Protein 6IY9 (pdb70)

Foldseek 3Di:
DVVVVLQVQDDAPVSCQVCQQPFVSCVVLVQVVCVVVVHDGAPDWHRPDDDLGRWIQHPQFKIKTWFDDYSCRVLLVVQVVQVLVLCVPAPAQADHWPDKDFSDDDDPGHRTIMTIHDDAAFLQVVVPDPPVVLLLLLLLQLLLRLLRQFARQQPGDAFSDQPHCPVLVLLQVLLVCLLVVCVVVPLEEVQQSVCVNVLADRSCVLCPPAGWTWAQQAQARGQWGAHSVVSGTNYGYRRSDIGRHHSLNNVLLCQVGSVLLQQSSVVSSCVSNVPDDDPCNLVSSVSSNSSRPDPSNPHRPDRNYPDHDVVVVSCSRHNHDD/DLVVVVVPDDDQCSVVVDWQPCVSCQVVQVVVQVVLVHDRAPHKTFHDDDSFTWIDHPQFKIKTWFDDPDCRVLLVVQVVQVLVLCQPAPAQADHWSDKDFCQPDDPDGRTIMTMHDDAAFLLCCCPDPPVVLLLLLLLQLLQRLLSQFASQQPGDAFRHQPHCVVLVLLVVLLVCLLVVCVVVQQAAVQQSVCVNVLADDSCVLCPPHGWTWAQQAQARGQWGADSVVSGTNYGYRRSPIGRHHNLSNVQLCQVGRVLLDQSSVVSSCVSNVPDADPCNLVSSVSSNSSRNDPSNVNRPDRNHPDHDCVVVSCRRHNHDD

Organism: Streptomyces hygroscopicus (NCBI:txid1912)

Sequence (643 aa):
QESLLLLDRIDSDDSYASLRNDQEFWEPLARRALEELGLPVPPVLRVPGESTNPVLVGEPGPVIKLFGEHWCGPESLASESEAYAVLADAPVPVPRLLGRGELRPGTGAWPWPYLVSRTGTTWRSADGTTDRNALLALARELGRVLGRLHRVPLTGNTVLTPHSEVFPELLRERRAATVEDHRGWGYLSPRLLDRLEDWLPDVDTLLAGREPRFVHGDLHGTNIFVDLAATEVTGIVDFTDVYAGDSRYSLVQLHLNAFRGDREILAALLDGAQWKRTEDFARELLAFTFLHDFEVFEETPLDLSGFTDPEELAQFLWGPPDESLLLLDRIDSDDSYASLRNDQEFWEPLARRALEELGLPVPPVLRVPGESTNPVLVGEPGPVIKLFGEHWCGPESLASESEAYAVLADAPVPVPRLLGRGELRPGTGAWPWPYLVSRTGTTWRSADGTTDRNALLALARELGRVLGRLHRVPLTGNTVLTPHSEVFPELLRERRAATVEDHRGWGYLSPRLLDRLEDWLPDVDTLLAGREPRFVHGDLHGTNIFVDLAATEVTGIVDFTDVYAGDSRYSLVQLHLNAFRGDREILAALLDGAQWKRTEDFARELLAFTFLHDFEVFEETPLDLSGFTDPEELAQFLWGPPD

InterPro domains:
  IPR002575 Aminoglycoside phosphotransferase [PF01636] (76-289)
  IPR011009 Protein kinase-like domain superfamily [SSF56112] (42-294)
  IPR016259 Hygromycin-B kinase [PIRSF000707] (1-327)
  IPR051678 Aminoglycoside Phosphotransferase Enzymes [PTHR21310] (63-273)

B-factor: mean 103.26, std 32.21, range [40.41, 235.57]

Solvent-accessible surface area: 28648 Å² total

Radius of gyration: 28.59 Å; Cα contacts (8 Å, |Δi|>4): 1097; chains: 2; bounding box: 66×81×70 Å

Secondary structure (DSSP, 8-state):
-HHHHHHHT--SHHHHHHHTT-HHHHHHHHHHHHHHTT-PPPS-EE--S--SS-EEEESSS-EEEE--SSSSHHHHHHHHHHHHHHTTT-SS--PPP--EEESS--SSS---EEE-----EETTT------HHHHHHHHHHHHHHHHHHHTS----SSSSSTT--HHHHHHHHHHHHHHHHHHHHT-S-HHHHHHHHHHS--HHHHTTTPPPEEEES---TTSEEEETTTTEEEEE---SSEEEE-HHHHHHHIIIIISTT-HHHHHHHHHHTT----TTHHHHHHHHHHT-SS-GGGG--S---S--SHHHHHHHHHS---/-HHHHHHT--SSGGGGG-SS-HHHHHHHHHHHHHHTT-PPPS-EE--S--SS-EEEESSS-EEEE--SSSSHHHHHHHHHHHHHHTTT-SSS-PPP--EEESSTTSSS---EEE-----EETTT------HHHHHHHHHHHHHHHHHHHTS----SSSSSTT--HHHHHHHHHHHHHHHHHHHHT-S-HHHHHHHHHHS--HHHHTTTPPPEEEETT--TTSEEEETTTTEEEEE---SSEEEE-HHHHHHHIIIIISTT-HHHHHHHHHHTT----TTHHHHHHHHHHT-SS-TTTT--S--SS--SHHHHHHHHHS---

CATH classification: 3.90.1200.10

Structure (mmCIF, N/CA/C/O backbone):
data_6IY9
#
_entry.id   6IY9
#
_cell.length_a   151.590
_cell.length_b   151.590
_cell.length_c   151.590
_cell.angle_alpha   90.00
_cell.angle_beta   90.00
_cell.angle_gamma   90.00
#
_symmetry.space_group_name_H-M   'P 2 3'
#
loop_
_entity.id
_entity.type
_entity.pdbx_description
1 polymer "Hygromycin-B 7''-O-kinase"
2 non-polymer 'HYGROMYCIN B VARIANT'
3 non-polymer '2-[N-CYCLOHEXYLAMINO]ETHANE SULFONIC ACID'
4 non-polymer 'CITRATE ANION'
5 water water
#
loop_
_atom_site.group_PDB
_atom_site.id
_atom_site.type_symbol
_atom_site.label_atom_id
_atom_site.label_alt_id
_atom_site.label_comp_id
_atom_site.label_asym_id
_atom_site.label_entity_id
_atom_site.label_seq_id
_atom_site.pdbx_PDB_ins_code
_atom_site.Cartn_x
_atom_site.Cartn_y
_atom_site.Cartn_z
_atom_site.occupancy
_atom_site.B_iso_or_equiv
_atom_site.auth_seq_id
_atom_site.auth_comp_id
_atom_site.auth_asym_id
_atom_site.auth_atom_id
_atom_site.pdbx_PDB_model_num
ATOM 1 N N . GLN A 1 3 ? -14.543 46.057 58.004 1.00 161.49 3 GLN A N 1
ATOM 2 C CA . GLN A 1 3 ? -14.164 47.426 58.333 1.00 168.77 3 GLN A CA 1
ATOM 3 C C . GLN A 1 3 ? -13.290 47.471 59.581 1.00 179.84 3 GLN A C 1
ATOM 4 O O . GLN A 1 3 ? -12.391 48.304 59.691 1.00 186.26 3 GLN A O 1
ATOM 10 N N . GLU A 1 4 ? -13.575 46.570 60.524 1.00 186.79 4 GLU A N 1
ATOM 11 C CA . GLU A 1 4 ? -12.765 46.470 61.735 1.00 196.07 4 GLU A CA 1
ATOM 12 C C . GLU A 1 4 ? -11.306 46.186 61.402 1.00 190.78 4 GLU A C 1
ATOM 13 O O . GLU A 1 4 ? -10.395 46.681 62.081 1.00 194.54 4 GLU A O 1
ATOM 19 N N . SER A 1 5 ? -11.072 45.402 60.346 1.00 178.87 5 SER A N 1
ATOM 20 C CA . SER A 1 5 ? -9.720 45.000 59.978 1.00 169.01 5 SER A CA 1
ATOM 21 C C . SER A 1 5 ? -8.790 46.185 59.757 1.00 167.23 5 SER A C 1
ATOM 22 O O . SER A 1 5 ? -7.605 46.099 60.090 1.00 173.25 5 SER A O 1
ATOM 25 N N . LEU A 1 6 ? -9.297 47.307 59.244 1.00 170.47 6 LEU A N 1
ATOM 26 C CA . LEU A 1 6 ? -8.408 48.423 58.938 1.00 185.64 6 LEU A CA 1
ATOM 27 C C . LEU A 1 6 ? -7.754 48.972 60.203 1.00 197.41 6 LEU A C 1
ATOM 28 O O . LEU A 1 6 ? -6.522 49.004 60.321 1.00 195.15 6 LEU A O 1
ATOM 33 N N . LEU A 1 7 ? -8.571 49.348 61.191 1.00 208.30 7 LEU A N 1
ATOM 34 C CA . LEU A 1 7 ? -8.035 49.836 62.458 1.00 208.67 7 LEU A CA 1
ATOM 35 C C . LEU A 1 7 ? -7.267 48.751 63.201 1.00 194.31 7 LEU A C 1
ATOM 36 O O . LEU A 1 7 ? -6.179 49.008 63.737 1.00 195.94 7 LEU A O 1
ATOM 41 N N . LEU A 1 8 ? -7.821 47.535 63.254 1.00 180.68 8 LEU A N 1
ATOM 42 C CA . LEU A 1 8 ? -7.147 46.452 63.964 1.00 176.43 8 LEU A CA 1
ATOM 43 C C . LEU A 1 8 ? -5.731 46.248 63.443 1.00 172.28 8 LEU A C 1
ATOM 44 O O . LEU A 1 8 ? -4.768 46.234 64.217 1.00 185.21 8 LEU A O 1
ATOM 49 N N . LEU A 1 9 ? -5.578 46.114 62.125 1.00 154.44 9 LEU A N 1
ATOM 50 C CA . LEU A 1 9 ? -4.256 45.891 61.558 1.00 137.05 9 LEU A CA 1
ATOM 51 C C . LEU A 1 9 ? -3.376 47.126 61.675 1.00 140.28 9 LEU A C 1
ATOM 52 O O . LEU A 1 9 ? -2.157 46.996 61.841 1.00 136.09 9 LEU A O 1
ATOM 57 N N . ASP A 1 10 ? -3.964 48.328 61.603 1.00 148.63 10 ASP A N 1
ATOM 58 C CA . ASP A 1 10 ? -3.179 49.539 61.802 1.00 150.66 10 ASP A CA 1
ATOM 59 C C . ASP A 1 10 ? -2.672 49.648 63.227 1.00 157.86 10 ASP A C 1
ATOM 60 O O . ASP A 1 10 ? -1.742 50.422 63.484 1.00 159.02 10 ASP A O 1
ATOM 65 N N . ARG A 1 11 ? -3.268 48.899 64.158 1.00 161.31 11 ARG A N 1
ATOM 66 C CA . ARG A 1 11 ? -2.809 48.972 65.535 1.00 157.65 11 ARG A CA 1
ATOM 67 C C . ARG A 1 11 ? -1.427 48.361 65.721 1.00 145.38 11 ARG A C 1
ATOM 68 O O . ARG A 1 11 ? -0.798 48.614 66.753 1.00 146.00 11 ARG A O 1
ATOM 76 N N . ILE A 1 12 ? -0.935 47.594 64.749 1.00 139.03 12 ILE A N 1
ATOM 77 C CA . ILE A 1 12 ? 0.411 47.033 64.780 1.00 135.51 12 ILE A CA 1
ATOM 78 C C . ILE A 1 12 ? 1.281 47.909 63.886 1.00 145.26 12 ILE A C 1
ATOM 79 O O . ILE A 1 12 ? 1.123 47.903 62.660 1.00 143.67 12 ILE A O 1
ATOM 84 N N . ASP A 1 13 ? 2.213 48.657 64.481 1.00 156.62 13 ASP A N 1
ATOM 85 C CA . ASP A 1 13 ? 3.091 49.514 63.692 1.00 155.92 13 ASP A CA 1
ATOM 86 C C . ASP A 1 13 ? 4.534 49.520 64.183 1.00 152.72 13 ASP A C 1
ATOM 87 O O . ASP A 1 13 ? 5.340 50.311 63.676 1.00 155.05 13 ASP A O 1
ATOM 92 N N . SER A 1 14 ? 4.887 48.674 65.145 1.00 152.27 14 SER A N 1
ATOM 93 C CA . SER A 1 14 ? 6.239 48.632 65.681 1.00 148.58 14 SER A CA 1
ATOM 94 C C . SER A 1 14 ? 6.541 47.214 66.133 1.00 138.47 14 SER A C 1
ATOM 95 O O . SER A 1 14 ? 5.665 46.346 66.153 1.00 145.46 14 SER A O 1
ATOM 98 N N . ASP A 1 15 ? 7.807 46.979 66.483 1.00 137.28 15 ASP A N 1
ATOM 99 C CA . ASP A 1 15 ? 8.188 45.672 67.006 1.00 147.41 15 ASP A CA 1
ATOM 100 C C . ASP A 1 15 ? 7.488 45.397 68.331 1.00 144.55 15 ASP A C 1
ATOM 101 O O . ASP A 1 15 ? 6.927 44.312 68.538 1.00 144.16 15 ASP A O 1
ATOM 106 N N . ASP A 1 16 ? 7.493 46.379 69.238 1.00 147.98 16 ASP A N 1
ATOM 107 C CA . ASP A 1 16 ? 6.848 46.172 70.529 1.00 146.56 16 ASP A CA 1
ATOM 108 C C . ASP A 1 16 ? 5.341 46.030 70.368 1.00 138.00 16 ASP A C 1
ATOM 109 O O . ASP A 1 16 ? 4.703 45.259 71.094 1.00 136.04 16 ASP A O 1
ATOM 114 N N . SER A 1 17 ? 4.754 46.763 69.418 1.00 139.33 17 SER A N 1
ATOM 115 C CA . SER A 1 17 ? 3.309 46.693 69.243 1.00 138.62 17 SER A CA 1
ATOM 116 C C . SER A 1 17 ? 2.896 45.358 68.642 1.00 137.58 17 SER A C 1
ATOM 117 O O . SER A 1 17 ? 1.832 44.826 68.981 1.00 130.27 17 SER A O 1
ATOM 120 N N . TYR A 1 18 ? 3.726 44.799 67.757 1.00 130.92 18 TYR A N 1
ATOM 121 C CA . TYR A 1 18 ? 3.422 43.484 67.212 1.00 121.84 18 TYR A CA 1
ATOM 122 C C . TYR A 1 18 ? 3.652 42.392 68.245 1.00 123.54 18 TYR A C 1
ATOM 123 O O . TYR A 1 18 ? 2.940 41.381 68.246 1.00 115.33 18 TYR A O 1
ATOM 132 N N . ALA A 1 19 ? 4.634 42.574 69.133 1.00 121.85 19 ALA A N 1
ATOM 133 C CA . ALA A 1 19 ? 4.910 41.531 70.112 1.00 121.69 19 ALA A CA 1
ATOM 134 C C . ALA A 1 19 ? 3.770 41.383 71.109 1.00 120.74 19 ALA A C 1
ATOM 135 O O . ALA A 1 19 ? 3.516 40.277 71.598 1.00 124.24 19 ALA A O 1
ATOM 137 N N . SER A 1 20 ? 3.068 42.477 71.410 1.00 129.81 20 SER A N 1
ATOM 138 C CA . SER A 1 20 ? 2.003 42.458 72.406 1.00 139.43 20 SER A CA 1
ATOM 139 C C . SER A 1 20 ? 0.691 41.900 71.869 1.00 127.54 20 SER A C 1
ATOM 140 O O . SER A 1 20 ? -0.183 41.539 72.663 1.00 135.55 20 SER A O 1
ATOM 143 N N . LEU A 1 21 ? 0.528 41.832 70.548 1.00 124.24 21 LEU A N 1
ATOM 144 C CA . LEU A 1 21 ? -0.717 41.385 69.943 1.00 125.09 21 LEU A CA 1
ATOM 145 C C . LEU A 1 21 ? -0.562 40.179 69.032 1.00 113.77 21 LEU A C 1
ATOM 146 O O . LEU A 1 21 ? -1.547 39.774 68.403 1.00 113.32 21 LEU A O 1
ATOM 151 N N . ARG A 1 22 ? 0.630 39.584 68.946 1.00 110.25 22 ARG A N 1
ATOM 152 C CA . ARG A 1 22 ? 0.821 38.459 68.035 1.00 105.30 22 ARG A CA 1
ATOM 153 C C . ARG A 1 22 ? -0.038 37.265 68.438 1.00 108.59 22 ARG A C 1
ATOM 154 O O . ARG A 1 22 ? -0.561 36.552 67.574 1.00 104.55 22 ARG A O 1
ATOM 162 N N . ASN A 1 23 ? -0.202 37.032 69.740 1.00 103.95 23 ASN A N 1
ATOM 163 C CA . ASN A 1 23 ? -1.001 35.913 70.226 1.00 111.43 23 ASN A CA 1
ATOM 164 C C . ASN A 1 23 ? -2.236 36.387 70.990 1.00 116.02 23 ASN A C 1
ATOM 165 O O . ASN A 1 23 ? -2.730 35.692 71.878 1.00 119.11 23 ASN A O 1
ATOM 170 N N . ASP A 1 24 ? -2.747 37.568 70.648 1.00 123.25 24 ASP A N 1
ATOM 171 C CA . ASP A 1 24 ? -3.966 38.105 71.250 1.00 122.43 24 ASP A CA 1
ATOM 172 C C . ASP A 1 24 ? -5.166 37.472 70.554 1.00 121.90 24 ASP A C 1
ATOM 173 O O . ASP A 1 24 ? -5.489 37.826 69.415 1.00 122.56 24 ASP A O 1
ATOM 178 N N . GLN A 1 25 ? -5.826 36.529 71.231 1.00 123.21 25 GLN A N 1
ATOM 179 C CA . GLN A 1 25 ? -6.901 35.775 70.590 1.00 131.36 25 GLN A CA 1
ATOM 180 C C . GLN A 1 25 ? -8.101 36.663 70.276 1.00 121.99 25 GLN A C 1
ATOM 181 O O . GLN A 1 25 ? -8.703 36.542 69.199 1.00 137.14 25 GLN A O 1
ATOM 187 N N . GLU A 1 26 ? -8.460 37.565 71.195 1.00 118.87 26 GLU A N 1
ATOM 188 C CA . GLU A 1 26 ? -9.586 38.466 70.958 1.00 127.06 26 GLU A CA 1
ATOM 189 C C . GLU A 1 26 ? -9.360 39.319 69.718 1.00 126.40 26 GLU A C 1
ATOM 190 O O . GLU A 1 26 ? -10.318 39.681 69.024 1.00 123.28 26 GLU A O 1
ATOM 196 N N . PHE A 1 27 ? -8.101 39.651 69.430 1.00 126.51 27 PHE A N 1
ATOM 197 C CA . PHE A 1 27 ? -7.781 40.478 68.273 1.00 124.46 27 PHE A CA 1
ATOM 198 C C . PHE A 1 27 ? -7.896 39.680 66.978 1.00 130.07 27 PHE A C 1
ATOM 199 O O . PHE A 1 27 ? -8.550 40.116 66.023 1.00 138.88 27 PHE A O 1
ATOM 207 N N . TRP A 1 28 ? -7.268 38.503 66.929 1.00 116.24 28 TRP A N 1
ATOM 208 C CA . TRP A 1 28 ? -7.126 37.763 65.681 1.00 109.99 28 TRP A CA 1
ATOM 209 C C . TRP A 1 28 ? -8.327 36.894 65.321 1.00 109.16 28 TRP A C 1
ATOM 210 O O . TRP A 1 28 ? -8.486 36.566 64.141 1.00 102.15 28 TRP A O 1
ATOM 221 N N . GLU A 1 29 ? -9.167 36.508 66.287 1.00 108.23 29 GLU A N 1
ATOM 222 C CA . GLU A 1 29 ? -10.240 35.561 65.979 1.00 109.22 29 GLU A CA 1
ATOM 223 C C . GLU A 1 29 ? -11.166 36.027 64.856 1.00 118.84 29 GLU A C 1
ATOM 224 O O . GLU A 1 29 ? -11.381 35.252 63.903 1.00 121.08 29 GLU A O 1
ATOM 230 N N . PRO A 1 30 ? -11.728 37.245 64.876 1.00 124.90 30 PRO A N 1
ATOM 231 C CA . PRO A 1 30 ? -12.616 37.630 63.764 1.00 121.99 30 PRO A CA 1
ATOM 232 C C . PRO A 1 30 ? -11.890 37.721 62.435 1.00 117.81 30 PRO A C 1
ATOM 233 O O . PRO A 1 30 ? -12.452 37.355 61.393 1.00 126.84 30 PRO A O 1
ATOM 237 N N . LEU A 1 31 ? -10.641 38.195 62.450 1.00 110.27 31 LEU A N 1
ATOM 238 C CA . LEU A 1 31 ? -9.846 38.231 61.227 1.00 114.79 31 LEU A CA 1
ATOM 239 C C . LEU A 1 31 ? -9.650 36.832 60.659 1.00 120.27 31 LEU A C 1
ATOM 240 O O . LEU A 1 31 ? -9.772 36.624 59.447 1.00 121.56 31 LEU A O 1
ATOM 245 N N . ALA A 1 32 ? -9.336 35.859 61.519 1.00 110.80 32 ALA A N 1
ATOM 246 C CA . ALA A 1 32 ? -9.122 34.499 61.039 1.00 102.64 32 ALA A CA 1
ATOM 247 C C . ALA A 1 32 ? -10.408 33.892 60.486 1.00 105.72 32 ALA A C 1
ATOM 248 O O . ALA A 1 32 ? -10.379 33.193 59.463 1.00 111.35 32 ALA A O 1
ATOM 250 N N . ARG A 1 33 ? -11.547 34.152 61.137 1.00 112.73 33 ARG A N 1
ATOM 251 C CA . ARG A 1 33 ? -12.813 33.652 60.602 1.00 105.08 33 ARG A CA 1
ATOM 252 C C . ARG A 1 33 ? -13.120 34.261 59.239 1.00 112.66 33 ARG A C 1
ATOM 253 O O . ARG A 1 33 ? -13.532 33.552 58.308 1.00 116.16 33 ARG A O 1
ATOM 261 N N . ARG A 1 34 ? -12.938 35.577 59.100 1.00 114.15 34 ARG A N 1
ATOM 262 C CA . ARG A 1 34 ? -13.160 36.195 57.797 1.00 118.50 34 ARG A CA 1
ATOM 263 C C . ARG A 1 34 ? -12.207 35.620 56.752 1.00 124.14 34 ARG A C 1
ATOM 264 O O . ARG A 1 34 ? -12.591 35.429 55.595 1.00 128.18 34 ARG A O 1
ATOM 272 N N . ALA A 1 35 ? -10.950 35.369 57.134 1.00 123.45 35 ALA A N 1
ATOM 273 C CA . ALA A 1 35 ? -9.992 34.762 56.212 1.00 123.24 35 ALA A CA 1
ATOM 274 C C . ALA A 1 35 ? -10.496 33.411 55.716 1.00 121.96 35 ALA A C 1
ATOM 275 O O . ALA A 1 35 ? -10.471 33.125 54.509 1.00 129.49 35 ALA A O 1
ATOM 277 N N . LEU A 1 36 ? -10.947 32.558 56.641 1.00 102.60 36 LEU A N 1
ATOM 278 C CA . LEU A 1 36 ? -11.438 31.242 56.237 1.00 101.50 36 LEU A CA 1
ATOM 279 C C . LEU A 1 36 ? -12.651 31.370 55.329 1.00 119.66 36 LEU A C 1
ATOM 280 O O . LEU A 1 36 ? -12.823 30.577 54.396 1.00 116.56 36 LEU A O 1
ATOM 285 N N . GLU A 1 37 ? -13.512 32.356 55.592 1.00 131.07 37 GLU A N 1
ATOM 286 C CA . GLU A 1 37 ? -14.651 32.571 54.705 1.00 125.60 37 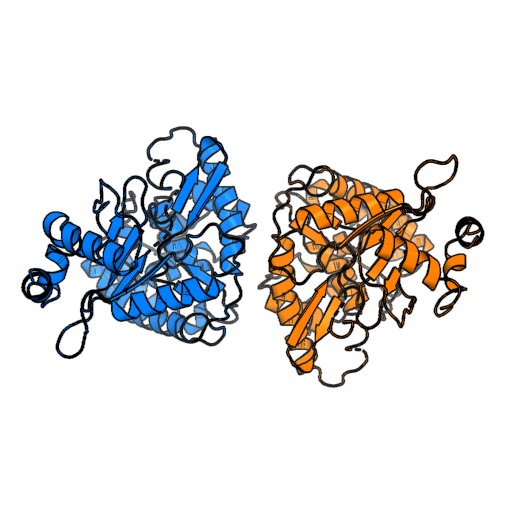GLU A CA 1
ATOM 287 C C . GLU A 1 37 ? -14.189 33.035 53.328 1.00 121.67 37 GLU A C 1
ATOM 288 O O . GLU A 1 37 ? -14.772 32.651 52.308 1.00 124.72 37 GLU A O 1
ATOM 294 N N . GLU A 1 38 ? -13.136 33.855 53.285 1.00 124.30 38 GLU A N 1
ATOM 295 C CA . GLU A 1 38 ? -12.597 34.332 52.015 1.00 121.98 38 GLU A CA 1
ATOM 296 C C . GLU A 1 38 ? -12.011 33.195 51.189 1.00 119.34 38 GLU A C 1
ATOM 297 O O . GLU A 1 38 ? -12.105 33.208 49.956 1.00 140.25 38 GLU A O 1
ATOM 303 N N . LEU A 1 39 ? -11.395 32.209 51.838 1.00 122.72 39 LEU A N 1
ATOM 304 C CA . LEU A 1 39 ? -10.861 31.082 51.080 1.00 119.41 39 LEU A CA 1
ATOM 305 C C . LEU A 1 39 ? -11.930 30.071 50.685 1.00 117.16 39 LEU A C 1
ATOM 306 O O . LEU A 1 39 ? -11.612 29.097 49.994 1.00 111.61 39 LEU A O 1
ATOM 311 N N . GLY A 1 40 ? -13.181 30.288 51.080 1.00 116.85 40 GLY A N 1
ATOM 312 C CA . GLY A 1 40 ? -14.219 29.306 50.833 1.00 122.00 40 GLY A CA 1
ATOM 313 C C . GLY A 1 40 ? -14.107 28.061 51.676 1.00 113.40 40 GLY A C 1
ATOM 314 O O . GLY A 1 40 ? -14.515 26.981 51.238 1.00 129.23 40 GLY A O 1
ATOM 315 N N . LEU A 1 41 ? -13.578 28.184 52.876 1.00 112.56 41 LEU A N 1
ATOM 316 C CA . LEU A 1 41 ? -13.383 27.048 53.754 1.00 101.98 41 LEU A CA 1
ATOM 317 C C . LEU A 1 41 ? -14.382 27.102 54.898 1.00 111.67 41 LEU A C 1
ATOM 318 O O . LEU A 1 41 ? -14.734 28.196 55.355 1.00 118.09 41 LEU A O 1
ATOM 323 N N . PRO A 1 42 ? -14.876 25.955 55.361 1.00 96.76 42 PRO A N 1
ATOM 324 C CA . PRO A 1 42 ? -15.818 25.967 56.483 1.00 107.43 42 PRO A CA 1
ATOM 325 C C . PRO A 1 42 ? -15.174 26.609 57.700 1.00 112.71 42 PRO A C 1
ATOM 326 O O . PRO A 1 42 ? -13.960 26.537 57.902 1.00 106.99 42 PRO A O 1
ATOM 330 N N . VAL A 1 43 ? -16.001 27.233 58.525 1.00 121.17 43 VAL A N 1
ATOM 331 C CA . VAL A 1 43 ? -15.528 27.968 59.692 1.00 94.27 43 VAL A CA 1
ATOM 332 C C . VAL A 1 43 ? -15.769 27.098 60.922 1.00 104.52 43 VAL A C 1
ATOM 333 O O . VAL A 1 43 ? -16.914 26.685 61.155 1.00 113.38 43 VAL A O 1
ATOM 337 N N . PRO A 1 44 ? -14.738 26.798 61.715 1.00 92.47 44 PRO A N 1
ATOM 338 C CA . PRO A 1 44 ? -14.957 25.987 62.908 1.00 89.49 44 PRO A CA 1
ATOM 339 C C . PRO A 1 44 ? -15.688 26.786 63.965 1.00 99.15 44 PRO A C 1
ATOM 340 O O . PRO A 1 44 ? -15.529 28.016 64.060 1.00 117.09 44 PRO A O 1
ATOM 344 N N . PRO A 1 45 ? -16.512 26.135 64.790 1.00 102.52 45 PRO A N 1
ATOM 345 C CA . PRO A 1 45 ? -17.144 26.869 65.898 1.00 103.23 45 PRO A CA 1
ATOM 346 C C . PRO A 1 45 ? -16.136 27.408 66.898 1.00 102.19 45 PRO A C 1
ATOM 347 O O . PRO A 1 45 ? -16.347 28.491 67.455 1.00 111.80 45 PRO A O 1
ATOM 351 N N . VAL A 1 46 ? -15.045 26.688 67.144 1.00 98.97 46 VAL A N 1
ATOM 352 C CA . VAL A 1 46 ? -13.995 27.138 68.049 1.00 93.02 46 VAL A CA 1
ATOM 353 C C . VAL A 1 46 ? -12.725 27.389 67.245 1.00 97.32 46 VAL A C 1
ATOM 354 O O . VAL A 1 46 ? -12.376 26.606 66.353 1.00 89.78 46 VAL A O 1
ATOM 358 N N . LEU A 1 47 ? -12.037 28.484 67.569 1.00 103.22 47 LEU A N 1
ATOM 359 C CA . LEU A 1 47 ? -10.816 28.889 66.875 1.00 89.43 47 LEU A CA 1
ATOM 360 C C . LEU A 1 47 ? -9.979 29.648 67.897 1.00 110.10 47 LEU A C 1
ATOM 361 O O . LEU A 1 47 ? -10.379 30.727 68.343 1.00 125.20 47 LEU A O 1
ATOM 366 N N . ARG A 1 48 ? -8.823 29.090 68.261 1.00 103.55 48 ARG A N 1
ATOM 367 C CA . ARG A 1 48 ? -8.058 29.569 69.407 1.00 95.58 48 ARG A CA 1
ATOM 368 C C . ARG A 1 48 ? -6.571 29.688 69.107 1.00 90.46 48 ARG A C 1
ATOM 369 O O . ARG A 1 48 ? -6.012 28.924 68.315 1.00 87.96 48 ARG A O 1
ATOM 377 N N . VAL A 1 49 ? -5.933 30.632 69.796 1.00 93.12 49 VAL A N 1
ATOM 378 C CA . VAL A 1 49 ? -4.489 30.857 69.727 1.00 106.26 49 VAL A CA 1
ATOM 379 C C . VAL A 1 49 ? -3.830 29.884 70.697 1.00 106.69 49 VAL A C 1
ATOM 380 O O . VAL A 1 49 ? -3.895 30.079 71.918 1.00 131.24 49 VAL A O 1
ATOM 384 N N . PRO A 1 50 ? -3.199 28.819 70.194 1.00 100.90 50 PRO A N 1
ATOM 385 C CA . PRO A 1 50 ? -2.747 27.728 71.074 1.00 94.84 50 PRO A CA 1
ATOM 386 C C . PRO A 1 50 ? -1.579 28.065 71.994 1.00 99.52 50 PRO A C 1
ATOM 387 O O . PRO A 1 50 ? -1.254 27.235 72.854 1.00 94.86 50 PRO A O 1
ATOM 391 N N . GLY A 1 51 ? -0.935 29.215 71.855 1.00 102.71 51 GLY A N 1
ATOM 392 C CA . GLY A 1 51 ? 0.096 29.569 72.823 1.00 95.39 51 GLY A CA 1
ATOM 393 C C . GLY A 1 51 ? 1.016 30.651 72.278 1.00 108.82 51 GLY A C 1
ATOM 394 O O . GLY A 1 51 ? 0.606 31.477 71.462 1.00 114.08 51 GLY A O 1
ATOM 395 N N . GLU A 1 52 ? 2.270 30.608 72.733 1.00 108.29 52 GLU A N 1
ATOM 396 C CA . GLU A 1 52 ? 3.304 31.520 72.242 1.00 117.85 52 GLU A CA 1
ATOM 397 C C . GLU A 1 52 ? 3.816 31.048 70.889 1.00 108.36 52 GLU A C 1
ATOM 398 O O . GLU A 1 52 ? 4.560 30.070 70.795 1.00 118.44 52 GLU A O 1
ATOM 404 N N . SER A 1 53 ? 3.395 31.732 69.835 1.00 104.67 53 SER A N 1
ATOM 405 C CA . SER A 1 53 ? 3.912 31.522 68.494 1.00 108.80 53 SER A CA 1
ATOM 406 C C . SER A 1 53 ? 4.636 32.789 68.055 1.00 111.92 53 SER A C 1
ATOM 407 O O . SER A 1 53 ? 4.281 33.894 68.475 1.00 96.36 53 SER A O 1
ATOM 410 N N . THR A 1 54 ? 5.674 32.626 67.230 1.00 101.07 54 THR A N 1
ATOM 411 C CA . THR A 1 54 ? 6.366 33.801 66.706 1.00 98.71 54 THR A CA 1
ATOM 412 C C . THR A 1 54 ? 5.451 34.601 65.788 1.00 102.51 54 THR A C 1
ATOM 413 O O . THR A 1 54 ? 5.458 35.838 65.814 1.00 98.51 54 THR A O 1
ATOM 417 N N . ASN A 1 55 ? 4.671 33.918 64.976 1.00 92.69 55 ASN A N 1
ATOM 418 C CA . ASN A 1 55 ? 3.662 34.496 64.108 1.00 94.56 55 ASN A CA 1
ATOM 419 C C . ASN A 1 55 ? 2.273 34.239 64.678 1.00 91.68 55 ASN A C 1
ATOM 420 O O . ASN A 1 55 ? 2.079 33.308 65.463 1.00 94.48 55 ASN A O 1
ATOM 425 N N . PRO A 1 56 ? 1.276 35.052 64.321 1.00 97.26 56 PRO A N 1
ATOM 426 C CA . PRO A 1 56 ? -0.091 34.806 64.814 1.00 92.44 56 PRO A CA 1
ATOM 427 C C . PRO A 1 56 ? -0.634 33.492 64.268 1.00 89.32 56 PRO A C 1
ATOM 428 O O . PRO A 1 56 ? -0.710 33.293 63.054 1.00 95.24 56 PRO A O 1
ATOM 432 N N . VAL A 1 57 ? -0.994 32.585 65.175 1.00 98.63 57 VAL A N 1
ATOM 433 C CA . VAL A 1 57 ? -1.490 31.261 64.819 1.00 92.37 57 VAL A CA 1
ATOM 434 C C . VAL A 1 57 ? -2.793 30.993 65.559 1.00 94.45 57 VAL A C 1
ATOM 435 O O . VAL A 1 57 ? -2.914 31.287 66.753 1.00 109.28 57 VAL A O 1
ATOM 439 N N . LEU A 1 58 ? -3.769 30.440 64.843 1.00 96.58 58 LEU A N 1
ATOM 440 C CA . LEU A 1 58 ? -5.028 30.004 65.435 1.00 98.65 58 LEU A CA 1
ATOM 441 C C . LEU A 1 58 ? -5.370 28.604 64.946 1.00 105.10 58 LEU A C 1
ATOM 442 O O . LEU A 1 58 ? -5.191 28.289 63.767 1.00 100.51 58 LEU A O 1
ATOM 447 N N . VAL A 1 59 ? -5.867 27.764 65.851 1.00 102.46 59 VAL A N 1
ATOM 448 C CA . VAL A 1 59 ? -6.255 26.396 65.523 1.00 95.04 59 VAL A CA 1
ATOM 449 C C . VAL A 1 59 ? -7.767 26.292 65.672 1.00 94.83 59 VAL A C 1
ATOM 450 O O . VAL A 1 59 ? -8.344 26.823 66.631 1.00 95.87 59 VAL A O 1
ATOM 454 N N . GLY A 1 60 ? -8.416 25.658 64.693 1.00 89.70 60 GLY A N 1
ATOM 455 C CA . GLY A 1 60 ? -9.803 25.286 64.860 1.00 89.75 60 GLY A CA 1
ATOM 456 C C . GLY A 1 60 ? -9.930 23.944 65.554 1.00 89.62 60 GLY A C 1
ATOM 457 O O . GLY A 1 60 ? -9.090 23.058 65.402 1.00 81.73 60 GLY A O 1
ATOM 458 N N . GLU A 1 61 ? -10.997 23.793 66.346 1.00 124.18 61 GLU A N 1
ATOM 459 C CA . GLU A 1 61 ? -11.086 22.589 67.169 1.00 157.10 61 GLU A CA 1
ATOM 460 C C . GLU A 1 61 ? -11.237 21.345 66.309 1.00 171.46 61 GLU A C 1
ATOM 461 O O . GLU A 1 61 ? -10.507 20.367 66.547 1.00 189.53 61 GLU A O 1
ATOM 467 N N . PRO A 1 62 ? -12.139 21.290 65.319 1.00 145.09 62 PRO A N 1
ATOM 468 C CA . PRO A 1 62 ? -11.968 20.287 64.263 1.00 124.01 62 PRO A CA 1
ATOM 469 C C . PRO A 1 62 ? -11.077 20.823 63.155 1.00 119.73 62 PRO A C 1
ATOM 470 O O . PRO A 1 62 ? -10.349 20.073 62.498 1.00 120.81 62 PRO A O 1
ATOM 474 N N . GLY A 1 63 ? -11.096 22.142 62.992 1.00 126.26 63 GLY A N 1
ATOM 475 C CA . GLY A 1 63 ? -10.694 22.795 61.772 1.00 108.80 63 GLY A CA 1
ATOM 476 C C . GLY A 1 63 ? -9.205 23.035 61.666 1.00 101.73 63 GLY A C 1
ATOM 477 O O . GLY A 1 63 ? -8.408 22.583 62.493 1.00 123.42 63 GLY A O 1
ATOM 478 N N . PRO A 1 64 ? -8.804 23.735 60.608 1.00 86.91 64 PRO A N 1
ATOM 479 C CA . PRO A 1 64 ? -7.387 23.783 60.229 1.00 80.09 64 PRO A CA 1
ATOM 480 C C . PRO A 1 64 ? -6.559 24.720 61.091 1.00 78.79 64 PRO A C 1
ATOM 481 O O . PRO A 1 64 ? -7.040 25.265 62.088 1.00 85.96 64 PRO A O 1
ATOM 485 N N . VAL A 1 65 ? -5.303 24.913 60.697 1.00 83.93 65 VAL A N 1
ATOM 486 C CA . VAL A 1 65 ? -4.380 25.828 61.357 1.00 83.15 65 VAL A CA 1
ATOM 487 C C . VAL A 1 65 ? -4.188 27.036 60.453 1.00 94.83 65 VAL A C 1
ATOM 488 O O . VAL A 1 65 ? -3.847 26.885 59.273 1.00 97.65 65 VAL A O 1
ATOM 492 N N . ILE A 1 66 ? -4.402 28.231 61.002 1.00 98.86 66 ILE A N 1
ATOM 493 C CA . ILE A 1 66 ? -4.209 29.485 60.283 1.00 93.60 66 ILE A CA 1
ATOM 494 C C . ILE A 1 66 ? -2.960 30.149 60.837 1.00 92.23 66 ILE A C 1
ATOM 495 O O . ILE A 1 66 ? -2.884 30.437 62.039 1.00 105.54 66 ILE A O 1
ATOM 500 N N . LYS A 1 67 ? -1.994 30.409 59.961 1.00 88.79 67 LYS A N 1
ATOM 501 C CA . LYS A 1 67 ? -0.719 31.009 60.333 1.00 78.05 67 LYS A CA 1
ATOM 502 C C . LYS A 1 67 ? -0.574 32.302 59.542 1.00 93.05 67 LYS A C 1
ATOM 503 O O . LYS A 1 67 ? -0.436 32.270 58.314 1.00 88.54 67 LYS A O 1
ATOM 509 N N . LEU A 1 68 ? -0.609 33.431 60.240 1.00 83.22 68 LEU A N 1
ATOM 510 C CA . LEU A 1 68 ? -0.499 34.741 59.620 1.00 87.89 68 LEU A CA 1
ATOM 511 C C . LEU A 1 68 ? 0.912 35.284 59.796 1.00 94.22 68 LEU A C 1
ATOM 512 O O . LEU A 1 68 ? 1.606 34.949 60.758 1.00 86.44 68 LEU A O 1
ATOM 517 N N . PHE A 1 69 ? 1.340 36.116 58.850 1.00 89.85 69 PHE A N 1
ATOM 518 C CA . PHE A 1 69 ? 2.698 36.646 58.840 1.00 93.76 69 PHE A CA 1
ATOM 519 C C . PHE A 1 69 ? 2.659 38.166 58.812 1.00 96.13 69 PHE A C 1
ATOM 520 O O . PHE A 1 69 ? 2.063 38.761 57.909 1.00 110.97 69 PHE A O 1
ATOM 528 N N . GLY A 1 70 ? 3.286 38.784 59.811 1.00 106.37 70 GLY A N 1
ATOM 529 C CA . GLY A 1 70 ? 3.395 40.224 59.893 1.00 100.94 70 GLY A CA 1
ATOM 530 C C . GLY A 1 70 ? 4.584 40.758 59.120 1.00 111.88 70 GLY A C 1
ATOM 531 O O . GLY A 1 70 ? 5.274 40.042 58.393 1.00 101.29 70 GLY A O 1
ATOM 532 N N . GLU A 1 71 ? 4.811 42.061 59.279 1.00 111.90 71 GLU A N 1
ATOM 533 C CA . GLU A 1 71 ? 5.960 42.712 58.670 1.00 112.38 71 GLU A CA 1
ATOM 534 C C . GLU A 1 71 ? 7.157 42.805 59.609 1.00 118.16 71 GLU A C 1
ATOM 535 O O . GLU A 1 71 ? 8.284 42.979 59.131 1.00 119.83 71 GLU A O 1
ATOM 541 N N . HIS A 1 72 ? 6.956 42.672 60.922 1.00 123.61 72 HIS A N 1
ATOM 542 C CA . HIS A 1 72 ? 7.993 43.072 61.871 1.00 133.41 72 HIS A CA 1
ATOM 543 C C . HIS A 1 72 ? 8.908 41.905 62.237 1.00 142.53 72 HIS A C 1
ATOM 544 O O . HIS A 1 72 ? 10.107 41.939 61.944 1.00 168.00 72 HIS A O 1
ATOM 551 N N . TRP A 1 73 ? 8.361 40.864 62.866 1.00 112.64 73 TRP A N 1
ATOM 552 C CA . TRP A 1 73 ? 9.184 39.805 63.453 1.00 109.93 73 TRP A CA 1
ATOM 553 C C . TRP A 1 73 ? 9.661 38.827 62.379 1.00 110.09 73 TRP A C 1
ATOM 554 O O . TRP A 1 73 ? 9.365 37.633 62.410 1.00 115.12 73 TRP A O 1
ATOM 565 N N . CYS A 1 74 ? 10.420 39.355 61.419 1.00 102.70 74 CYS A N 1
ATOM 566 C CA . CYS A 1 74 ? 11.012 38.551 60.352 1.00 100.66 74 CYS A CA 1
ATOM 567 C C . CYS A 1 74 ? 9.950 37.778 59.574 1.00 97.84 74 CYS A C 1
ATOM 568 O O . CYS A 1 74 ? 10.251 36.761 58.940 1.00 94.91 74 CYS A O 1
ATOM 571 N N . GLY A 1 75 ? 8.703 38.242 59.656 1.00 97.80 75 GLY A N 1
ATOM 572 C CA . GLY A 1 75 ? 7.577 37.647 58.978 1.00 102.44 75 GLY A CA 1
ATOM 573 C C . GLY A 1 75 ? 7.782 37.386 57.497 1.00 109.89 75 GLY A C 1
ATOM 574 O O . GLY A 1 75 ? 7.480 36.296 57.008 1.00 107.90 75 GLY A O 1
ATOM 575 N N . PRO A 1 76 ? 8.260 38.383 56.740 1.00 103.30 76 PRO A N 1
ATOM 576 C CA . PRO A 1 76 ? 8.470 38.148 55.297 1.00 103.07 76 PRO A CA 1
ATOM 577 C C . PRO A 1 76 ? 9.463 37.034 55.005 1.00 96.30 76 PRO A C 1
ATOM 578 O O . PRO A 1 76 ? 9.190 36.152 54.176 1.00 113.63 76 PRO A O 1
ATOM 582 N N . GLU A 1 77 ? 10.618 37.051 55.670 1.00 96.77 77 GLU A N 1
ATOM 583 C CA . GLU A 1 77 ? 11.617 36.012 55.450 1.00 110.56 77 GLU A CA 1
ATOM 584 C C . GLU A 1 77 ? 11.086 34.642 55.865 1.00 102.33 77 GLU A C 1
ATOM 585 O O . GLU A 1 77 ? 11.275 33.650 55.148 1.00 101.23 77 GLU A O 1
ATOM 591 N N . SER A 1 78 ? 10.416 34.572 57.021 1.00 98.23 78 SER A N 1
ATOM 592 C CA . SER A 1 78 ? 9.856 33.308 57.497 1.00 96.88 78 SER A CA 1
ATOM 593 C C . SER A 1 78 ? 8.791 32.781 56.545 1.00 95.84 78 SER A C 1
ATOM 594 O O . SER A 1 78 ? 8.694 31.570 56.313 1.00 85.54 78 SER A O 1
ATOM 597 N N . LEU A 1 79 ? 7.981 33.678 55.987 1.00 97.77 79 LEU A N 1
ATOM 598 C CA . LEU A 1 79 ? 6.951 33.270 55.042 1.00 101.78 79 LEU A CA 1
ATOM 599 C C . LEU A 1 79 ? 7.571 32.723 53.767 1.00 99.05 79 LEU A C 1
ATOM 600 O O . LEU A 1 79 ? 7.141 31.684 53.253 1.00 96.57 79 LEU A O 1
ATOM 605 N N . ALA A 1 80 ? 8.581 33.417 53.236 1.00 88.18 80 ALA A N 1
ATOM 606 C CA . ALA A 1 80 ? 9.279 32.909 52.060 1.00 91.85 80 ALA A CA 1
ATOM 607 C C . ALA A 1 80 ? 9.863 31.529 52.331 1.00 85.37 80 ALA A C 1
ATOM 608 O O . ALA A 1 80 ? 9.733 30.615 51.502 1.00 95.14 80 ALA A O 1
ATOM 610 N N . SER A 1 81 ? 10.494 31.357 53.499 1.00 84.30 81 SER A N 1
ATOM 611 C CA . SER A 1 81 ? 11.088 30.071 53.852 1.00 87.10 81 SER A CA 1
ATOM 612 C C . SER A 1 81 ? 10.036 28.971 53.913 1.00 78.93 81 SER A C 1
ATOM 613 O O . SER A 1 81 ? 10.209 27.900 53.321 1.00 84.40 81 SER A O 1
ATOM 616 N N . GLU A 1 82 ? 8.937 29.211 54.634 1.00 88.26 82 GLU A N 1
ATOM 617 C CA . GLU A 1 82 ? 7.942 28.156 54.802 1.00 80.07 82 GLU A CA 1
ATOM 618 C C . GLU A 1 82 ? 7.219 27.854 53.496 1.00 83.80 82 GLU A C 1
ATOM 619 O O . GLU A 1 82 ? 6.865 26.697 53.242 1.00 79.28 82 GLU A O 1
ATOM 625 N N . SER A 1 83 ? 7.015 28.865 52.647 1.00 79.50 83 SER A N 1
ATOM 626 C CA . SER A 1 83 ? 6.397 28.634 51.345 1.00 85.82 83 SER A CA 1
ATOM 627 C C . SER A 1 83 ? 7.287 27.762 50.464 1.00 87.39 83 SER A C 1
ATOM 628 O O . SER A 1 83 ? 6.821 26.782 49.860 1.00 85.88 83 SER A O 1
ATOM 631 N N . GLU A 1 84 ? 8.576 28.105 50.375 1.00 80.48 84 GLU A N 1
ATOM 632 C CA . GLU A 1 84 ? 9.500 27.272 49.612 1.00 81.60 84 GLU A CA 1
ATOM 633 C C . GLU A 1 84 ? 9.568 25.859 50.184 1.00 88.14 84 GLU A C 1
ATOM 634 O O . GLU A 1 84 ? 9.629 24.878 49.431 1.00 90.27 84 GLU A O 1
ATOM 640 N N . ALA A 1 85 ? 9.536 25.733 51.514 1.00 78.53 85 ALA A N 1
ATOM 641 C CA . ALA A 1 85 ? 9.606 24.416 52.141 1.00 72.74 85 ALA A CA 1
ATOM 642 C C . ALA A 1 85 ? 8.386 23.569 51.793 1.00 81.42 85 ALA A C 1
ATOM 643 O O . ALA A 1 85 ? 8.516 22.390 51.443 1.00 75.36 85 ALA A O 1
ATOM 645 N N . TYR A 1 86 ? 7.187 24.155 51.873 1.00 80.26 86 TYR A N 1
ATOM 646 C CA . TYR A 1 86 ? 5.991 23.407 51.492 1.00 82.94 86 TYR A CA 1
ATOM 647 C C . TYR A 1 86 ? 6.004 23.036 50.015 1.00 90.69 86 TYR A C 1
ATOM 648 O O . TYR A 1 86 ? 5.466 21.989 49.637 1.00 86.93 86 TYR A O 1
ATOM 657 N N . ALA A 1 87 ? 6.603 23.872 49.162 1.00 88.40 87 ALA A N 1
ATOM 658 C CA . ALA A 1 87 ? 6.796 23.457 47.774 1.00 91.12 87 ALA A CA 1
ATOM 659 C C . ALA A 1 87 ? 7.718 22.244 47.683 1.00 75.86 87 ALA A C 1
ATOM 660 O O . ALA A 1 87 ? 7.435 21.289 46.951 1.00 81.09 87 ALA A O 1
ATOM 662 N N . VAL A 1 88 ? 8.820 22.262 48.432 1.00 74.65 88 VAL A N 1
ATOM 663 C CA . VAL A 1 88 ? 9.815 21.197 48.346 1.00 75.45 88 VAL A CA 1
ATOM 664 C C . VAL A 1 88 ? 9.309 19.906 48.991 1.00 81.28 88 VAL A C 1
ATOM 665 O O . VAL A 1 88 ? 9.651 18.805 48.543 1.00 77.29 88 VAL A O 1
ATOM 669 N N . LEU A 1 89 ? 8.483 20.006 50.029 1.00 77.44 89 LEU A N 1
ATOM 670 C CA . LEU A 1 89 ? 8.022 18.831 50.762 1.00 72.45 89 LEU A CA 1
ATOM 671 C C . LEU A 1 89 ? 6.829 18.139 50.116 1.00 79.57 89 LEU A C 1
ATOM 672 O O . LEU A 1 89 ? 6.229 17.270 50.757 1.00 85.91 89 LEU A O 1
ATOM 677 N N . ALA A 1 90 ? 6.482 18.503 48.879 1.00 77.00 90 ALA A N 1
ATOM 678 C CA . ALA A 1 90 ? 5.221 18.074 48.278 1.00 85.45 90 ALA A CA 1
ATOM 679 C C . ALA A 1 90 ? 5.004 16.567 48.386 1.00 95.11 90 ALA A C 1
ATOM 680 O O . ALA A 1 90 ? 3.889 16.115 48.672 1.00 112.59 90 ALA A O 1
ATOM 682 N N . ASP A 1 91 ? 6.051 15.773 48.165 1.00 81.02 91 ASP A N 1
ATOM 683 C CA . ASP A 1 91 ? 5.949 14.315 48.220 1.00 84.49 91 ASP A CA 1
ATOM 684 C C . ASP A 1 91 ? 6.992 13.733 49.165 1.00 80.35 91 ASP A C 1
ATOM 685 O O . ASP A 1 91 ? 7.576 12.678 48.903 1.00 93.21 91 ASP A O 1
ATOM 690 N N . ALA A 1 92 ? 7.233 14.401 50.279 1.00 70.90 92 ALA A N 1
ATOM 691 C CA . ALA A 1 92 ? 8.280 13.963 51.190 1.00 72.56 92 ALA A CA 1
ATOM 692 C C . ALA A 1 92 ? 7.810 12.765 52.012 1.00 76.35 92 ALA A C 1
ATOM 693 O O . ALA A 1 92 ? 6.651 12.715 52.430 1.00 73.60 92 ALA A O 1
ATOM 695 N N . PRO A 1 93 ? 8.692 11.769 52.246 1.00 84.75 93 PRO A N 1
ATOM 696 C CA . PRO A 1 93 ? 8.356 10.630 53.111 1.00 80.36 93 PRO A CA 1
ATOM 697 C C . PRO A 1 93 ? 8.447 10.997 54.589 1.00 68.99 93 PRO A C 1
ATOM 698 O O . PRO A 1 93 ? 9.030 10.270 55.395 1.00 76.85 93 PRO A O 1
ATOM 702 N N . VAL A 1 94 ? 7.867 12.137 54.944 1.00 59.09 94 VAL A N 1
ATOM 703 C CA . VAL A 1 94 ? 7.862 12.630 56.314 1.00 68.59 94 VAL A CA 1
ATOM 704 C C . VAL A 1 94 ? 6.440 13.087 56.609 1.00 67.92 94 VAL A C 1
ATOM 705 O O . VAL A 1 94 ? 5.778 13.641 55.718 1.00 58.56 94 VAL A O 1
ATOM 709 N N . PRO A 1 95 ? 5.925 12.868 57.817 1.00 62.77 95 PRO A N 1
ATOM 710 C CA . PRO A 1 95 ? 4.580 13.361 58.142 1.00 60.64 95 PRO A CA 1
ATOM 711 C C . PRO A 1 95 ? 4.571 14.865 58.369 1.00 72.36 95 PRO A C 1
ATOM 712 O O . PRO A 1 95 ? 4.994 15.348 59.424 1.00 67.33 95 PRO A O 1
ATOM 716 N N . VAL A 1 96 ? 4.127 15.616 57.368 1.00 62.46 96 VAL A N 1
ATOM 717 C CA . VAL A 1 96 ? 4.003 17.068 57.479 1.00 67.01 96 VAL A CA 1
ATOM 718 C C . VAL A 1 96 ? 2.573 17.435 57.114 1.00 60.19 96 VAL A C 1
ATOM 719 O O . VAL A 1 96 ? 1.839 16.615 56.540 1.00 60.33 96 VAL A O 1
ATOM 723 N N . PRO A 1 97 ? 2.138 18.649 57.437 1.00 61.04 97 PRO A N 1
ATOM 724 C CA . PRO A 1 97 ? 0.797 19.068 57.023 1.00 64.84 97 PRO A CA 1
ATOM 725 C C . PRO A 1 97 ? 0.743 19.399 55.539 1.00 79.32 97 PRO A C 1
ATOM 726 O O . PRO A 1 97 ? 1.758 19.622 54.877 1.00 92.08 97 PRO A O 1
ATOM 730 N N . ARG A 1 98 ? -0.479 19.407 55.022 1.00 65.24 98 ARG A N 1
ATOM 731 C CA . ARG A 1 98 ? -0.748 19.810 53.651 1.00 77.89 98 ARG A CA 1
ATOM 732 C C . ARG A 1 98 ? -1.304 21.228 53.630 1.00 85.76 98 ARG A C 1
ATOM 733 O O . ARG A 1 98 ? -2.093 21.612 54.499 1.00 83.52 98 ARG A O 1
ATOM 741 N N . LEU A 1 99 ? -0.852 22.013 52.655 1.00 96.84 99 LEU A N 1
ATOM 742 C CA . LEU A 1 99 ? -1.358 23.367 52.471 1.00 88.20 99 LEU A CA 1
ATOM 743 C C . LEU A 1 99 ? -2.798 23.328 51.978 1.00 90.17 99 LEU A C 1
ATOM 744 O O . LEU A 1 99 ? -3.074 22.823 50.885 1.00 96.14 99 LEU A O 1
ATOM 749 N N . LEU A 1 100 ? -3.717 23.854 52.785 1.00 86.60 100 LEU A N 1
ATOM 750 C CA . LEU A 1 100 ? -5.116 23.923 52.387 1.00 77.25 100 LEU A CA 1
ATOM 751 C C . LEU A 1 100 ? -5.451 25.226 51.678 1.00 83.41 100 LEU A C 1
ATOM 752 O O . LEU A 1 100 ? -6.429 25.273 50.922 1.00 88.05 100 LEU A O 1
ATOM 757 N N . GLY A 1 101 ? -4.663 26.273 51.890 1.00 80.65 101 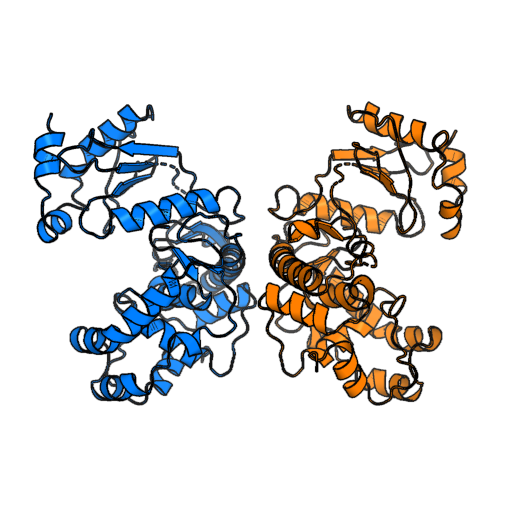GLY A N 1
ATOM 758 C CA . GLY A 1 101 ? -4.883 27.509 51.158 1.00 83.89 101 GLY A CA 1
ATOM 759 C C . GLY A 1 101 ? -3.910 28.573 51.610 1.00 85.46 101 GLY A C 1
ATOM 760 O O . GLY A 1 101 ? -3.152 28.396 52.569 1.00 88.50 101 GLY A O 1
ATOM 761 N N . ARG A 1 102 ? -3.933 29.690 50.889 1.00 86.96 102 ARG A N 1
ATOM 762 C CA . ARG A 1 102 ? -3.136 30.849 51.255 1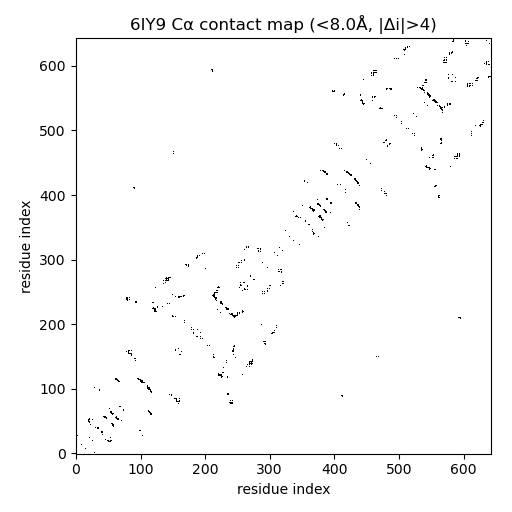.00 98.10 102 ARG A CA 1
ATOM 763 C C . ARG A 1 102 ? -3.817 32.095 50.715 1.00 106.46 102 ARG A C 1
ATOM 764 O O . ARG A 1 102 ? -4.556 32.037 49.729 1.00 107.23 102 ARG A O 1
ATOM 772 N N . GLY A 1 103 ? -3.578 33.215 51.379 1.00 106.60 103 GLY A N 1
ATOM 773 C CA . GLY A 1 103 ? -4.208 34.445 50.947 1.00 96.41 103 GLY A CA 1
ATOM 774 C C . GLY A 1 103 ? -3.631 35.642 51.663 1.00 104.66 103 GLY A C 1
ATOM 775 O O . GLY A 1 103 ? -2.595 35.558 52.318 1.00 119.22 103 GLY A O 1
ATOM 776 N N . GLU A 1 104 ? -4.316 36.772 51.511 1.00 105.14 104 GLU A N 1
ATOM 777 C CA . GLU A 1 104 ? -3.966 38.009 52.195 1.00 119.30 104 GLU A CA 1
ATOM 778 C C . GLU A 1 104 ? -5.229 38.604 52.799 1.00 124.71 104 GLU A C 1
ATOM 779 O O . GLU A 1 104 ? -6.296 38.566 52.179 1.00 124.83 104 GLU A O 1
ATOM 785 N N . LEU A 1 105 ? -5.105 39.153 54.012 1.00 124.64 105 LEU A N 1
ATOM 786 C CA . LEU A 1 105 ? -6.278 39.699 54.690 1.00 115.60 105 LEU A CA 1
ATOM 787 C C . LEU A 1 105 ? -6.817 40.937 53.992 1.00 123.55 105 LEU A C 1
ATOM 788 O O . LEU A 1 105 ? -8.032 41.159 53.978 1.00 137.63 105 LEU A O 1
ATOM 793 N N . ARG A 1 106 ? -5.944 41.745 53.411 1.00 124.87 106 ARG A N 1
ATOM 794 C CA . ARG A 1 106 ? -6.343 43.003 52.798 1.00 137.98 106 ARG A CA 1
ATOM 795 C C . ARG A 1 106 ? -5.456 43.227 51.586 1.00 135.36 106 ARG A C 1
ATOM 796 O O . ARG A 1 106 ? -4.479 42.496 51.382 1.00 146.01 106 ARG A O 1
ATOM 804 N N . PRO A 1 107 ? -5.785 44.222 50.733 1.00 159.33 107 PRO A N 1
ATOM 805 C CA . PRO A 1 107 ? -5.081 44.349 49.448 1.00 163.69 107 PRO A CA 1
ATOM 806 C C . PRO A 1 107 ? -3.568 44.342 49.587 1.00 171.44 107 PRO A C 1
ATOM 807 O O . PRO A 1 107 ? -2.891 43.486 49.008 1.00 156.21 107 PRO A O 1
ATOM 811 N N . GLY A 1 108 ? -3.031 45.293 50.346 1.00 184.40 108 GLY A N 1
ATOM 812 C CA . GLY A 1 108 ? -1.597 45.367 50.523 1.00 177.31 108 GLY A CA 1
ATOM 813 C C . GLY A 1 108 ? -0.814 46.288 49.613 1.00 156.26 108 GLY A C 1
ATOM 814 O O . GLY A 1 108 ? 0.221 45.884 49.076 1.00 158.74 108 GLY A O 1
ATOM 815 N N . THR A 1 109 ? -1.282 47.518 49.413 1.00 140.73 109 THR A N 1
ATOM 816 C CA . THR A 1 109 ? -0.493 48.497 48.673 1.00 145.80 109 THR A CA 1
ATOM 817 C C . THR A 1 109 ? 0.135 49.528 49.604 1.00 139.61 109 THR A C 1
ATOM 818 O O . THR A 1 109 ? 1.363 49.633 49.676 1.00 139.59 109 THR A O 1
ATOM 822 N N . GLY A 1 110 ? -0.681 50.279 50.341 1.00 141.59 110 GLY A N 1
ATOM 823 C CA . GLY A 1 110 ? -0.118 51.217 51.291 1.00 143.72 110 GLY A CA 1
ATOM 824 C C . GLY A 1 110 ? 0.123 50.614 52.658 1.00 146.36 110 GLY A C 1
ATOM 825 O O . GLY A 1 110 ? 0.930 51.130 53.436 1.00 152.95 110 GLY A O 1
ATOM 826 N N . ALA A 1 111 ? -0.567 49.521 52.963 1.00 135.63 111 ALA A N 1
ATOM 827 C CA . ALA A 1 111 ? -0.422 48.829 54.235 1.00 136.60 111 ALA A CA 1
ATOM 828 C C . ALA A 1 111 ? 0.149 47.434 54.006 1.00 129.24 111 ALA A C 1
ATOM 829 O O . ALA A 1 111 ? 0.348 46.993 52.871 1.00 130.91 111 ALA A O 1
ATOM 831 N N . TRP A 1 112 ? 0.410 46.740 55.105 1.00 135.21 112 TRP A N 1
ATOM 832 C CA . TRP A 1 112 ? 0.891 45.368 55.028 1.00 119.05 112 TRP A CA 1
ATOM 833 C C . TRP A 1 112 ? -0.268 44.459 54.629 1.00 125.81 112 TRP A C 1
ATOM 834 O O . TRP A 1 112 ? -1.350 44.551 55.221 1.00 132.27 112 TRP A O 1
ATOM 845 N N . PRO A 1 113 ? -0.093 43.575 53.642 1.00 117.98 113 PRO A N 1
ATOM 846 C CA . PRO A 1 113 ? -1.225 42.750 53.192 1.00 114.35 113 PRO A CA 1
ATOM 847 C C . PRO A 1 113 ? -1.617 41.666 54.179 1.00 116.17 113 PRO A C 1
ATOM 848 O O . PRO A 1 113 ? -2.714 41.105 54.051 1.00 110.81 113 PRO A O 1
ATOM 852 N N . TRP A 1 114 ? -0.765 41.373 55.158 1.00 118.35 114 TRP A N 1
ATOM 853 C CA . TRP A 1 114 ? -0.959 40.299 56.121 1.00 114.39 114 TRP A CA 1
ATOM 854 C C . TRP A 1 114 ? -1.283 38.996 55.405 1.00 110.82 114 TRP A C 1
ATOM 855 O O . TRP A 1 114 ? -2.419 38.508 55.469 1.00 108.14 114 TRP A O 1
ATOM 866 N N . PRO A 1 115 ? -0.313 38.412 54.706 1.00 106.61 115 PRO A N 1
ATOM 867 C CA . PRO A 1 115 ? -0.543 37.107 54.083 1.00 104.66 115 PRO A CA 1
ATOM 868 C C . PRO A 1 115 ? -0.606 36.006 55.131 1.00 99.38 115 PRO A C 1
ATOM 869 O O . PRO A 1 115 ? -0.021 36.105 56.213 1.00 102.07 115 PRO A O 1
ATOM 873 N N . TYR A 1 116 ? -1.335 34.945 54.795 1.00 90.57 116 TYR A N 1
ATOM 874 C CA . TYR A 1 116 ? -1.569 33.850 55.721 1.00 87.97 116 TYR A CA 1
ATOM 875 C C . TYR A 1 116 ? -1.619 32.532 54.962 1.00 94.07 116 TYR A C 1
ATOM 876 O O . TYR A 1 116 ? -2.030 32.480 53.796 1.00 88.31 116 TYR A O 1
ATOM 885 N N . LEU A 1 117 ? -1.199 31.469 55.650 1.00 82.19 117 LEU A N 1
ATOM 886 C CA . LEU A 1 117 ? -1.302 30.094 55.184 1.00 89.15 117 LEU A CA 1
ATOM 887 C C . LEU A 1 117 ? -2.320 29.332 56.029 1.00 78.37 117 LEU A C 1
ATOM 888 O O . LEU A 1 117 ? -2.522 29.635 57.209 1.00 92.36 117 LEU A O 1
ATOM 893 N N . VAL A 1 118 ? -2.962 28.341 55.413 1.00 78.22 118 VAL A N 1
ATOM 894 C CA . VAL A 1 118 ? -3.942 27.482 56.069 1.00 86.28 118 VAL A CA 1
ATOM 895 C C . VAL A 1 118 ? -3.578 26.034 55.769 1.00 91.99 118 VAL A C 1
ATOM 896 O O . VAL A 1 118 ? -3.604 25.615 54.603 1.00 95.23 118 VAL A O 1
ATOM 908 N N . SER A 1 120 ? -3.518 21.614 57.226 1.00 72.28 120 SER A N 1
ATOM 909 C CA . SER A 1 120 ? -4.200 20.566 57.968 1.00 72.46 120 SER A CA 1
ATOM 910 C C . SER A 1 120 ? -3.635 20.442 59.383 1.00 86.10 120 SER A C 1
ATOM 911 O O . SER A 1 120 ? -2.513 20.868 59.678 1.00 75.09 120 SER A O 1
ATOM 914 N N . ARG A 1 121 ? -4.438 19.853 60.266 1.00 84.50 121 ARG A N 1
ATOM 915 C CA . ARG A 1 121 ? -4.070 19.682 61.665 1.00 82.79 121 ARG A CA 1
ATOM 916 C C . ARG A 1 121 ? -3.440 18.310 61.875 1.00 74.97 121 ARG A C 1
ATOM 917 O O . ARG A 1 121 ? -3.983 17.296 61.427 1.00 70.24 121 ARG A O 1
ATOM 933 N N . THR A 1 123 ? -2.275 14.988 63.977 1.00 70.44 123 THR A N 1
ATOM 934 C CA . THR A 1 123 ? -2.759 14.194 65.092 1.00 57.11 123 THR A CA 1
ATOM 935 C C . THR A 1 123 ? -1.634 13.984 66.101 1.00 67.15 123 THR A C 1
ATOM 936 O O . THR A 1 123 ? -0.488 14.393 65.892 1.00 58.03 123 THR A O 1
ATOM 940 N N . GLY A 1 124 ? -1.961 13.327 67.208 1.00 62.83 124 GLY A N 1
ATOM 941 C CA . GLY A 1 124 ? -0.976 13.044 68.227 1.00 56.26 124 GLY A CA 1
ATOM 942 C C . GLY A 1 124 ? -0.803 14.191 69.195 1.00 61.55 124 GLY A C 1
ATOM 943 O O . GLY A 1 124 ? -1.482 15.219 69.144 1.00 63.86 124 GLY A O 1
ATOM 944 N N . THR A 1 125 ? 0.139 13.997 70.106 1.00 66.03 125 THR A N 1
ATOM 945 C CA . THR A 1 125 ? 0.515 15.001 71.084 1.00 58.95 125 THR A CA 1
ATOM 946 C C . THR A 1 125 ? 1.871 15.578 70.703 1.00 59.17 125 THR A C 1
ATOM 947 O O . THR A 1 125 ? 2.639 14.967 69.957 1.00 65.58 125 THR A O 1
ATOM 951 N N . THR A 1 126 ? 2.159 16.775 71.208 1.00 64.97 126 THR A N 1
ATOM 952 C CA . THR A 1 126 ? 3.495 17.320 71.021 1.00 68.19 126 THR A CA 1
ATOM 953 C C . THR A 1 126 ? 4.512 16.395 71.677 1.00 61.54 126 THR A C 1
ATOM 954 O O . THR A 1 126 ? 4.187 15.632 72.594 1.00 61.79 126 THR A O 1
ATOM 958 N N . TRP A 1 127 ? 5.743 16.415 71.159 1.00 69.88 127 TRP A N 1
ATOM 959 C CA . TRP A 1 127 ? 6.825 15.745 71.870 1.00 62.48 127 TRP A CA 1
ATOM 960 C C . TRP A 1 127 ? 6.912 16.251 73.306 1.00 64.80 127 TRP A C 1
ATOM 961 O O . TRP A 1 127 ? 7.086 15.463 74.245 1.00 69.33 127 TRP A O 1
ATOM 972 N N . ARG A 1 128 ? 6.775 17.569 73.489 1.00 74.65 128 ARG A N 1
ATOM 973 C CA . ARG A 1 128 ? 6.913 18.176 74.811 1.00 69.82 128 ARG A CA 1
ATOM 974 C C . ARG A 1 128 ? 5.909 17.594 75.800 1.00 69.14 128 ARG A C 1
ATOM 975 O O . ARG A 1 128 ? 6.271 17.224 76.923 1.00 70.97 128 ARG A O 1
ATOM 983 N N . SER A 1 129 ? 4.642 17.487 75.394 1.00 69.23 129 SER A N 1
ATOM 984 C CA . SER A 1 129 ? 3.632 16.921 76.283 1.00 75.40 129 SER A CA 1
ATOM 985 C C . SER A 1 129 ? 3.926 15.457 76.580 1.00 67.12 129 SER A C 1
ATOM 986 O O . SER A 1 129 ? 4.009 15.053 77.746 1.00 89.16 129 SER A O 1
ATOM 989 N N . ALA A 1 130 ? 4.108 14.650 75.527 1.00 70.84 130 ALA A N 1
ATOM 990 C CA . ALA A 1 130 ? 4.349 13.223 75.706 1.00 68.05 130 ALA A CA 1
ATOM 991 C C . ALA A 1 130 ? 5.512 12.965 76.655 1.00 66.41 130 ALA A C 1
ATOM 992 O O . ALA A 1 130 ? 5.436 12.083 77.515 1.00 67.33 130 ALA A O 1
ATOM 1002 N N . ASP A 1 132 ? 6.703 15.074 78.949 1.00 79.31 132 ASP A N 1
ATOM 1003 C CA . ASP A 1 132 ? 6.429 15.599 80.282 1.00 76.24 132 ASP A CA 1
ATOM 1004 C C . ASP A 1 132 ? 5.396 14.777 81.039 1.00 83.49 132 ASP A C 1
ATOM 1005 O O . ASP A 1 132 ? 5.207 15.002 82.240 1.00 104.88 132 ASP A O 1
ATOM 1010 N N . GLY A 1 133 ? 4.751 13.820 80.380 1.00 76.93 133 GLY A N 1
ATOM 1011 C CA . GLY A 1 133 ? 3.665 13.077 80.979 1.00 77.90 133 GLY A CA 1
ATOM 1012 C C . GLY A 1 133 ? 3.967 11.611 81.181 1.00 87.09 133 GLY A C 1
ATOM 1013 O O . GLY A 1 133 ? 3.082 10.832 81.552 1.00 77.91 133 GLY A O 1
ATOM 1014 N N . THR A 1 134 ? 5.201 11.209 80.896 1.00 79.20 134 THR A N 1
ATOM 1015 C CA . THR A 1 134 ? 5.598 9.819 81.022 1.00 83.07 134 THR A CA 1
ATOM 1016 C C . THR A 1 134 ? 6.701 9.666 82.064 1.00 90.58 134 THR A C 1
ATOM 1017 O O . THR A 1 134 ? 7.556 10.545 82.221 1.00 95.23 134 THR A O 1
ATOM 1021 N N . THR A 1 135 ? 6.640 8.562 82.805 1.00 82.23 135 THR A N 1
ATOM 1022 C CA . THR A 1 135 ? 7.780 8.023 83.527 1.00 97.44 135 THR A CA 1
ATOM 1023 C C . THR A 1 135 ? 8.304 6.779 82.830 1.00 104.15 135 THR A C 1
ATOM 1024 O O . THR A 1 135 ? 9.305 6.200 83.270 1.00 97.06 135 THR A O 1
ATOM 1028 N N . ASP A 1 136 ? 7.640 6.362 81.751 1.00 103.02 136 ASP A N 1
ATOM 1029 C CA . ASP A 1 136 ? 7.990 5.184 80.961 1.00 100.98 136 ASP A CA 1
ATOM 1030 C C . ASP A 1 136 ? 9.101 5.600 80.008 1.00 96.64 136 ASP A C 1
ATOM 1031 O O . ASP A 1 136 ? 8.861 6.031 78.878 1.00 77.81 136 ASP A O 1
ATOM 1036 N N . ARG A 1 137 ? 10.340 5.462 80.481 1.00 83.59 137 ARG A N 1
ATOM 1037 C CA . ARG A 1 137 ? 11.494 5.895 79.703 1.00 87.95 137 ARG A CA 1
ATOM 1038 C C . ARG A 1 137 ? 11.740 4.991 78.501 1.00 81.24 137 ARG A C 1
ATOM 1039 O O . ARG A 1 137 ? 12.273 5.447 77.483 1.00 97.47 137 ARG A O 1
ATOM 1047 N N . ASN A 1 138 ? 11.359 3.716 78.597 1.00 77.94 138 ASN A N 1
ATOM 1048 C CA . ASN A 1 138 ? 11.578 2.778 77.500 1.00 92.29 138 ASN A CA 1
ATOM 1049 C C . ASN A 1 138 ? 10.750 3.153 76.274 1.00 87.22 138 ASN A C 1
ATOM 1050 O O . ASN A 1 138 ? 11.259 3.159 75.143 1.00 88.73 138 ASN A O 1
ATOM 1055 N N . ALA A 1 139 ? 9.468 3.467 76.482 1.00 82.17 139 ALA A N 1
ATOM 1056 C CA . ALA A 1 139 ? 8.625 3.906 75.376 1.00 79.17 139 ALA A CA 1
ATOM 1057 C C . ALA A 1 139 ? 9.142 5.211 74.784 1.00 81.13 139 ALA A C 1
ATOM 1058 O O . ALA A 1 139 ? 9.097 5.411 73.561 1.00 74.46 139 ALA A O 1
ATOM 1060 N N . LEU A 1 140 ? 9.664 6.099 75.635 1.00 69.90 140 LEU A N 1
ATOM 1061 C CA . LEU A 1 140 ? 10.212 7.361 75.146 1.00 78.03 140 LEU A CA 1
ATOM 1062 C C . LEU A 1 140 ? 11.448 7.130 74.281 1.00 74.14 140 LEU A C 1
ATOM 1063 O O . LEU A 1 140 ? 11.613 7.773 73.240 1.00 79.05 140 LEU A O 1
ATOM 1068 N N . LEU A 1 141 ? 12.323 6.206 74.686 1.00 71.57 141 LEU A N 1
ATOM 1069 C CA . LEU A 1 141 ? 13.513 5.923 73.887 1.00 75.84 141 LEU A CA 1
ATOM 1070 C C . LEU A 1 141 ? 13.157 5.254 72.565 1.00 68.37 141 LEU A C 1
ATOM 1071 O O . LEU A 1 141 ? 13.760 5.558 71.527 1.00 70.63 141 LEU A O 1
ATOM 1076 N N . ALA A 1 142 ? 12.196 4.326 72.580 1.00 59.35 142 ALA A N 1
ATOM 1077 C CA . ALA A 1 142 ? 11.753 3.725 71.324 1.00 67.51 142 ALA A CA 1
ATOM 1078 C C . ALA A 1 142 ? 11.180 4.785 70.384 1.00 60.73 142 ALA A C 1
ATOM 1079 O O . ALA A 1 142 ? 11.462 4.785 69.173 1.00 64.99 142 ALA A O 1
ATOM 1081 N N . LEU A 1 143 ? 10.391 5.714 70.934 1.00 57.58 143 LEU A N 1
ATOM 1082 C CA . LEU A 1 143 ? 9.885 6.831 70.144 1.00 54.87 143 LEU A CA 1
ATOM 1083 C C . LEU A 1 143 ? 11.021 7.691 69.604 1.00 60.84 143 LEU A C 1
ATOM 1084 O O . LEU A 1 143 ? 10.957 8.176 68.467 1.00 62.44 143 LEU A O 1
ATOM 1089 N N . ALA A 1 144 ? 12.071 7.893 70.405 1.00 61.93 144 ALA A N 1
ATOM 1090 C CA . ALA A 1 144 ? 13.210 8.687 69.946 1.00 55.82 144 ALA A CA 1
ATOM 1091 C C . ALA A 1 144 ? 13.941 8.001 68.796 1.00 59.05 144 ALA A C 1
ATOM 1092 O O . ALA A 1 144 ? 14.422 8.667 67.875 1.00 56.70 144 ALA A O 1
ATOM 1094 N N . ARG A 1 145 ? 14.042 6.671 68.831 1.00 52.54 145 ARG A N 1
ATOM 1095 C CA . ARG A 1 145 ? 14.655 5.967 67.704 1.00 62.04 145 ARG A CA 1
ATOM 1096 C C . ARG A 1 145 ? 13.816 6.128 66.443 1.00 55.70 145 ARG A C 1
ATOM 1097 O O . ARG A 1 145 ? 14.352 6.329 65.340 1.00 67.46 145 ARG A O 1
ATOM 1105 N N . GLU A 1 146 ? 12.492 6.021 66.585 1.00 63.17 146 GLU A N 1
ATOM 1106 C CA . GLU A 1 146 ? 11.619 6.273 65.440 1.00 55.27 146 GLU A CA 1
ATOM 1107 C C . GLU A 1 146 ? 11.817 7.686 64.896 1.00 57.90 146 GLU A C 1
ATOM 1108 O O . GLU A 1 146 ? 11.858 7.896 63.675 1.00 62.18 146 GLU A O 1
ATOM 1114 N N . LEU A 1 147 ? 11.946 8.667 65.793 1.00 58.01 147 LEU A N 1
ATOM 1115 C CA . LEU A 1 147 ? 12.213 10.036 65.367 1.00 47.44 147 LEU A CA 1
ATOM 1116 C C . LEU A 1 147 ? 13.564 10.149 64.679 1.00 58.54 147 LEU A C 1
ATOM 1117 O O . LEU A 1 147 ? 13.735 10.975 63.776 1.00 59.03 147 LEU A O 1
ATOM 1122 N N . GLY A 1 148 ? 14.534 9.333 65.089 1.00 56.75 148 GLY A N 1
ATOM 1123 C CA . GLY A 1 148 ? 15.806 9.309 64.389 1.00 50.20 148 GLY A CA 1
ATOM 1124 C C . GLY A 1 148 ? 15.662 8.844 62.952 1.00 62.19 148 GLY A C 1
ATOM 1125 O O . GLY A 1 148 ? 16.246 9.432 62.035 1.00 59.58 148 GLY A O 1
ATOM 1126 N N . ARG A 1 149 ? 14.882 7.781 62.739 1.00 60.80 149 ARG A N 1
ATOM 1127 C CA . ARG A 1 149 ? 14.591 7.337 61.372 1.00 62.09 149 ARG A CA 1
ATOM 1128 C C . ARG A 1 149 ? 13.905 8.442 60.569 1.00 68.83 149 ARG A C 1
ATOM 1129 O O . ARG A 1 149 ? 14.269 8.716 59.412 1.00 59.54 149 ARG A O 1
ATOM 1137 N N . VAL A 1 150 ? 12.906 9.092 61.176 1.00 63.54 150 VAL A N 1
ATOM 1138 C CA . VAL A 1 150 ? 12.175 10.149 60.477 1.00 53.63 150 VAL A CA 1
ATOM 1139 C C . VAL A 1 150 ? 13.106 11.302 60.115 1.00 60.77 150 VAL A C 1
ATOM 1140 O O . VAL A 1 150 ? 13.031 11.852 59.011 1.00 61.54 150 VAL A O 1
ATOM 1144 N N . LEU A 1 151 ? 13.997 11.686 61.034 1.00 61.64 151 LEU A N 1
ATOM 1145 C CA . LEU A 1 151 ? 14.928 12.780 60.764 1.00 59.99 151 LEU A CA 1
ATOM 1146 C C . LEU A 1 151 ? 15.917 12.399 59.672 1.00 65.50 151 LEU A C 1
ATOM 1147 O O . LEU A 1 151 ? 16.287 13.239 58.843 1.00 63.38 151 LEU A O 1
ATOM 1152 N N . GLY A 1 152 ? 16.371 11.144 59.671 1.00 60.10 152 GLY A N 1
ATOM 1153 C CA . GLY A 1 152 ? 17.223 10.681 58.591 1.00 65.26 152 GLY A CA 1
ATOM 1154 C C . GLY A 1 152 ? 16.550 10.805 57.237 1.00 70.78 152 GLY A C 1
ATOM 1155 O O . GLY A 1 152 ? 17.199 11.132 56.238 1.00 57.06 152 GLY A O 1
ATOM 1156 N N . ARG A 1 153 ? 15.239 10.540 57.182 1.00 64.46 153 ARG A N 1
ATOM 1157 C CA . ARG A 1 153 ? 14.534 10.716 55.911 1.00 56.33 153 ARG A CA 1
ATOM 1158 C C . ARG A 1 153 ? 14.320 12.194 55.589 1.00 48.40 153 ARG A C 1
ATOM 1159 O O . ARG A 1 153 ? 14.445 12.604 54.430 1.00 66.31 153 ARG A O 1
ATOM 1167 N N . LEU A 1 154 ? 14.006 13.009 56.600 1.00 67.14 154 LEU A N 1
ATOM 1168 C CA . LEU A 1 154 ? 13.791 14.437 56.376 1.00 69.88 154 LEU A CA 1
ATOM 1169 C C . LEU A 1 154 ? 15.039 15.106 55.822 1.00 74.96 154 LEU A C 1
ATOM 1170 O O . LEU A 1 154 ? 14.958 15.925 54.897 1.00 77.82 154 LEU A O 1
ATOM 1175 N N . HIS A 1 155 ? 16.203 14.770 56.380 1.00 68.07 155 HIS A N 1
ATOM 1176 C CA . HIS A 1 155 ? 17.451 15.372 55.925 1.00 65.47 155 HIS A CA 1
ATOM 1177 C C . HIS A 1 155 ? 17.672 15.187 54.430 1.00 60.91 155 HIS A C 1
ATOM 1178 O O . HIS A 1 155 ? 18.325 16.022 53.797 1.00 68.03 155 HIS A O 1
ATOM 1185 N N . ARG A 1 156 ? 17.146 14.108 53.853 1.00 64.65 156 ARG A N 1
ATOM 1186 C CA . ARG A 1 156 ? 17.449 13.726 52.484 1.00 54.46 156 ARG A CA 1
ATOM 1187 C C . ARG A 1 156 ? 16.357 14.106 51.493 1.00 59.06 156 ARG A C 1
ATOM 1188 O O . ARG A 1 156 ? 16.447 13.726 50.321 1.00 66.79 156 ARG A O 1
ATOM 1196 N N . VAL A 1 157 ? 15.349 14.858 51.924 1.00 58.26 157 VAL A N 1
ATOM 1197 C CA . VAL A 1 157 ? 14.384 15.401 50.962 1.00 60.44 157 VAL A CA 1
ATOM 1198 C C . VAL A 1 157 ? 15.133 16.209 49.911 1.00 67.84 157 VAL A C 1
ATOM 1199 O O . VAL A 1 157 ? 15.944 17.087 50.272 1.00 65.82 157 VAL A O 1
ATOM 1203 N N . PRO A 1 158 ? 14.929 15.949 48.617 1.00 68.13 158 PRO A N 1
ATOM 1204 C CA . PRO A 1 158 ? 15.729 16.634 47.593 1.00 69.63 158 PRO A CA 1
ATOM 1205 C C . PRO A 1 158 ? 15.504 18.136 47.623 1.00 77.92 158 PRO A C 1
ATOM 1206 O O . PRO A 1 158 ? 14.383 18.615 47.805 1.00 81.71 158 PRO A O 1
ATOM 1210 N N . LEU A 1 159 ? 16.594 18.879 47.435 1.00 79.90 159 LEU A N 1
ATOM 1211 C CA . LEU A 1 159 ? 16.573 20.338 47.523 1.00 77.65 159 LEU A CA 1
ATOM 1212 C C . LEU A 1 159 ? 16.195 20.910 46.158 1.00 73.66 159 LEU A C 1
ATOM 1213 O O . LEU A 1 159 ? 17.036 21.311 45.351 1.00 80.83 159 LEU A O 1
ATOM 1218 N N . THR A 1 160 ? 14.884 20.954 45.910 1.00 73.13 160 THR A N 1
ATOM 1219 C CA . THR A 1 160 ? 14.327 21.389 44.637 1.00 70.02 160 THR A CA 1
ATOM 1220 C C . THR A 1 160 ? 13.731 22.791 44.716 1.00 85.82 160 THR A C 1
ATOM 1221 O O . THR A 1 160 ? 12.889 23.147 43.887 1.00 93.04 160 THR A O 1
ATOM 1225 N N . GLY A 1 161 ? 14.128 23.582 45.707 1.00 88.76 161 GLY A N 1
ATOM 1226 C CA . GLY A 1 161 ? 13.592 24.915 45.875 1.00 74.52 161 GLY A CA 1
ATOM 1227 C C . GLY A 1 161 ? 14.231 25.906 44.927 1.00 85.18 161 GLY A C 1
ATOM 1228 O O . GLY A 1 161 ? 15.041 25.564 44.065 1.00 90.08 161 GLY A O 1
ATOM 1229 N N . ASN A 1 162 ? 13.863 27.170 45.107 1.00 92.52 162 ASN A N 1
ATOM 1230 C CA . ASN A 1 162 ? 14.353 28.249 44.258 1.00 101.98 162 ASN A CA 1
ATOM 1231 C C . ASN A 1 162 ? 15.344 29.169 44.950 1.00 104.69 162 ASN A C 1
ATOM 1232 O O . ASN A 1 162 ? 16.301 29.615 44.316 1.00 108.22 162 ASN A O 1
ATOM 1237 N N . THR A 1 163 ? 15.143 29.478 46.232 1.00 102.82 163 THR A N 1
ATOM 1238 C CA . THR A 1 163 ? 15.979 30.458 46.918 1.00 112.65 163 THR A CA 1
ATOM 1239 C C . THR A 1 163 ? 16.765 29.862 48.080 1.00 117.26 163 THR A C 1
ATOM 1240 O O . THR A 1 163 ? 17.996 29.959 48.093 1.00 126.49 163 THR A O 1
ATOM 1244 N N . VAL A 1 164 ? 16.102 29.248 49.054 1.00 104.17 164 VAL A N 1
ATOM 1245 C CA . VAL A 1 164 ? 16.764 28.791 50.270 1.00 97.30 164 VAL A CA 1
ATOM 1246 C C . VAL A 1 164 ? 17.128 27.313 50.200 1.00 91.57 164 VAL A C 1
ATOM 1247 O O . VAL A 1 164 ? 18.210 26.919 50.637 1.00 100.74 164 VAL A O 1
ATOM 1251 N N . LEU A 1 165 ? 16.252 26.485 49.646 1.00 85.83 165 LEU A N 1
ATOM 1252 C CA . LEU A 1 165 ? 16.458 25.036 49.643 1.00 83.76 165 LEU A CA 1
ATOM 1253 C C . LEU A 1 165 ? 17.015 24.564 48.298 1.00 91.11 165 LEU A C 1
ATOM 1254 O O . LEU A 1 165 ? 16.387 23.805 47.557 1.00 81.18 165 LEU A O 1
ATOM 1259 N N . THR A 1 166 ? 18.225 25.030 47.992 1.00 76.01 166 THR A N 1
ATOM 1260 C CA . THR A 1 166 ? 19.001 24.608 46.835 1.00 84.12 166 THR A CA 1
ATOM 1261 C C . THR A 1 166 ? 20.378 24.147 47.287 1.00 83.28 166 THR A C 1
ATOM 1262 O O . THR A 1 166 ? 20.894 24.629 48.300 1.00 92.16 166 THR A O 1
ATOM 1266 N N . PRO A 1 167 ? 21.011 23.239 46.539 1.00 85.08 167 PRO A N 1
ATOM 1267 C CA . PRO A 1 167 ? 22.345 22.760 46.945 1.00 88.08 167 PRO A CA 1
ATOM 1268 C C . PRO A 1 167 ? 23.396 23.851 47.048 1.00 101.39 167 PRO A C 1
ATOM 1269 O O . PRO A 1 167 ? 24.370 23.688 47.794 1.00 103.04 167 PRO A O 1
ATOM 1273 N N . HIS A 1 168 ? 23.235 24.961 46.331 1.00 100.69 168 HIS A N 1
ATOM 1274 C CA . HIS A 1 168 ? 24.254 26.001 46.286 1.00 100.30 168 HIS A CA 1
ATOM 1275 C C . HIS A 1 168 ? 23.847 27.264 47.030 1.00 110.51 168 HIS A C 1
ATOM 1276 O O . HIS A 1 168 ? 24.523 28.291 46.902 1.00 132.99 168 HIS A O 1
ATOM 1283 N N . SER A 1 169 ? 22.761 27.218 47.799 1.00 102.93 169 SER A N 1
ATOM 1284 C CA . SER A 1 169 ? 22.365 28.374 48.589 1.00 103.05 169 SER A CA 1
ATOM 1285 C C . SER A 1 169 ? 23.451 28.710 49.605 1.00 99.43 169 SER A C 1
ATOM 1286 O O . SER A 1 169 ? 24.107 27.823 50.158 1.00 106.71 169 SER A O 1
ATOM 1289 N N . GLU A 1 170 ? 23.652 30.005 49.833 1.00 100.97 170 GLU A N 1
ATOM 1290 C CA . GLU A 1 170 ? 24.637 30.486 50.792 1.00 112.04 170 GLU A CA 1
ATOM 1291 C C . GLU A 1 170 ? 23.992 31.012 52.066 1.00 103.49 170 GLU A C 1
ATOM 1292 O O . GLU A 1 170 ? 24.691 31.563 52.921 1.00 109.59 170 GLU A O 1
ATOM 1298 N N . VAL A 1 171 ? 22.676 30.845 52.213 1.00 98.26 171 VAL A N 1
ATOM 1299 C CA . VAL A 1 171 ? 21.970 31.413 53.359 1.00 96.17 171 VAL A CA 1
ATOM 1300 C C . VAL A 1 171 ? 22.511 30.832 54.659 1.00 96.40 171 VAL A C 1
ATOM 1301 O O . VAL A 1 171 ? 22.825 31.566 55.607 1.00 100.97 171 VAL A O 1
ATOM 1305 N N . PHE A 1 172 ? 22.637 29.507 54.717 1.00 86.87 172 PHE A N 1
ATOM 1306 C CA . PHE A 1 172 ? 23.081 28.848 55.945 1.00 94.84 172 PHE A CA 1
ATOM 1307 C C . PHE A 1 172 ? 24.503 29.233 56.346 1.00 101.08 172 PHE A C 1
ATOM 1308 O O . PHE A 1 172 ? 24.713 29.582 57.522 1.00 107.72 172 PHE A O 1
ATOM 1316 N N . PRO A 1 173 ? 25.508 29.203 55.458 1.00 102.52 173 PRO A N 1
ATOM 1317 C CA . PRO A 1 173 ? 26.845 29.660 55.881 1.00 104.26 173 PRO A CA 1
ATOM 1318 C C . PRO A 1 173 ? 26.882 31.120 56.300 1.00 115.82 173 PRO A C 1
ATOM 1319 O O . PRO A 1 173 ? 27.607 31.471 57.240 1.00 127.77 173 PRO A O 1
ATOM 1323 N N . GLU A 1 174 ? 26.127 31.988 55.621 1.00 114.42 174 GLU A N 1
ATOM 1324 C CA . GLU A 1 174 ? 26.109 33.399 55.993 1.00 108.66 174 GLU A CA 1
ATOM 1325 C C . GLU A 1 174 ? 25.509 33.595 57.379 1.00 112.13 174 GLU A C 1
ATOM 1326 O O . GLU A 1 174 ? 26.038 34.368 58.192 1.00 126.25 174 GLU A O 1
ATOM 1332 N N . LEU A 1 175 ? 24.408 32.894 57.666 1.00 102.82 175 LEU A N 1
ATOM 1333 C CA . LEU A 1 175 ? 23.842 32.923 59.009 1.00 106.22 175 LEU A CA 1
ATOM 1334 C C . LEU A 1 175 ? 24.850 32.426 60.036 1.00 111.83 175 LEU A C 1
ATOM 1335 O O . LEU A 1 175 ? 24.977 33.003 61.124 1.00 124.94 175 LEU A O 1
ATOM 1340 N N . LEU A 1 176 ? 25.572 31.350 59.710 1.00 107.06 176 LEU A N 1
ATOM 1341 C CA . LEU A 1 176 ? 26.538 30.807 60.660 1.00 107.15 176 LEU A CA 1
ATOM 1342 C C . LEU A 1 176 ? 27.672 31.788 60.928 1.00 113.44 176 LEU A C 1
ATOM 1343 O O . LEU A 1 176 ? 28.137 31.904 62.064 1.00 115.13 176 LEU A O 1
ATOM 1348 N N . ARG A 1 177 ? 28.128 32.510 59.902 1.00 110.69 177 ARG A N 1
ATOM 1349 C CA . ARG A 1 177 ? 29.180 33.504 60.121 1.00 116.88 177 ARG A CA 1
ATOM 1350 C C . ARG A 1 177 ? 28.675 34.673 60.963 1.00 117.65 177 ARG A C 1
ATOM 1351 O O . ARG A 1 177 ? 29.387 35.166 61.851 1.00 122.46 177 ARG A O 1
ATOM 1359 N N . GLU A 1 178 ? 27.448 35.130 60.699 1.00 112.14 178 GLU A N 1
ATOM 1360 C CA . GLU A 1 178 ? 26.860 36.193 61.511 1.00 117.86 178 GLU A CA 1
ATOM 1361 C C . GLU A 1 178 ? 26.770 35.782 62.982 1.00 118.68 178 GLU A C 1
ATOM 1362 O O . GLU A 1 178 ? 27.151 36.542 63.888 1.00 138.18 178 GLU A O 1
ATOM 1368 N N . ARG A 1 179 ? 26.283 34.566 63.239 1.00 109.34 179 ARG A N 1
ATOM 1369 C CA . ARG A 1 179 ? 26.192 34.113 64.621 1.00 122.13 179 ARG A CA 1
ATOM 1370 C C . ARG A 1 179 ? 27.571 33.868 65.223 1.00 127.67 179 ARG A C 1
ATOM 1371 O O . ARG A 1 179 ? 27.767 34.092 66.421 1.00 124.03 179 ARG A O 1
ATOM 1379 N N . ARG A 1 180 ? 28.534 33.414 64.419 1.00 125.77 180 ARG A N 1
ATOM 1380 C CA . ARG A 1 180 ? 29.903 33.281 64.901 1.00 123.57 180 ARG A CA 1
ATOM 1381 C C . ARG A 1 180 ? 30.445 34.622 65.367 1.00 122.29 180 ARG A C 1
ATOM 1382 O O . ARG A 1 180 ? 31.232 34.683 66.318 1.00 128.63 180 ARG A O 1
ATOM 1390 N N . ALA A 1 181 ? 30.036 35.705 64.706 1.00 130.91 181 ALA A N 1
ATOM 1391 C CA . ALA A 1 181 ? 30.455 37.030 65.152 1.00 138.83 181 ALA A CA 1
ATOM 1392 C C . ALA A 1 181 ? 29.762 37.436 66.452 1.00 136.14 181 ALA A C 1
ATOM 1393 O O . ALA A 1 181 ? 30.409 37.963 67.364 1.00 141.15 181 ALA A O 1
ATOM 1395 N N . ALA A 1 182 ? 28.452 37.193 66.566 1.00 125.64 182 ALA A N 1
ATOM 1396 C CA . ALA A 1 182 ? 27.684 37.792 67.662 1.00 129.02 182 ALA A CA 1
ATOM 1397 C C . ALA A 1 182 ? 27.498 36.903 68.897 1.00 135.24 182 ALA A C 1
ATOM 1398 O O . ALA A 1 182 ? 27.019 37.401 69.928 1.00 133.69 182 ALA A O 1
ATOM 1400 N N . THR A 1 183 ? 27.883 35.623 68.836 1.00 133.64 183 THR A N 1
ATOM 1401 C CA . THR A 1 183 ? 27.467 34.663 69.857 1.00 114.56 183 THR A CA 1
ATOM 1402 C C . THR A 1 183 ? 28.086 34.946 71.223 1.00 130.16 183 THR A C 1
ATOM 1403 O O . THR A 1 183 ? 27.418 34.789 72.251 1.00 130.60 183 THR A O 1
ATOM 1407 N N . VAL A 1 184 ? 29.362 35.327 71.269 1.00 125.55 184 VAL A N 1
ATOM 1408 C CA . VAL A 1 184 ? 30.015 35.481 72.567 1.00 129.40 184 VAL A CA 1
ATOM 1409 C C . VAL A 1 184 ? 29.396 36.635 73.347 1.00 134.34 184 VAL A C 1
ATOM 1410 O O . VAL A 1 184 ? 29.126 36.516 74.549 1.00 128.32 184 VAL A O 1
ATOM 1414 N N . GLU A 1 185 ? 29.140 37.762 72.677 1.00 135.71 185 GLU A N 1
ATOM 1415 C CA . GLU A 1 185 ? 28.453 38.863 73.342 1.00 134.27 185 GLU A CA 1
ATOM 1416 C C . GLU A 1 185 ? 27.018 38.485 73.693 1.00 134.88 185 GLU A C 1
ATOM 1417 O O . GLU A 1 185 ? 26.507 38.883 74.752 1.00 134.49 185 GLU A O 1
ATOM 1423 N N . ASP A 1 186 ? 26.352 37.711 72.826 1.00 127.59 186 ASP A N 1
ATOM 1424 C CA . ASP A 1 186 ? 25.021 37.217 73.167 1.00 118.98 186 ASP A CA 1
ATOM 1425 C C . ASP A 1 186 ? 25.042 36.453 74.485 1.00 124.71 186 ASP A C 1
ATOM 1426 O O . ASP A 1 186 ? 24.240 36.720 75.386 1.00 117.98 186 ASP A O 1
ATOM 1431 N N . HIS A 1 187 ? 25.982 35.516 74.621 1.00 128.21 187 HIS A N 1
ATOM 1432 C CA . HIS A 1 187 ? 26.031 34.666 75.806 1.00 131.73 187 HIS A CA 1
ATOM 1433 C C . HIS A 1 187 ? 26.517 35.427 77.029 1.00 138.75 187 HIS A C 1
ATOM 1434 O O . HIS A 1 187 ? 26.189 35.048 78.160 1.00 150.31 187 HIS A O 1
ATOM 1441 N N . ARG A 1 188 ? 27.302 36.487 76.833 1.00 136.98 188 ARG A N 1
ATOM 1442 C CA . ARG A 1 188 ? 27.611 37.371 77.951 1.00 137.25 188 ARG A CA 1
ATOM 1443 C C . ARG A 1 188 ? 26.352 38.061 78.455 1.00 131.99 188 ARG A C 1
ATOM 1444 O O . ARG A 1 188 ? 26.130 38.160 79.667 1.00 145.71 188 ARG A O 1
ATOM 1452 N N . GLY A 1 189 ? 25.511 38.538 77.536 1.00 132.68 189 GLY A N 1
ATOM 1453 C CA . GLY A 1 189 ? 24.273 39.183 77.950 1.00 136.64 189 GLY A CA 1
ATOM 1454 C C . GLY A 1 189 ? 23.271 38.220 78.565 1.00 136.17 189 GLY A C 1
ATOM 1455 O O . GLY A 1 189 ? 22.532 38.583 79.484 1.00 136.35 189 GLY A O 1
ATOM 1456 N N . TRP A 1 190 ? 23.227 36.983 78.066 1.00 129.23 190 TRP A N 1
ATOM 1457 C CA . TRP A 1 190 ? 22.234 36.018 78.529 1.00 117.83 190 TRP A CA 1
ATOM 1458 C C . TRP A 1 190 ? 22.578 35.455 79.902 1.00 126.75 190 TRP A C 1
ATOM 1459 O O . TRP A 1 190 ? 21.686 35.261 80.735 1.00 135.78 190 TRP A O 1
ATOM 1470 N N . GLY A 1 191 ? 23.854 35.178 80.152 1.00 126.65 191 GLY A N 1
ATOM 1471 C CA . GLY A 1 191 ? 24.284 34.712 81.455 1.00 125.32 191 GLY A CA 1
ATOM 1472 C C . GLY A 1 191 ? 23.923 33.272 81.760 1.00 128.49 191 GLY A C 1
ATOM 1473 O O . GLY A 1 191 ? 23.420 32.972 82.846 1.00 134.91 191 GLY A O 1
ATOM 1474 N N . TYR A 1 192 ? 24.176 32.369 80.812 1.00 125.38 192 TYR A N 1
ATOM 1475 C CA . TYR A 1 192 ? 24.010 30.944 81.061 1.00 112.84 192 TYR A CA 1
ATOM 1476 C C . TYR A 1 192 ? 25.299 30.273 81.513 1.00 112.72 192 TYR A C 1
ATOM 1477 O O . TYR A 1 192 ? 25.242 29.187 82.099 1.00 112.11 192 TYR A O 1
ATOM 1486 N N . LEU A 1 193 ? 26.451 30.892 81.260 1.00 115.33 193 LEU A N 1
ATOM 1487 C CA . LEU A 1 193 ? 27.747 30.260 81.452 1.00 117.95 193 LEU A CA 1
ATOM 1488 C C . LEU A 1 193 ? 28.678 31.203 82.203 1.00 129.57 193 LEU A C 1
ATOM 1489 O O . LEU A 1 193 ? 28.385 32.386 82.394 1.00 131.05 193 LEU A O 1
ATOM 1494 N N . SER A 1 194 ? 29.821 30.661 82.625 1.00 131.88 194 SER A N 1
ATOM 1495 C CA . SER A 1 194 ? 30.770 31.432 83.410 1.00 140.18 194 SER A CA 1
ATOM 1496 C C . SER A 1 194 ? 31.537 32.409 82.520 1.00 139.28 194 SER A C 1
ATOM 1497 O O . SER A 1 194 ? 31.723 32.160 81.326 1.00 132.79 194 SER A O 1
ATOM 1500 N N . PRO A 1 195 ? 31.986 33.536 83.080 1.00 143.96 195 PRO A N 1
ATOM 1501 C CA . PRO A 1 195 ? 32.778 34.482 82.277 1.00 145.01 195 PRO A CA 1
ATOM 1502 C C . PRO A 1 195 ? 34.093 33.911 81.775 1.00 146.72 195 PRO A C 1
ATOM 1503 O O . PRO A 1 195 ? 34.570 34.342 80.720 1.00 147.72 195 PRO A O 1
ATOM 1507 N N . ARG A 1 196 ? 34.694 32.953 82.487 1.00 147.42 196 ARG A N 1
ATOM 1508 C CA . ARG A 1 196 ? 35.948 32.363 82.021 1.00 149.37 196 ARG A CA 1
ATOM 1509 C C . ARG A 1 196 ? 35.739 31.563 80.741 1.00 152.51 196 ARG A C 1
ATOM 1510 O O . ARG A 1 196 ? 36.524 31.676 79.788 1.00 153.53 196 ARG A O 1
ATOM 1518 N N . LEU A 1 197 ? 34.698 30.728 80.710 1.00 149.72 197 LEU A N 1
ATOM 1519 C CA . LEU A 1 197 ? 34.382 29.995 79.489 1.00 132.54 197 LEU A CA 1
ATOM 1520 C C . LEU A 1 197 ? 34.091 30.952 78.342 1.00 138.42 197 LEU A C 1
ATOM 1521 O O . LEU A 1 197 ? 34.516 30.719 77.205 1.00 156.49 197 LEU A O 1
ATOM 1526 N N . LEU A 1 198 ? 33.381 32.046 78.623 1.00 133.07 198 LEU A N 1
ATOM 1527 C CA . LEU A 1 198 ? 33.081 33.015 77.575 1.00 136.71 198 LEU A CA 1
ATOM 1528 C C . LEU A 1 198 ? 34.341 33.717 77.081 1.00 146.32 198 LEU A C 1
ATOM 1529 O O . LEU A 1 198 ? 34.437 34.050 75.894 1.00 140.53 198 LEU A O 1
ATOM 1534 N N . ASP A 1 199 ? 35.315 33.943 77.969 1.00 148.22 199 ASP A N 1
ATOM 1535 C CA . ASP A 1 199 ? 36.579 34.540 77.552 1.00 150.33 199 ASP A CA 1
ATOM 1536 C C . ASP A 1 199 ? 37.407 33.569 76.722 1.00 150.96 199 ASP A C 1
ATOM 1537 O O . ASP A 1 199 ? 38.140 33.993 75.820 1.00 159.39 199 ASP A O 1
ATOM 1542 N N . ARG A 1 200 ? 37.310 32.272 77.014 1.00 147.16 200 ARG A N 1
ATOM 1543 C CA . ARG A 1 200 ? 37.985 31.264 76.201 1.00 153.11 200 ARG A CA 1
ATOM 1544 C C . ARG A 1 200 ? 37.251 30.979 74.894 1.00 149.92 200 ARG A C 1
ATOM 1545 O O . ARG A 1 200 ? 37.845 30.401 73.974 1.00 154.13 200 ARG A O 1
ATOM 1553 N N . LEU A 1 201 ? 35.981 31.379 74.800 1.00 151.45 201 LEU A N 1
ATOM 1554 C CA . LEU A 1 201 ? 35.139 30.996 73.669 1.00 151.40 201 LEU A CA 1
ATOM 1555 C C . LEU A 1 201 ? 35.690 31.505 72.340 1.00 149.33 201 LEU A C 1
ATOM 1556 O O . LEU A 1 201 ? 35.833 30.735 71.383 1.00 140.22 201 LEU A O 1
ATOM 1561 N N . GLU A 1 202 ? 35.992 32.806 72.257 1.00 154.25 202 GLU A N 1
ATOM 1562 C CA . GLU A 1 202 ? 36.347 33.408 70.972 1.00 152.78 202 GLU A CA 1
ATOM 1563 C C . GLU A 1 202 ? 37.555 32.732 70.336 1.00 148.57 202 GLU A C 1
ATOM 1564 O O . GLU A 1 202 ? 37.655 32.674 69.104 1.00 139.87 202 GLU A O 1
ATOM 1570 N N . ASP A 1 203 ? 38.481 32.226 71.147 1.00 149.42 203 ASP A N 1
ATOM 1571 C CA . ASP A 1 203 ? 39.579 31.440 70.602 1.00 148.30 203 ASP A CA 1
ATOM 1572 C C . ASP A 1 203 ? 39.192 29.978 70.408 1.00 146.02 203 ASP A C 1
ATOM 1573 O O . ASP A 1 203 ? 39.711 29.322 69.497 1.00 138.46 203 ASP A O 1
ATOM 1578 N N . TRP A 1 204 ? 38.278 29.458 71.235 1.00 134.49 204 TRP A N 1
ATOM 1579 C CA . TRP A 1 204 ? 37.903 28.050 71.127 1.00 131.46 204 TRP A CA 1
ATOM 1580 C C . TRP A 1 204 ? 37.062 27.792 69.880 1.00 125.34 204 TRP A C 1
ATOM 1581 O O . TRP A 1 204 ? 37.236 26.767 69.210 1.00 122.29 204 TRP A O 1
ATOM 1592 N N . LEU A 1 205 ? 36.132 28.692 69.568 1.00 130.56 205 LEU A N 1
ATOM 1593 C CA . LEU A 1 205 ? 35.221 28.476 68.452 1.00 126.72 205 LEU A CA 1
ATOM 1594 C C . LEU A 1 205 ? 35.998 28.445 67.136 1.00 130.85 205 LEU A C 1
ATOM 1595 O O . LEU A 1 205 ? 36.956 29.208 66.961 1.00 131.87 205 LEU A O 1
ATOM 1600 N N . PRO A 1 206 ? 35.615 27.582 66.190 1.00 130.21 206 PRO A N 1
ATOM 1601 C CA . PRO A 1 206 ? 36.348 27.507 64.920 1.00 128.25 206 PRO A CA 1
ATOM 1602 C C . PRO A 1 206 ? 35.802 28.450 63.859 1.00 126.24 206 PRO A C 1
ATOM 1603 O O . PRO A 1 206 ? 34.791 29.126 64.078 1.00 116.15 206 PRO A O 1
ATOM 1607 N N . ASP A 1 207 ? 36.475 28.510 62.711 1.00 122.05 207 ASP A N 1
ATOM 1608 C CA . ASP A 1 207 ? 35.955 29.247 61.568 1.00 120.31 207 ASP A CA 1
ATOM 1609 C C . ASP A 1 207 ? 34.768 28.512 60.955 1.00 124.55 207 ASP A C 1
ATOM 1610 O O . ASP A 1 207 ? 34.709 27.279 60.942 1.00 111.02 207 ASP A O 1
ATOM 1615 N N . VAL A 1 208 ? 33.810 29.289 60.444 1.00 127.30 208 VAL A N 1
ATOM 1616 C CA . VAL A 1 208 ? 32.634 28.700 59.808 1.00 115.54 208 VAL A CA 1
ATOM 1617 C C . VAL A 1 208 ? 33.039 27.872 58.595 1.00 107.20 208 VAL A C 1
ATOM 1618 O O . VAL A 1 208 ? 32.559 26.748 58.405 1.00 110.85 208 VAL A O 1
ATOM 1622 N N . ASP A 1 209 ? 33.939 28.406 57.766 1.00 124.29 209 ASP A N 1
ATOM 1623 C CA . ASP A 1 209 ? 34.402 27.669 56.594 1.00 119.38 209 ASP A CA 1
ATOM 1624 C C . ASP A 1 209 ? 35.090 26.367 56.981 1.00 116.40 209 ASP A C 1
ATOM 1625 O O . ASP A 1 209 ? 35.048 25.394 56.220 1.00 119.59 209 ASP A O 1
ATOM 1630 N N . THR A 1 210 ? 35.740 26.332 58.147 1.00 116.33 210 THR A N 1
ATOM 1631 C CA . THR A 1 210 ? 36.405 25.109 58.587 1.00 120.43 210 THR A CA 1
ATOM 1632 C C . THR A 1 210 ? 35.396 24.071 59.061 1.00 116.61 210 THR A C 1
ATOM 1633 O O . THR A 1 210 ? 35.511 22.885 58.730 1.00 112.19 210 THR A O 1
ATOM 1637 N N . LEU A 1 211 ? 34.394 24.505 59.827 1.00 118.49 211 LEU A N 1
ATOM 1638 C CA . LEU A 1 211 ? 33.398 23.580 60.353 1.00 111.81 211 LEU A CA 1
ATOM 1639 C C . LEU A 1 211 ? 32.544 22.976 59.244 1.00 116.73 211 LEU A C 1
ATOM 1640 O O . LEU A 1 211 ? 32.070 21.842 59.376 1.00 113.74 211 LEU A O 1
ATOM 1645 N N . LEU A 1 212 ? 32.348 23.702 58.145 1.00 118.85 212 LEU A N 1
ATOM 1646 C CA . LEU A 1 212 ? 31.478 23.260 57.063 1.00 105.97 212 LEU A CA 1
ATOM 1647 C C . LEU A 1 212 ? 32.230 22.633 55.898 1.00 94.89 212 LEU A C 1
ATOM 1648 O O . LEU A 1 212 ? 31.599 22.265 54.903 1.00 112.61 212 LEU A O 1
ATOM 1653 N N . ALA A 1 213 ? 33.549 22.492 55.998 1.00 111.49 213 ALA A N 1
ATOM 1654 C CA . ALA A 1 213 ? 34.338 22.023 54.865 1.00 115.46 213 ALA A CA 1
ATOM 1655 C C . ALA A 1 213 ? 33.952 20.603 54.472 1.00 105.20 213 ALA A C 1
ATOM 1656 O O . ALA A 1 213 ? 33.879 19.707 55.318 1.00 113.27 213 ALA A O 1
ATOM 1658 N N . GLY A 1 214 ? 33.707 20.403 53.178 1.00 122.84 214 GLY A N 1
ATOM 1659 C CA . GLY A 1 214 ? 33.451 19.083 52.637 1.00 122.84 214 GLY A CA 1
ATOM 1660 C C . GLY A 1 214 ? 32.137 18.449 53.030 1.00 106.16 214 GLY A C 1
ATOM 1661 O O . GLY A 1 214 ? 31.911 17.283 52.696 1.00 110.48 214 GLY A O 1
ATOM 1662 N N . ARG A 1 215 ? 31.258 19.176 53.711 1.00 95.32 215 ARG A N 1
ATOM 1663 C CA . ARG A 1 215 ? 29.978 18.634 54.141 1.00 95.50 215 ARG A CA 1
ATOM 1664 C C . ARG A 1 215 ? 28.934 18.763 53.038 1.00 98.87 215 ARG A C 1
ATOM 1665 O O . ARG A 1 215 ? 28.937 19.719 52.260 1.00 101.07 215 ARG A O 1
ATOM 1673 N N . GLU A 1 216 ? 28.021 17.787 52.993 1.00 94.59 216 GLU A N 1
ATOM 1674 C CA . GLU A 1 216 ? 26.950 17.784 52.004 1.00 93.12 216 GLU A CA 1
ATOM 1675 C C . GLU A 1 216 ? 25.718 18.505 52.542 1.00 73.90 216 GLU A C 1
ATOM 1676 O O . GLU A 1 216 ? 25.435 18.441 53.741 1.00 100.81 216 GLU A O 1
ATOM 1682 N N . PRO A 1 217 ? 24.985 19.212 51.685 1.00 87.55 217 PRO A N 1
ATOM 1683 C CA . PRO A 1 217 ? 23.781 19.906 52.155 1.00 71.03 217 PRO A CA 1
ATOM 1684 C C . PRO A 1 217 ? 22.633 18.939 52.404 1.00 75.12 217 PRO A C 1
ATOM 1685 O O . PRO A 1 217 ? 22.419 17.988 51.650 1.00 93.42 217 PRO A O 1
ATOM 1689 N N . ARG A 1 218 ? 21.889 19.204 53.474 1.00 65.31 218 ARG A N 1
ATOM 1690 C CA . ARG A 1 218 ? 20.692 18.461 53.826 1.00 74.00 218 ARG A CA 1
ATOM 1691 C C . ARG A 1 218 ? 19.547 19.446 54.015 1.00 76.59 218 ARG A C 1
ATOM 1692 O O . ARG A 1 218 ? 19.758 20.652 54.187 1.00 81.76 218 ARG A O 1
ATOM 1700 N N . PHE A 1 219 ? 18.327 18.913 53.981 1.00 64.89 219 PHE A N 1
ATOM 1701 C CA . PHE A 1 219 ? 17.139 19.665 54.371 1.00 65.02 219 PHE A CA 1
ATOM 1702 C C . PHE A 1 219 ? 17.138 19.788 55.888 1.00 65.23 219 PHE A C 1
ATOM 1703 O O . PHE A 1 219 ? 16.851 18.816 56.593 1.00 66.50 219 PHE A O 1
ATOM 1711 N N . VAL A 1 220 ? 17.458 20.970 56.397 1.00 72.23 220 VAL A N 1
ATOM 1712 C CA . VAL A 1 220 ? 17.668 21.184 57.820 1.00 66.16 220 VAL A CA 1
ATOM 1713 C C . VAL A 1 220 ? 16.487 21.990 58.341 1.00 80.28 220 VAL A C 1
ATOM 1714 O O . VAL A 1 220 ? 16.325 23.168 57.994 1.00 82.81 220 VAL A O 1
ATOM 1718 N N . HIS A 1 221 ? 15.659 21.346 59.161 1.00 72.85 221 HIS A N 1
ATOM 1719 C CA . HIS A 1 221 ? 14.663 22.028 59.980 1.00 67.03 221 HIS A CA 1
ATOM 1720 C C . HIS A 1 221 ? 15.392 22.628 61.176 1.00 75.58 221 HIS A C 1
ATOM 1721 O O . HIS A 1 221 ? 15.893 21.897 62.036 1.00 71.32 221 HIS A O 1
ATOM 1728 N N . GLY A 1 222 ? 15.486 23.952 61.217 1.00 77.44 222 GLY A N 1
ATOM 1729 C CA . GLY A 1 222 ? 16.275 24.619 62.230 1.00 84.68 222 GLY A CA 1
ATOM 1730 C C . GLY A 1 222 ? 15.562 24.982 63.513 1.00 83.50 222 GLY A C 1
ATOM 1731 O O . GLY A 1 222 ? 16.119 25.750 64.304 1.00 84.37 222 GLY A O 1
ATOM 1732 N N . ASP A 1 223 ? 14.347 24.488 63.740 1.00 79.29 223 ASP A N 1
ATOM 1733 C CA . ASP A 1 223 ? 13.577 24.844 64.929 1.00 81.82 223 ASP A CA 1
ATOM 1734 C C . ASP A 1 223 ? 12.830 23.627 65.475 1.00 76.65 223 ASP A C 1
ATOM 1735 O O . ASP A 1 223 ? 11.641 23.689 65.792 1.00 70.23 223 ASP A O 1
ATOM 1740 N N . LEU A 1 224 ? 13.516 22.488 65.583 1.00 57.03 22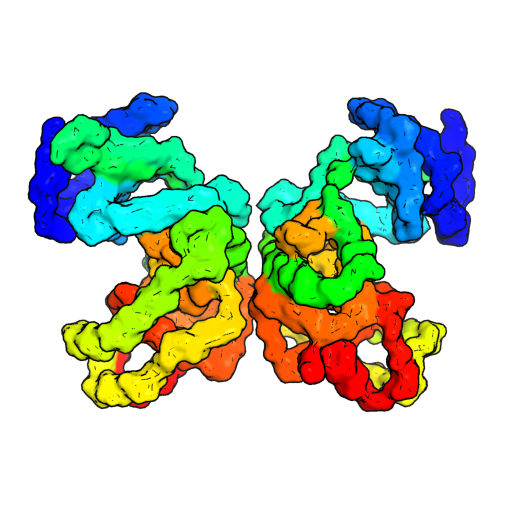4 LEU A N 1
ATOM 1741 C CA . LEU A 1 224 ? 12.875 21.252 66.044 1.00 62.75 224 LEU A CA 1
ATOM 1742 C C . LEU A 1 224 ? 12.769 21.245 67.573 1.00 72.55 224 LEU A C 1
ATOM 1743 O O . LEU A 1 224 ? 13.376 20.434 68.274 1.00 76.52 224 LEU A O 1
ATOM 1748 N N . HIS A 1 225 ? 11.941 22.148 68.093 1.00 85.59 225 HIS A N 1
ATOM 1749 C CA . HIS A 1 225 ? 11.681 22.153 69.523 1.00 73.17 225 HIS A CA 1
ATOM 1750 C C . HIS A 1 225 ? 10.524 21.209 69.850 1.00 75.64 225 HIS A C 1
ATOM 1751 O O . HIS A 1 225 ? 9.977 20.526 68.980 1.00 70.70 225 HIS A O 1
ATOM 1758 N N . GLY A 1 226 ? 10.143 21.178 71.131 1.00 74.26 226 GLY A N 1
ATOM 1759 C CA . GLY A 1 226 ? 9.258 20.145 71.640 1.00 65.67 226 GLY A CA 1
ATOM 1760 C C . GLY A 1 226 ? 7.821 20.241 71.167 1.00 65.10 226 GLY A C 1
ATOM 1761 O O . GLY A 1 226 ? 7.072 19.269 71.312 1.00 70.15 226 GLY A O 1
ATOM 1762 N N . THR A 1 227 ? 7.410 21.386 70.621 1.00 63.95 227 THR A N 1
ATOM 1763 C CA . THR A 1 227 ? 6.044 21.564 70.140 1.00 74.09 227 THR A CA 1
ATOM 1764 C C . THR A 1 227 ? 5.943 21.713 68.624 1.00 70.65 227 THR A C 1
ATOM 1765 O O . THR A 1 227 ? 4.845 21.960 68.114 1.00 66.91 227 THR A O 1
ATOM 1769 N N . ASN A 1 228 ? 7.047 21.577 67.890 1.00 73.11 228 ASN A N 1
ATOM 1770 C CA . ASN A 1 228 ? 6.985 21.421 66.441 1.00 67.06 228 ASN A CA 1
ATOM 1771 C C . ASN A 1 228 ? 6.971 19.962 66.018 1.00 67.40 228 ASN A C 1
ATOM 1772 O O . ASN A 1 228 ? 7.011 19.678 64.816 1.00 57.34 228 ASN A O 1
ATOM 1777 N N . ILE A 1 229 ? 6.928 19.041 66.976 1.00 67.73 229 ILE A N 1
ATOM 1778 C CA . ILE A 1 229 ? 6.963 17.606 66.724 1.00 60.77 229 ILE A CA 1
ATOM 1779 C C . ILE A 1 229 ? 5.747 16.986 67.389 1.00 53.31 229 ILE A C 1
ATOM 1780 O O . ILE A 1 229 ? 5.496 17.225 68.575 1.00 62.84 229 ILE A O 1
ATOM 1785 N N . PHE A 1 230 ? 4.991 16.202 66.628 1.00 58.72 230 PHE A N 1
ATOM 1786 C CA . PHE A 1 230 ? 3.783 15.556 67.120 1.00 49.13 230 PHE A CA 1
ATOM 1787 C C . PHE A 1 230 ? 3.971 14.048 67.060 1.00 58.08 230 PHE A C 1
ATOM 1788 O O . PHE A 1 230 ? 4.360 13.511 66.017 1.00 67.87 230 PHE A O 1
ATOM 1796 N N . VAL A 1 231 ? 3.670 13.371 68.173 1.00 64.54 231 VAL A N 1
ATOM 1797 C CA . VAL A 1 231 ? 3.973 11.958 68.347 1.00 59.18 231 VAL A CA 1
ATOM 1798 C C . VAL A 1 231 ? 2.756 11.234 68.907 1.00 64.80 231 VAL A C 1
ATOM 1799 O O . VAL A 1 231 ? 1.850 11.838 69.490 1.00 56.83 231 VAL A O 1
ATOM 1803 N N . ASP A 1 232 ? 2.759 9.914 68.727 1.00 58.04 232 ASP A N 1
ATOM 1804 C CA . ASP A 1 232 ? 1.857 8.991 69.414 1.00 55.51 232 ASP A CA 1
ATOM 1805 C C . ASP A 1 232 ? 2.750 8.049 70.220 1.00 63.62 232 ASP A C 1
ATOM 1806 O O . ASP A 1 232 ? 3.331 7.112 69.665 1.00 60.15 232 ASP A O 1
ATOM 1811 N N . LEU A 1 233 ? 2.868 8.301 71.527 1.00 59.07 233 LEU A N 1
ATOM 1812 C CA . LEU A 1 233 ? 3.818 7.542 72.337 1.00 65.78 233 LEU A CA 1
ATOM 1813 C C . LEU A 1 233 ? 3.452 6.063 72.402 1.00 66.97 233 LEU A C 1
ATOM 1814 O O . LEU A 1 233 ? 4.332 5.197 72.324 1.00 77.22 233 LEU A O 1
ATOM 1819 N N . ALA A 1 234 ? 2.155 5.753 72.502 1.00 69.64 234 ALA A N 1
ATOM 1820 C CA . ALA A 1 234 ? 1.729 4.363 72.654 1.00 65.21 234 ALA A CA 1
ATOM 1821 C C . ALA A 1 234 ? 2.035 3.543 71.408 1.00 76.66 234 ALA A C 1
ATOM 1822 O O . ALA A 1 234 ? 2.393 2.364 71.512 1.00 63.66 234 ALA A O 1
ATOM 1824 N N . ALA A 1 235 ? 1.878 4.137 70.224 1.00 60.15 235 ALA A N 1
ATOM 1825 C CA . ALA A 1 235 ? 2.127 3.453 68.962 1.00 62.58 235 ALA A CA 1
ATOM 1826 C C . ALA A 1 235 ? 3.562 3.594 68.471 1.00 64.81 235 ALA A C 1
ATOM 1827 O O . ALA A 1 235 ? 3.883 3.066 67.401 1.00 56.61 235 ALA A O 1
ATOM 1829 N N . THR A 1 236 ? 4.422 4.291 69.212 1.00 61.88 236 THR A N 1
ATOM 1830 C CA . THR A 1 236 ? 5.787 4.607 68.783 1.00 66.09 236 THR A CA 1
ATOM 1831 C C . THR A 1 236 ? 5.787 5.188 67.370 1.00 67.54 236 THR A C 1
ATOM 1832 O O . THR A 1 236 ? 6.432 4.683 66.448 1.00 69.08 236 THR A O 1
ATOM 1836 N N . GLU A 1 237 ? 5.041 6.277 67.215 1.00 63.25 237 GLU A N 1
ATOM 1837 C CA . GLU A 1 237 ? 4.833 6.892 65.913 1.00 50.52 237 GLU A CA 1
ATOM 1838 C C . GLU A 1 237 ? 5.087 8.389 65.990 1.00 52.74 237 GLU A C 1
ATOM 1839 O O . GLU A 1 237 ? 4.682 9.054 66.950 1.00 59.05 237 GLU A O 1
ATOM 1845 N N . VAL A 1 238 ? 5.777 8.909 64.982 1.00 52.77 238 VAL A N 1
ATOM 1846 C CA . VAL A 1 238 ? 5.877 10.345 64.761 1.00 58.01 238 VAL A CA 1
ATOM 1847 C C . VAL A 1 238 ? 4.732 10.722 63.830 1.00 56.37 238 VAL A C 1
ATOM 1848 O O . VAL A 1 238 ? 4.730 10.341 62.658 1.00 60.77 238 VAL A O 1
ATOM 1852 N N . THR A 1 239 ? 3.743 11.444 64.355 1.00 67.06 239 THR A N 1
ATOM 1853 C CA . THR A 1 239 ? 2.560 11.795 63.577 1.00 57.25 239 THR A CA 1
ATOM 1854 C C . THR A 1 239 ? 2.663 13.147 62.883 1.00 53.75 239 THR A C 1
ATOM 1855 O O . THR A 1 239 ? 1.812 13.459 62.044 1.00 57.80 239 THR A O 1
ATOM 1859 N N . GLY A 1 240 ? 3.661 13.963 63.208 1.00 59.91 240 GLY A N 1
ATOM 1860 C CA . GLY A 1 240 ? 3.753 15.243 62.534 1.00 54.44 240 GLY A CA 1
ATOM 1861 C C . GLY A 1 240 ? 5.022 16.025 62.785 1.00 57.34 240 GLY A C 1
ATOM 1862 O O . GLY A 1 240 ? 5.642 15.894 63.844 1.00 71.36 240 GLY A O 1
ATOM 1863 N N . ILE A 1 241 ? 5.417 16.839 61.808 1.00 69.75 241 ILE A N 1
ATOM 1864 C CA . ILE A 1 241 ? 6.496 17.811 61.958 1.00 66.76 241 ILE A CA 1
ATOM 1865 C C . ILE A 1 241 ? 6.074 19.084 61.235 1.00 68.83 241 ILE A C 1
ATOM 1866 O O . ILE A 1 241 ? 5.739 19.038 60.046 1.00 65.10 241 ILE A O 1
ATOM 1871 N N . VAL A 1 242 ? 6.070 20.212 61.950 1.00 56.57 242 VAL A N 1
ATOM 1872 C CA . VAL A 1 242 ? 5.443 21.451 61.497 1.00 62.01 242 VAL A CA 1
ATOM 1873 C C . VAL A 1 242 ? 6.448 22.596 61.633 1.00 71.33 242 VAL A C 1
ATOM 1874 O O . VAL A 1 242 ? 7.604 22.391 62.007 1.00 74.80 242 VAL A O 1
ATOM 1878 N N . ASP A 1 243 ? 5.986 23.812 61.312 1.00 67.64 243 ASP A N 1
ATOM 1879 C CA . ASP A 1 243 ? 6.779 25.039 61.381 1.00 68.55 243 ASP A CA 1
ATOM 1880 C C . ASP A 1 243 ? 8.044 25.049 60.529 1.00 78.05 243 ASP A C 1
ATOM 1881 O O . ASP A 1 243 ? 9.140 24.781 61.031 1.00 82.32 243 ASP A O 1
ATOM 1886 N N . PHE A 1 244 ? 7.907 25.328 59.235 1.00 77.74 244 PHE A N 1
ATOM 1887 C CA . PHE A 1 244 ? 9.052 25.380 58.336 1.00 81.01 244 PHE A CA 1
ATOM 1888 C C . PHE A 1 244 ? 9.517 26.807 58.063 1.00 85.86 244 PHE A C 1
ATOM 1889 O O . PHE A 1 244 ? 10.088 27.081 57.003 1.00 84.89 244 PHE A O 1
ATOM 1897 N N . THR A 1 245 ? 9.301 27.719 59.020 1.00 80.82 245 THR A N 1
ATOM 1898 C CA . THR A 1 245 ? 9.754 29.099 58.872 1.00 83.47 245 THR A CA 1
ATOM 1899 C C . THR A 1 245 ? 11.259 29.244 59.047 1.00 83.19 245 THR A C 1
ATOM 1900 O O . THR A 1 245 ? 11.812 30.290 58.688 1.00 88.55 245 THR A O 1
ATOM 1904 N N . ASP A 1 246 ? 11.931 28.236 59.601 1.00 75.52 246 ASP A N 1
ATOM 1905 C CA . ASP A 1 246 ? 13.389 28.228 59.734 1.00 80.33 246 ASP A CA 1
ATOM 1906 C C . ASP A 1 246 ? 13.883 26.915 59.130 1.00 91.16 246 ASP A C 1
ATOM 1907 O O . ASP A 1 246 ? 14.113 25.934 59.843 1.00 95.15 246 ASP A O 1
ATOM 1912 N N . VAL A 1 247 ? 14.036 26.904 57.809 1.00 73.69 247 VAL A N 1
ATOM 1913 C CA . VAL A 1 247 ? 14.581 25.766 57.084 1.00 75.93 247 VAL A CA 1
ATOM 1914 C C . VAL A 1 247 ? 15.795 26.237 56.300 1.00 82.04 247 VAL A C 1
ATOM 1915 O O . VAL A 1 247 ? 15.907 27.412 55.935 1.00 94.43 247 VAL A O 1
ATOM 1919 N N . TYR A 1 248 ? 16.715 25.310 56.050 1.00 92.68 248 TYR A N 1
ATOM 1920 C CA . TYR A 1 248 ? 17.930 25.644 55.323 1.00 82.99 248 TYR A CA 1
ATOM 1921 C C . TYR A 1 248 ? 18.398 24.447 54.508 1.00 82.22 248 TYR A C 1
ATOM 1922 O O . TYR A 1 248 ? 18.067 23.295 54.800 1.00 90.98 248 TYR A O 1
ATOM 1931 N N . ALA A 1 249 ? 19.164 24.744 53.461 1.00 84.33 249 ALA A N 1
ATOM 1932 C CA . ALA A 1 249 ? 20.040 23.761 52.830 1.00 84.90 249 ALA A CA 1
ATOM 1933 C C . ALA A 1 249 ? 21.349 23.831 53.603 1.00 89.55 249 ALA A C 1
ATOM 1934 O O . ALA A 1 249 ? 22.251 24.603 53.276 1.00 83.22 249 ALA A O 1
ATOM 1936 N N . GLY A 1 250 ? 21.452 23.017 54.650 1.00 93.73 250 GLY A N 1
ATOM 1937 C CA . GLY A 1 250 ? 22.529 23.201 55.603 1.00 86.23 250 GLY A CA 1
ATOM 1938 C C . GLY A 1 250 ? 23.191 21.935 56.102 1.00 85.30 250 GLY A C 1
ATOM 1939 O O . GLY A 1 250 ? 23.060 20.872 55.493 1.00 79.97 250 GLY A O 1
ATOM 1940 N N . ASP A 1 251 ? 23.922 22.045 57.208 1.00 76.48 251 ASP A N 1
ATOM 1941 C CA . ASP A 1 251 ? 24.585 20.890 57.794 1.00 94.81 251 ASP A CA 1
ATOM 1942 C C . ASP A 1 251 ? 23.613 20.116 58.678 1.00 85.93 251 ASP A C 1
ATOM 1943 O O . ASP A 1 251 ? 22.867 20.703 59.466 1.00 82.39 251 ASP A O 1
ATOM 1948 N N . SER A 1 252 ? 23.624 18.788 58.535 1.00 82.29 252 SER A N 1
ATOM 1949 C CA . SER A 1 252 ? 22.692 17.949 59.284 1.00 81.21 252 SER A CA 1
ATOM 1950 C C . SER A 1 252 ? 22.856 18.119 60.790 1.00 73.01 252 SER A C 1
ATOM 1951 O O . SER A 1 252 ? 21.879 18.003 61.539 1.00 83.56 252 SER A O 1
ATOM 1954 N N . ARG A 1 253 ? 24.076 18.399 61.252 1.00 82.45 253 ARG A N 1
ATOM 1955 C CA . ARG A 1 253 ? 24.314 18.573 62.683 1.00 81.90 253 ARG A CA 1
ATOM 1956 C C . ARG A 1 253 ? 23.512 19.735 63.266 1.00 82.77 253 ARG A C 1
ATOM 1957 O O . ARG A 1 253 ? 23.087 19.670 64.424 1.00 74.65 253 ARG A O 1
ATOM 1965 N N . TYR A 1 254 ? 23.268 20.784 62.475 1.00 88.05 254 TYR A N 1
ATOM 1966 C CA . TYR A 1 254 ? 22.499 21.933 62.952 1.00 79.65 254 TYR A CA 1
ATOM 1967 C C . TYR A 1 254 ? 21.110 21.530 63.441 1.00 74.74 254 TYR A C 1
ATOM 1968 O O . TYR A 1 254 ? 20.599 22.095 64.416 1.00 81.96 254 TYR A O 1
ATOM 1977 N N . SER A 1 255 ? 20.478 20.567 62.766 1.00 72.36 255 SER A N 1
ATOM 1978 C CA . SER A 1 255 ? 19.170 20.075 63.192 1.00 76.93 255 SER A CA 1
ATOM 1979 C C . SER A 1 255 ? 19.176 19.632 64.650 1.00 67.64 255 SER A C 1
ATOM 1980 O O . SER A 1 255 ? 18.192 19.830 65.372 1.00 78.24 255 SER A O 1
ATOM 1983 N N . LEU A 1 256 ? 20.266 18.995 65.086 1.00 73.55 256 LEU A N 1
ATOM 1984 C CA . LEU A 1 256 ? 20.335 18.398 66.419 1.00 74.17 256 LEU A CA 1
ATOM 1985 C C . LEU A 1 256 ? 20.248 19.423 67.553 1.00 76.20 256 LEU A C 1
ATOM 1986 O O . LEU A 1 256 ? 19.834 19.071 68.662 1.00 78.03 256 LEU A O 1
ATOM 1991 N N . VAL A 1 257 ? 20.666 20.670 67.322 1.00 76.45 257 VAL A N 1
ATOM 1992 C CA . VAL A 1 257 ? 20.808 21.631 68.422 1.00 77.10 257 VAL A CA 1
ATOM 1993 C C . VAL A 1 257 ? 19.470 21.867 69.123 1.00 84.35 257 VAL A C 1
ATOM 1994 O O . VAL A 1 257 ? 19.313 21.578 70.317 1.00 84.80 257 VAL A O 1
ATOM 1998 N N . GLN A 1 258 ? 18.489 22.410 68.395 1.00 76.25 258 GLN A N 1
ATOM 1999 C CA . GLN A 1 258 ? 17.184 22.675 68.999 1.00 78.37 258 GLN A CA 1
ATOM 2000 C C . GLN A 1 258 ? 16.480 21.388 69.407 1.00 80.76 258 GLN A C 1
ATOM 2001 O O . GLN A 1 258 ? 15.715 21.382 70.377 1.00 74.36 258 GLN A O 1
ATOM 2007 N N . LEU A 1 259 ? 16.714 20.299 68.677 1.00 79.80 259 LEU A N 1
ATOM 2008 C CA . LEU A 1 259 ? 16.099 19.025 69.029 1.00 64.92 259 LEU A CA 1
ATOM 2009 C C . LEU A 1 259 ? 16.556 18.560 70.406 1.00 69.92 259 LEU A C 1
ATOM 2010 O O . LEU A 1 259 ? 15.742 18.155 71.243 1.00 63.63 259 LEU A O 1
ATOM 2015 N N . HIS A 1 260 ? 17.860 18.646 70.671 1.00 69.81 260 HIS A N 1
ATOM 2016 C CA . HIS A 1 260 ? 18.420 18.083 71.894 1.00 72.57 260 HIS A CA 1
ATOM 2017 C C . HIS A 1 260 ? 18.273 19.040 73.069 1.00 80.63 260 HIS A C 1
ATOM 2018 O O . HIS A 1 260 ? 17.849 18.637 74.157 1.00 96.35 260 HIS A O 1
ATOM 2025 N N . LEU A 1 261 ? 18.618 20.313 72.868 1.00 73.31 261 LEU A N 1
ATOM 2026 C CA . LEU A 1 261 ? 18.639 21.256 73.978 1.00 82.86 261 LEU A CA 1
ATOM 2027 C C . LEU A 1 261 ? 17.250 21.734 74.374 1.00 78.48 261 LEU A C 1
ATOM 2028 O O . LEU A 1 261 ? 17.074 22.214 75.497 1.00 78.17 261 LEU A O 1
ATOM 2033 N N . ASN A 1 262 ? 16.265 21.616 73.485 1.00 78.68 262 ASN A N 1
ATOM 2034 C CA . ASN A 1 262 ? 14.905 22.052 73.770 1.00 77.23 262 ASN A CA 1
ATOM 2035 C C . ASN A 1 262 ? 13.939 20.881 73.895 1.00 87.42 262 ASN A C 1
ATOM 2036 O O . ASN A 1 262 ? 13.287 20.724 74.931 1.00 74.28 262 ASN A O 1
ATOM 2041 N N . ALA A 1 263 ? 13.832 20.045 72.859 1.00 73.19 263 ALA A N 1
ATOM 2042 C CA . ALA A 1 263 ? 12.866 18.952 72.900 1.00 70.92 263 ALA A CA 1
ATOM 2043 C C . ALA A 1 263 ? 13.333 17.835 73.823 1.00 75.34 263 ALA A C 1
ATOM 2044 O O . ALA A 1 263 ? 12.541 17.302 74.610 1.00 69.65 263 ALA A O 1
ATOM 2046 N N . PHE A 1 264 ? 14.613 17.468 73.751 1.00 67.18 264 PHE A N 1
ATOM 2047 C CA . PHE A 1 264 ? 15.138 16.415 74.614 1.00 66.79 264 PHE A CA 1
ATOM 2048 C C . PHE A 1 264 ? 15.553 16.919 75.988 1.00 69.75 264 PHE A C 1
ATOM 2049 O O . PHE A 1 264 ? 15.967 16.106 76.823 1.00 83.66 264 PHE A O 1
ATOM 2057 N N . ARG A 1 265 ? 15.487 18.228 76.234 1.00 72.63 265 ARG A N 1
ATOM 2058 C CA . ARG A 1 265 ? 15.847 18.810 77.527 1.00 67.88 265 ARG A CA 1
ATOM 2059 C C . ARG A 1 265 ? 17.285 18.485 77.920 1.00 71.33 265 ARG A C 1
ATOM 2060 O O . ARG A 1 265 ? 17.625 18.450 79.104 1.00 80.07 265 ARG A O 1
ATOM 2068 N N . GLY A 1 266 ? 18.140 18.237 76.932 1.00 72.05 266 GLY A N 1
ATOM 2069 C CA . GLY A 1 266 ? 19.533 17.941 77.188 1.00 69.61 266 GLY A CA 1
ATOM 2070 C C . GLY A 1 266 ? 19.816 16.528 77.639 1.00 76.28 266 GLY A C 1
ATOM 2071 O O . GLY A 1 266 ? 20.946 16.243 78.051 1.00 88.82 266 GLY A O 1
ATOM 2072 N N . ASP A 1 267 ? 18.834 15.633 77.568 1.00 81.47 267 ASP A N 1
ATOM 2073 C CA . ASP A 1 267 ? 19.002 14.253 78.017 1.00 84.38 267 ASP A CA 1
ATOM 2074 C C . ASP A 1 267 ? 19.868 13.495 77.018 1.00 83.47 267 ASP A C 1
ATOM 2075 O O . ASP A 1 267 ? 19.426 13.196 75.905 1.00 80.45 267 ASP A O 1
ATOM 2080 N N . ARG A 1 268 ? 21.090 13.147 77.428 1.00 85.09 268 ARG A N 1
ATOM 2081 C CA . ARG A 1 268 ? 22.025 12.498 76.514 1.00 84.94 268 ARG A CA 1
ATOM 2082 C C . ARG A 1 268 ? 21.579 11.086 76.156 1.00 83.80 268 ARG A C 1
ATOM 2083 O O . ARG A 1 268 ? 21.932 10.581 75.085 1.00 90.52 268 ARG A O 1
ATOM 2091 N N . GLU A 1 269 ? 20.787 10.445 77.019 1.00 79.02 269 GLU A N 1
ATOM 2092 C CA . GLU A 1 269 ? 20.271 9.114 76.715 1.00 78.85 269 GLU A CA 1
ATOM 2093 C C . GLU A 1 269 ? 19.255 9.169 75.577 1.00 72.93 269 GLU A C 1
ATOM 2094 O O . GLU A 1 269 ? 19.287 8.335 74.661 1.00 90.16 269 GLU A O 1
ATOM 2100 N N . ILE A 1 270 ? 18.368 10.167 75.599 1.00 80.73 270 ILE A N 1
ATOM 2101 C CA . ILE A 1 270 ? 17.413 10.340 74.508 1.00 70.14 270 ILE A CA 1
ATOM 2102 C C . ILE A 1 270 ? 18.134 10.718 73.222 1.00 72.47 270 ILE A C 1
ATOM 2103 O O . ILE A 1 270 ? 17.769 10.262 72.130 1.00 73.06 270 ILE A O 1
ATOM 2108 N N . LEU A 1 271 ? 19.162 11.565 73.326 1.00 73.49 271 LEU A N 1
ATOM 2109 C CA . LEU A 1 271 ? 19.968 11.899 72.156 1.00 75.71 271 LEU A CA 1
ATOM 2110 C C . LEU A 1 271 ? 20.607 10.653 71.562 1.00 77.48 271 LEU A C 1
ATOM 2111 O O . LEU A 1 271 ? 20.629 10.478 70.339 1.00 78.55 271 LEU A O 1
ATOM 2116 N N . ALA A 1 272 ? 21.139 9.778 72.418 1.00 74.50 272 ALA A N 1
ATOM 2117 C CA . ALA A 1 272 ? 21.752 8.549 71.931 1.00 77.03 272 ALA A CA 1
ATOM 2118 C C . ALA A 1 272 ? 20.728 7.659 71.241 1.00 75.52 272 ALA A C 1
ATOM 2119 O O . ALA A 1 272 ? 21.027 7.048 70.213 1.00 82.56 272 ALA A O 1
ATOM 2121 N N . ALA A 1 273 ? 19.516 7.563 71.797 1.00 60.58 273 ALA A N 1
ATOM 2122 C CA . ALA A 1 273 ? 18.477 6.770 71.141 1.00 58.07 273 ALA A CA 1
ATOM 2123 C C . ALA A 1 273 ? 18.132 7.341 69.769 1.00 65.56 273 ALA A C 1
ATOM 2124 O O . ALA A 1 273 ? 18.002 6.596 68.787 1.00 68.95 273 ALA A O 1
ATOM 2126 N N . LEU A 1 274 ? 17.977 8.664 69.685 1.00 62.73 274 LEU A N 1
ATOM 2127 C CA . LEU A 1 274 ? 17.696 9.302 68.404 1.00 61.22 274 LEU A CA 1
ATOM 2128 C C . LEU A 1 274 ? 18.803 9.019 67.393 1.00 61.70 274 LEU A C 1
ATOM 2129 O O . LEU A 1 274 ? 18.532 8.695 66.231 1.00 71.35 274 LEU A O 1
ATOM 2134 N N . LEU A 1 275 ? 20.061 9.149 67.820 1.00 70.78 275 LEU A N 1
ATOM 2135 C CA . LEU A 1 275 ? 21.174 8.893 66.913 1.00 67.13 275 LEU A CA 1
ATOM 2136 C C . LEU A 1 275 ? 21.214 7.428 66.492 1.00 68.48 275 LEU A C 1
ATOM 2137 O O . LEU A 1 275 ? 21.518 7.117 65.334 1.00 76.26 275 LEU A O 1
ATOM 2142 N N . ASP A 1 276 ? 20.910 6.514 67.420 1.00 62.03 276 ASP A N 1
ATOM 2143 C CA . ASP A 1 276 ? 20.812 5.098 67.079 1.00 66.93 276 ASP A CA 1
ATOM 2144 C C . ASP A 1 276 ? 19.765 4.857 65.999 1.00 72.96 276 ASP A C 1
ATOM 2145 O O . ASP A 1 276 ? 19.996 4.081 65.065 1.00 71.05 276 ASP A O 1
ATOM 2150 N N . GLY A 1 277 ? 18.600 5.502 66.117 1.00 63.51 277 GLY A N 1
ATOM 2151 C CA . GLY A 1 277 ? 17.553 5.286 65.132 1.00 54.21 277 GLY A CA 1
ATOM 2152 C C . GLY A 1 277 ? 17.984 5.677 63.730 1.00 67.96 277 GLY A C 1
ATOM 2153 O O . GLY A 1 277 ? 17.662 4.992 62.756 1.00 61.41 277 GLY A O 1
ATOM 2154 N N . ALA A 1 278 ? 18.745 6.760 63.615 1.00 59.75 278 ALA A N 1
ATOM 2155 C CA . ALA A 1 278 ? 19.229 7.253 62.334 1.00 57.90 278 ALA A CA 1
ATOM 2156 C C . ALA A 1 278 ? 20.528 6.591 61.891 1.00 63.90 278 ALA A C 1
ATOM 2157 O O . ALA A 1 278 ? 21.020 6.901 60.800 1.00 66.80 278 ALA A O 1
ATOM 2159 N N . GLN A 1 279 ? 21.067 5.666 62.690 1.00 70.12 279 GLN A N 1
ATOM 2160 C CA . GLN A 1 279 ? 22.417 5.124 62.502 1.00 77.68 279 GLN A CA 1
ATOM 2161 C C . GLN A 1 279 ? 23.431 6.246 62.276 1.00 78.62 279 GLN A C 1
ATOM 2162 O O . GLN A 1 279 ? 24.318 6.160 61.424 1.00 81.10 279 GLN A O 1
ATOM 2168 N N . TRP A 1 280 ? 23.296 7.304 63.070 1.00 79.56 280 TRP A N 1
ATOM 2169 C CA . TRP A 1 280 ? 24.164 8.477 63.025 1.00 70.11 280 TRP A CA 1
ATOM 2170 C C . TRP A 1 280 ? 25.381 8.180 63.895 1.00 76.18 280 TRP A C 1
ATOM 2171 O O . TRP A 1 280 ? 25.320 8.275 65.123 1.00 79.30 280 TRP A O 1
ATOM 2182 N N . LYS A 1 281 ? 26.485 7.797 63.260 1.00 90.89 281 LYS A N 1
ATOM 2183 C CA . LYS A 1 281 ? 27.670 7.361 63.987 1.00 108.09 281 LYS A CA 1
ATOM 2184 C C . LYS A 1 281 ? 28.396 8.555 64.601 1.00 100.50 281 LYS A C 1
ATOM 2185 O O . LYS A 1 281 ? 28.609 9.577 63.940 1.00 96.67 281 LYS A O 1
ATOM 2191 N N . ARG A 1 282 ? 28.759 8.424 65.874 1.00 96.23 282 ARG A N 1
ATOM 2192 C CA . ARG A 1 282 ? 29.445 9.481 66.605 1.00 102.95 282 ARG A CA 1
ATOM 2193 C C . ARG A 1 282 ? 30.951 9.438 66.365 1.00 102.29 282 ARG A C 1
ATOM 2194 O O . ARG A 1 282 ? 31.565 8.368 66.377 1.00 112.41 282 ARG A O 1
ATOM 2202 N N . THR A 1 283 ? 31.540 10.608 66.131 1.00 108.96 283 THR A N 1
ATOM 2203 C CA . THR A 1 283 ? 32.979 10.747 65.952 1.00 114.83 283 THR A CA 1
ATOM 2204 C C . THR A 1 283 ? 33.621 11.312 67.218 1.00 100.00 283 THR A C 1
ATOM 2205 O O . THR A 1 283 ? 32.946 11.685 68.179 1.00 108.79 283 THR A O 1
ATOM 2209 N N . GLU A 1 284 ? 34.955 11.363 67.207 1.00 123.03 284 GLU A N 1
ATOM 2210 C CA . GLU A 1 284 ? 35.691 11.855 68.369 1.00 125.74 284 GLU A CA 1
ATOM 2211 C C . GLU A 1 284 ? 35.364 13.315 68.659 1.00 114.32 284 GLU A C 1
ATOM 2212 O O . GLU A 1 284 ? 35.168 13.698 69.820 1.00 98.83 284 GLU A O 1
ATOM 2218 N N . ASP A 1 285 ? 35.319 14.146 67.621 1.00 120.49 285 ASP A N 1
ATOM 2219 C CA . ASP A 1 285 ? 35.030 15.566 67.761 1.00 121.63 285 ASP A CA 1
ATOM 2220 C C . ASP A 1 285 ? 33.543 15.874 67.666 1.00 102.02 285 ASP A C 1
ATOM 2221 O O . ASP A 1 285 ? 33.175 17.045 67.537 1.00 98.91 285 ASP A O 1
ATOM 2226 N N . PHE A 1 286 ? 32.688 14.850 67.732 1.00 96.86 286 PHE A N 1
ATOM 2227 C CA . PHE A 1 286 ? 31.247 15.048 67.606 1.00 86.82 286 PHE A CA 1
ATOM 2228 C C . PHE A 1 286 ? 30.728 16.020 68.660 1.00 98.45 286 PHE A C 1
ATOM 2229 O O . PHE A 1 286 ? 29.970 16.947 68.350 1.00 98.79 286 PHE A O 1
ATOM 2237 N N . ALA A 1 287 ? 31.135 15.824 69.918 1.00 95.48 287 ALA A N 1
ATOM 2238 C CA . ALA A 1 287 ? 30.671 16.696 70.992 1.00 95.22 287 ALA A CA 1
ATOM 2239 C C . ALA A 1 287 ? 31.155 18.128 70.795 1.00 95.35 287 ALA A C 1
ATOM 2240 O O . ALA A 1 287 ? 30.389 19.080 70.979 1.00 91.81 287 ALA A O 1
ATOM 2242 N N . ARG A 1 288 ? 32.420 18.302 70.404 1.00 99.69 288 ARG A N 1
ATOM 2243 C CA . ARG A 1 288 ? 32.947 19.649 70.208 1.00 104.74 288 ARG A CA 1
ATOM 2244 C C . ARG A 1 288 ? 32.320 20.317 68.988 1.00 104.81 288 ARG A C 1
ATOM 2245 O O . ARG A 1 288 ? 31.990 21.510 69.025 1.00 110.25 288 ARG A O 1
ATOM 2253 N N . GLU A 1 289 ? 32.149 19.561 67.898 1.00 92.26 289 GLU A N 1
ATOM 2254 C CA . GLU A 1 289 ? 31.449 20.088 66.730 1.00 100.76 289 GLU A CA 1
ATOM 2255 C C . GLU A 1 289 ? 30.045 20.548 67.091 1.00 98.05 289 GLU A C 1
ATOM 2256 O O . GLU A 1 289 ? 29.602 21.621 66.662 1.00 95.00 289 GLU A O 1
ATOM 2262 N N . LEU A 1 290 ? 29.324 19.748 67.875 1.00 98.57 290 LEU A N 1
ATOM 2263 C CA . LEU A 1 290 ? 27.955 20.124 68.197 1.00 95.55 290 LEU A CA 1
ATOM 2264 C C . LEU A 1 290 ? 27.900 21.250 69.220 1.00 86.86 290 LEU A C 1
ATOM 2265 O O . LEU A 1 290 ? 26.940 22.022 69.225 1.00 95.73 290 LEU A O 1
ATOM 2270 N N . LEU A 1 291 ? 28.924 21.400 70.059 1.00 85.60 291 LEU A N 1
ATOM 2271 C CA . LEU A 1 291 ? 28.992 22.602 70.885 1.00 91.73 291 LEU A CA 1
ATOM 2272 C C . LEU A 1 291 ? 29.210 23.839 70.020 1.00 102.74 291 LEU A C 1
ATOM 2273 O O . LEU A 1 291 ? 28.596 24.891 70.256 1.00 108.61 291 LEU A O 1
ATOM 2278 N N . ALA A 1 292 ? 30.079 23.728 69.011 1.00 98.40 292 ALA A N 1
ATOM 2279 C CA . ALA A 1 292 ? 30.275 24.836 68.080 1.00 105.86 292 ALA A CA 1
ATOM 2280 C C . ALA A 1 292 ? 28.972 25.194 67.377 1.00 104.34 292 ALA A C 1
ATOM 2281 O O . ALA A 1 292 ? 28.633 26.376 67.246 1.00 106.03 292 ALA A O 1
ATOM 2283 N N . PHE A 1 293 ? 28.220 24.184 66.931 1.00 97.42 293 PHE A N 1
ATOM 2284 C CA . PHE A 1 293 ? 26.919 24.447 66.319 1.00 96.81 293 PHE A CA 1
ATOM 2285 C C . PHE A 1 293 ? 25.923 25.013 67.325 1.00 97.47 293 PHE A C 1
ATOM 2286 O O . PHE A 1 293 ? 25.034 25.784 66.943 1.00 89.76 293 PHE A O 1
ATOM 2294 N N . THR A 1 294 ? 26.043 24.629 68.600 1.00 94.09 294 THR A N 1
ATOM 2295 C CA . THR A 1 294 ? 25.225 25.229 69.648 1.00 90.10 294 THR A CA 1
ATOM 2296 C C . THR A 1 294 ? 25.473 26.726 69.735 1.00 91.70 294 THR A C 1
ATOM 2297 O O . THR A 1 294 ? 24.529 27.514 69.855 1.00 108.53 294 THR A O 1
ATOM 2301 N N . PHE A 1 295 ? 26.741 27.137 69.667 1.00 102.49 295 PHE A N 1
ATOM 2302 C CA . PHE A 1 295 ? 27.040 28.564 69.719 1.00 103.06 295 PHE A CA 1
ATOM 2303 C C . PHE A 1 295 ? 26.677 29.275 68.417 1.00 103.16 295 PHE A C 1
ATOM 2304 O O . PHE A 1 295 ? 26.303 30.453 68.444 1.00 111.06 295 PHE A O 1
ATOM 2312 N N . LEU A 1 296 ? 26.765 28.594 67.275 1.00 95.22 296 LEU A N 1
ATOM 2313 C CA . LEU A 1 296 ? 26.459 29.220 65.994 1.00 102.06 296 LEU A CA 1
ATOM 2314 C C . LEU A 1 296 ? 24.976 29.180 65.643 1.00 90.05 296 LEU A C 1
ATOM 2315 O O . LEU A 1 296 ? 24.610 29.573 64.532 1.00 92.97 296 LEU A O 1
ATOM 2320 N N . HIS A 1 297 ? 24.117 28.720 66.549 1.00 94.23 297 HIS A N 1
ATOM 2321 C CA . HIS A 1 297 ? 22.691 28.668 66.255 1.00 93.16 297 HIS A CA 1
ATOM 2322 C C . HIS A 1 297 ? 22.080 30.066 66.281 1.00 98.79 297 HIS A C 1
ATOM 2323 O O . HIS A 1 297 ? 22.556 30.965 66.977 1.00 110.83 297 HIS A O 1
ATOM 2330 N N . ASP A 1 298 ? 21.004 30.240 65.510 1.00 102.47 298 ASP A N 1
ATOM 2331 C CA . ASP A 1 298 ? 20.350 31.541 65.424 1.00 111.26 298 ASP A CA 1
ATOM 2332 C C . ASP A 1 298 ? 19.595 31.913 66.700 1.00 92.81 298 ASP A C 1
ATOM 2333 O O . ASP A 1 298 ? 19.401 33.104 66.965 1.00 108.80 298 ASP A O 1
ATOM 2338 N N . PHE A 1 299 ? 19.171 30.935 67.491 1.00 95.63 299 PHE A N 1
ATOM 2339 C CA . PHE A 1 299 ? 18.297 31.172 68.632 1.00 100.80 299 PHE A CA 1
ATOM 2340 C C . PHE A 1 299 ? 19.075 31.009 69.931 1.00 94.33 299 PHE A C 1
ATOM 2341 O O . PHE A 1 299 ? 20.231 30.575 69.943 1.00 110.68 299 PHE A O 1
ATOM 2349 N N . GLU A 1 300 ? 18.427 31.364 71.041 1.00 85.90 300 GLU A N 1
ATOM 2350 C CA . GLU A 1 300 ? 18.977 31.071 72.367 1.00 105.62 300 GLU A CA 1
ATOM 2351 C C . GLU A 1 300 ? 18.476 29.693 72.783 1.00 100.33 300 GLU A C 1
ATOM 2352 O O . GLU A 1 300 ? 17.446 29.546 73.441 1.00 88.36 300 GLU A O 1
ATOM 2358 N N . VAL A 1 301 ? 19.229 28.667 72.377 1.00 89.19 301 VAL A N 1
ATOM 2359 C CA . VAL A 1 301 ? 18.803 27.284 72.535 1.00 97.90 301 VAL A CA 1
ATOM 2360 C C . VAL A 1 301 ? 18.833 26.825 73.990 1.00 91.11 301 VAL A C 1
ATOM 2361 O O . VAL A 1 301 ? 18.160 25.847 74.339 1.00 97.54 301 VAL A O 1
ATOM 2365 N N . PHE A 1 302 ? 19.602 27.501 74.848 1.00 90.32 302 PHE A N 1
ATOM 2366 C CA . PHE A 1 302 ? 19.655 27.193 76.276 1.00 87.68 302 PHE A CA 1
ATOM 2367 C C . PHE A 1 302 ? 18.423 27.670 77.040 1.00 94.05 302 PHE A C 1
ATOM 2368 O O . PHE A 1 302 ? 18.259 27.294 78.206 1.00 94.11 302 PHE A O 1
ATOM 2376 N N . GLU A 1 303 ? 17.561 28.477 76.412 1.00 100.63 303 GLU A N 1
ATOM 2377 C CA . GLU A 1 303 ? 16.365 29.017 77.057 1.00 99.85 303 GLU A CA 1
ATOM 2378 C C . GLU A 1 303 ? 15.473 27.951 77.683 1.00 95.51 303 GLU A C 1
ATOM 2379 O O . GLU A 1 303 ? 14.703 28.259 78.601 1.00 96.18 303 GLU A O 1
ATOM 2385 N N . GLU A 1 304 ? 15.561 26.706 77.227 1.00 103.38 304 GLU A N 1
ATOM 2386 C CA . GLU A 1 304 ? 14.681 25.648 77.703 1.00 94.18 304 GLU A CA 1
ATOM 2387 C C . GLU A 1 304 ? 15.438 24.475 78.305 1.00 86.80 304 GLU A C 1
ATOM 2388 O O . GLU A 1 304 ? 14.825 23.442 78.601 1.00 77.55 304 GLU A O 1
ATOM 2394 N N . THR A 1 305 ? 16.746 24.605 78.507 1.00 76.94 305 THR A N 1
ATOM 2395 C CA . THR A 1 305 ? 17.546 23.493 78.997 1.00 78.93 305 THR A CA 1
ATOM 2396 C C . THR A 1 305 ? 17.501 23.482 80.518 1.00 87.49 305 THR A C 1
ATOM 2397 O O . THR A 1 305 ? 18.046 24.401 81.151 1.00 90.56 305 THR A O 1
ATOM 2401 N N . PRO A 1 306 ? 16.874 22.479 81.148 1.00 98.74 306 PRO A N 1
ATOM 2402 C CA . PRO A 1 306 ? 16.728 22.448 82.608 1.00 80.92 306 PRO A CA 1
ATOM 2403 C C . PRO A 1 306 ? 18.019 22.017 83.299 1.00 97.76 306 PRO A C 1
ATOM 2404 O O . PRO A 1 306 ? 18.016 21.168 84.192 1.00 101.25 306 PRO A O 1
ATOM 2408 N N . LEU A 1 307 ? 19.130 22.612 82.877 1.00 98.64 307 LEU A N 1
ATOM 2409 C CA . LEU A 1 307 ? 20.453 22.284 83.381 1.00 95.90 307 LEU A CA 1
ATOM 2410 C C . LEU A 1 307 ? 21.207 23.576 83.634 1.00 96.59 307 LEU A C 1
ATOM 2411 O O . LEU A 1 307 ? 21.283 24.434 82.749 1.00 97.43 307 LEU A O 1
ATOM 2416 N N . ASP A 1 308 ? 21.764 23.713 84.830 1.00 101.60 308 ASP A N 1
ATOM 2417 C CA . ASP A 1 308 ? 22.555 24.892 85.150 1.00 119.16 308 ASP A CA 1
ATOM 2418 C C . ASP A 1 308 ? 23.944 24.697 84.559 1.00 122.84 308 ASP A C 1
ATOM 2419 O O . ASP A 1 308 ? 24.708 23.843 85.019 1.00 121.24 308 ASP A O 1
ATOM 2424 N N . LEU A 1 309 ? 24.272 25.482 83.536 1.00 119.60 309 LEU A N 1
ATOM 2425 C CA . LEU A 1 309 ? 25.583 25.420 82.911 1.00 117.11 309 LEU A CA 1
ATOM 2426 C C . LEU A 1 309 ? 26.515 26.505 83.426 1.00 121.30 309 LEU A C 1
ATOM 2427 O O . LEU A 1 309 ? 27.620 26.664 82.898 1.00 134.17 309 LEU A O 1
ATOM 2432 N N . SER A 1 310 ? 26.093 27.260 84.436 1.00 116.24 310 SER A N 1
ATOM 2433 C CA . SER A 1 310 ? 26.989 28.217 85.055 1.00 129.70 310 SER A CA 1
ATOM 2434 C C . SER A 1 310 ? 28.094 27.467 85.789 1.00 128.64 310 SER A C 1
ATOM 2435 O O . SER A 1 310 ? 27.977 26.275 86.089 1.00 137.75 310 SER A O 1
ATOM 2438 N N . GLY A 1 311 ? 29.171 28.178 86.089 1.00 126.99 311 GLY A N 1
ATOM 2439 C CA . GLY A 1 311 ? 30.298 27.537 86.731 1.00 137.48 311 GLY A CA 1
ATOM 2440 C C . GLY A 1 311 ? 30.879 26.452 85.850 1.00 135.35 311 GLY A C 1
ATOM 2441 O O . GLY A 1 311 ? 30.920 25.276 86.222 1.00 131.25 311 GLY A O 1
ATOM 2442 N N . PHE A 1 312 ? 31.318 26.849 84.660 1.00 134.86 312 PHE A N 1
ATOM 2443 C CA . PHE A 1 312 ? 31.894 25.934 83.684 1.00 128.37 312 PHE A CA 1
ATOM 2444 C C . PHE A 1 312 ? 33.141 26.586 83.120 1.00 140.03 312 PHE A C 1
ATOM 2445 O O . PHE A 1 312 ? 33.067 27.670 82.535 1.00 157.96 312 PHE A O 1
ATOM 2453 N N . THR A 1 313 ? 34.279 25.936 83.313 1.00 130.78 313 THR A N 1
ATOM 2454 C CA . THR A 1 313 ? 35.523 26.309 82.664 1.00 134.62 313 THR A CA 1
ATOM 2455 C C . THR A 1 313 ? 35.897 25.207 81.683 1.00 140.13 313 THR A C 1
ATOM 2456 O O . THR A 1 313 ? 35.367 24.094 81.750 1.00 150.38 313 THR A O 1
ATOM 2460 N N . ASP A 1 314 ? 36.813 25.528 80.760 1.00 134.12 314 ASP A N 1
ATOM 2461 C CA . ASP A 1 314 ? 37.222 24.573 79.733 1.00 142.68 314 ASP A CA 1
ATOM 2462 C C . ASP A 1 314 ? 36.036 24.155 78.868 1.00 144.64 314 ASP A C 1
ATOM 2463 O O . ASP A 1 314 ? 35.460 23.082 79.090 1.00 147.02 314 ASP A O 1
ATOM 2468 N N . PRO A 1 315 ? 35.610 24.999 77.905 1.00 138.71 315 PRO A N 1
ATOM 2469 C CA . PRO A 1 315 ? 34.444 24.669 77.063 1.00 131.39 315 PRO A CA 1
ATOM 2470 C C . PRO A 1 315 ? 34.442 23.246 76.521 1.00 123.62 315 PRO A C 1
ATOM 2471 O O . PRO A 1 315 ? 33.397 22.743 76.101 1.00 134.24 315 PRO A O 1
ATOM 2475 N N . GLU A 1 316 ? 35.609 22.596 76.509 1.00 118.14 316 GLU A N 1
ATOM 2476 C CA . GLU A 1 316 ? 35.672 21.173 76.192 1.00 114.84 316 GLU A CA 1
ATOM 2477 C C . GLU A 1 316 ? 34.821 20.361 77.162 1.00 123.55 316 GLU A C 1
ATOM 2478 O O . GLU A 1 316 ? 34.103 19.437 76.753 1.00 126.31 316 GLU A O 1
ATOM 2484 N N . GLU A 1 317 ? 34.889 20.691 78.454 1.00 123.45 317 GLU A N 1
ATOM 2485 C CA . GLU A 1 317 ? 34.081 19.988 79.444 1.00 127.58 317 GLU A CA 1
ATOM 2486 C C . GLU A 1 317 ? 32.596 20.242 79.221 1.00 118.83 317 GLU A C 1
ATOM 2487 O O . GLU A 1 317 ? 31.776 19.326 79.351 1.00 123.99 317 GLU A O 1
ATOM 2493 N N . LEU A 1 318 ? 32.235 21.476 78.864 1.00 113.89 318 LEU A N 1
ATOM 2494 C CA . LEU A 1 318 ? 30.845 21.783 78.543 1.00 109.69 318 LEU A CA 1
ATOM 2495 C C . LEU A 1 318 ? 30.373 20.996 77.327 1.00 116.04 318 LEU A C 1
ATOM 2496 O O . LEU A 1 318 ? 29.232 20.518 77.290 1.00 116.09 318 LEU A O 1
ATOM 2501 N N . ALA A 1 319 ? 31.236 20.858 76.319 1.00 124.63 319 ALA A N 1
ATOM 2502 C CA . ALA A 1 319 ? 30.890 20.076 75.137 1.00 114.13 319 ALA A CA 1
ATOM 2503 C C . ALA A 1 319 ? 30.658 18.617 75.498 1.00 116.30 319 ALA A C 1
ATOM 2504 O O . ALA A 1 319 ? 29.678 18.004 75.061 1.00 113.16 319 ALA A O 1
ATOM 2506 N N . GLN A 1 320 ? 31.561 18.039 76.291 1.00 117.54 320 GLN A N 1
ATOM 2507 C CA . GLN A 1 320 ? 31.380 16.657 76.722 1.00 118.04 320 GLN A CA 1
ATOM 2508 C C . GLN A 1 320 ? 30.117 16.490 77.558 1.00 113.03 320 GLN A C 1
ATOM 2509 O O . GLN A 1 320 ? 29.450 15.452 77.477 1.00 106.39 320 GLN A O 1
ATOM 2515 N N . PHE A 1 321 ? 29.761 17.505 78.349 1.00 105.28 321 PHE A N 1
ATOM 2516 C CA . PHE A 1 321 ? 28.577 17.401 79.194 1.00 95.60 321 PHE A CA 1
ATOM 2517 C C . PHE A 1 321 ? 27.298 17.476 78.369 1.00 97.77 321 PHE A C 1
ATOM 2518 O O . PHE A 1 321 ? 26.363 16.700 78.592 1.00 100.90 321 PHE A O 1
ATOM 2526 N N . LEU A 1 322 ? 27.235 18.407 77.415 1.00 100.87 322 LEU A N 1
ATOM 2527 C CA . LEU A 1 322 ? 26.006 18.600 76.651 1.00 96.76 322 LEU A CA 1
ATOM 2528 C C . LEU A 1 322 ? 25.840 17.558 75.552 1.00 86.96 322 LEU A C 1
ATOM 2529 O O . LEU A 1 322 ? 24.736 17.043 75.346 1.00 98.92 322 LEU A O 1
ATOM 2534 N N . TRP A 1 323 ? 26.916 17.236 74.836 1.00 92.83 323 TRP A N 1
ATOM 2535 C CA . TRP A 1 323 ? 26.829 16.442 73.617 1.00 83.44 323 TRP A CA 1
ATOM 2536 C C . TRP A 1 323 ? 27.623 15.146 73.682 1.00 82.76 323 TRP A C 1
ATOM 2537 O O . TRP A 1 323 ? 27.736 14.453 72.664 1.00 94.48 323 TRP A O 1
ATOM 2548 N N . GLY A 1 324 ? 28.190 14.804 74.836 1.00 86.01 324 GLY A N 1
ATOM 2549 C CA . GLY A 1 324 ? 28.911 13.573 74.966 1.00 101.76 324 GLY A CA 1
ATOM 2550 C C . GLY A 1 324 ? 27.989 12.368 74.913 1.00 103.23 324 GLY A C 1
ATOM 2551 O O . GLY A 1 324 ? 26.763 12.492 74.790 1.00 96.89 324 GLY A O 1
ATOM 2552 N N . PRO A 1 325 ? 28.578 11.182 75.007 1.00 100.10 325 PRO A N 1
ATOM 2553 C CA . PRO A 1 325 ? 27.778 9.962 75.069 1.00 88.61 325 PRO A CA 1
ATOM 2554 C C . PRO A 1 325 ? 27.072 9.863 76.408 1.00 96.43 325 PRO A C 1
ATOM 2555 O O . PRO A 1 325 ? 27.424 10.581 77.356 1.00 101.73 325 PRO A O 1
ATOM 2559 N N . PRO A 1 326 ? 26.065 9.003 76.529 1.00 90.81 326 PRO A N 1
ATOM 2560 C CA . PRO A 1 326 ? 25.448 8.790 77.841 1.00 96.83 326 PRO A CA 1
ATOM 2561 C C . PRO A 1 326 ? 26.417 8.115 78.799 1.00 104.29 326 PRO A C 1
ATOM 2562 O O . PRO A 1 326 ? 27.304 7.357 78.398 1.00 116.50 326 PRO A O 1
ATOM 2566 N N . ASP A 1 327 ? 26.236 8.407 80.081 1.00 92.77 327 ASP A N 1
ATOM 2567 C CA . ASP A 1 327 ? 27.123 7.906 81.125 1.00 106.19 327 ASP A CA 1
ATOM 2568 C C . ASP A 1 327 ? 27.024 6.391 81.282 1.00 103.86 327 ASP A C 1
ATOM 2569 O O . ASP A 1 327 ? 26.030 5.780 80.892 1.00 95.21 327 ASP A O 1
ATOM 2574 N N . GLU B 1 4 ? 0.163 -22.880 23.311 1.00 147.05 4 GLU B N 1
ATOM 2575 C CA . GLU B 1 4 ? 1.121 -23.749 22.637 1.00 136.89 4 GLU B CA 1
ATOM 2576 C C . GLU B 1 4 ? 2.541 -23.333 23.006 1.00 128.03 4 GLU B C 1
ATOM 2577 O O . GLU B 1 4 ? 3.427 -24.177 23.158 1.00 123.10 4 GLU B O 1
ATOM 2583 N N . SER B 1 5 ? 2.746 -22.016 23.130 1.00 107.28 5 SER B N 1
ATOM 2584 C CA . SER B 1 5 ? 4.032 -21.483 23.572 1.00 119.87 5 SER B CA 1
ATOM 2585 C C . SER B 1 5 ? 4.399 -22.006 24.956 1.00 128.55 5 SER B C 1
ATOM 2586 O O . SER B 1 5 ? 5.586 -22.114 25.296 1.00 146.87 5 SER B O 1
ATOM 2589 N N . LEU B 1 6 ? 3.386 -22.302 25.773 1.00 115.82 6 LEU B N 1
ATOM 2590 C CA . LEU B 1 6 ? 3.618 -22.759 27.137 1.00 110.81 6 LEU B CA 1
ATOM 2591 C C . LEU B 1 6 ? 4.404 -24.063 27.158 1.00 108.36 6 LEU B C 1
ATOM 2592 O O . LEU B 1 6 ? 5.241 -24.270 28.042 1.00 128.89 6 LEU B O 1
ATOM 2597 N N . LEU B 1 7 ? 4.115 -24.974 26.225 1.00 111.79 7 LEU B N 1
ATOM 2598 C CA . LEU B 1 7 ? 4.892 -26.209 26.139 1.00 122.37 7 LEU B CA 1
ATOM 2599 C C . LEU B 1 7 ? 6.365 -25.894 25.915 1.00 118.50 7 LEU B C 1
ATOM 2600 O O . LEU B 1 7 ? 7.251 -26.467 26.569 1.00 113.45 7 LEU B O 1
ATOM 2605 N N . LEU B 1 8 ? 6.639 -24.971 24.990 1.00 112.60 8 LEU B N 1
ATOM 2606 C CA . LEU B 1 8 ? 8.008 -24.543 24.732 1.00 105.30 8 LEU B CA 1
ATOM 2607 C C . LEU B 1 8 ? 8.660 -24.024 26.007 1.00 102.59 8 LEU B C 1
ATOM 2608 O O . LEU B 1 8 ? 9.787 -24.408 26.339 1.00 106.23 8 LEU B O 1
ATOM 2613 N N . LEU B 1 9 ? 7.957 -23.161 26.749 1.00 101.50 9 LEU B N 1
ATOM 2614 C CA . LEU B 1 9 ? 8.550 -22.608 27.967 1.00 111.47 9 LEU B CA 1
ATOM 2615 C C . LEU B 1 9 ? 8.772 -23.684 29.025 1.00 123.58 9 LEU B C 1
ATOM 2616 O O . LEU B 1 9 ? 9.746 -23.621 29.785 1.00 131.03 9 LEU B O 1
ATOM 2621 N N . ASP B 1 10 ? 7.881 -24.673 29.099 1.00 124.62 10 ASP B N 1
ATOM 2622 C CA . ASP B 1 10 ? 8.067 -25.772 30.040 1.00 128.35 10 ASP B CA 1
ATOM 2623 C C . ASP B 1 10 ? 9.206 -26.708 29.646 1.00 149.32 10 ASP B C 1
ATOM 2624 O O . ASP B 1 10 ? 9.720 -27.425 30.511 1.00 165.88 10 ASP B O 1
ATOM 2629 N N . ARG B 1 11 ? 9.614 -26.724 28.373 1.00 154.22 11 ARG B N 1
ATOM 2630 C CA . ARG B 1 11 ? 10.749 -27.552 27.943 1.00 153.67 11 ARG B CA 1
ATOM 2631 C C . ARG B 1 11 ? 12.112 -27.093 28.452 1.00 146.09 11 ARG B C 1
ATOM 2632 O O . ARG B 1 11 ? 13.115 -27.689 28.051 1.00 160.10 11 ARG B O 1
ATOM 2640 N N . ILE B 1 12 ? 12.196 -26.078 29.286 1.00 139.89 12 ILE B N 1
ATOM 2641 C CA . ILE B 1 12 ? 13.476 -25.570 29.761 1.00 138.69 12 ILE B CA 1
ATOM 2642 C C . ILE B 1 12 ? 13.914 -26.346 30.996 1.00 154.43 12 ILE B C 1
ATOM 2643 O O . ILE B 1 12 ? 13.173 -26.441 31.982 1.00 174.36 12 ILE B O 1
ATOM 2648 N N . ASP B 1 13 ? 15.125 -26.913 30.933 1.00 138.15 13 ASP B N 1
ATOM 2649 C CA . ASP B 1 13 ? 15.691 -27.699 32.022 1.00 139.14 13 ASP B CA 1
ATOM 2650 C C . ASP B 1 13 ? 17.096 -27.236 32.399 1.00 157.94 13 ASP B C 1
ATOM 2651 O O . ASP B 1 13 ? 17.778 -27.931 33.162 1.00 174.67 13 ASP B O 1
ATOM 2656 N N . SER B 1 14 ? 17.550 -26.094 31.877 1.00 155.56 14 SER B N 1
ATOM 2657 C CA . SER B 1 14 ? 18.847 -25.533 32.238 1.00 155.88 14 SER B CA 1
ATOM 2658 C C . SER B 1 14 ? 18.766 -24.012 32.152 1.00 153.73 14 SER B C 1
ATOM 2659 O O . SER B 1 14 ? 17.818 -23.450 31.598 1.00 136.26 14 SER B O 1
ATOM 2662 N N . ASP B 1 15 ? 19.787 -23.347 32.706 1.00 172.32 15 ASP B N 1
ATOM 2663 C CA . ASP B 1 15 ? 19.860 -21.885 32.656 1.00 167.74 15 ASP B CA 1
ATOM 2664 C C . ASP B 1 15 ? 20.027 -21.376 31.228 1.00 147.80 15 ASP B C 1
ATOM 2665 O O . ASP B 1 15 ? 19.404 -20.382 30.837 1.00 133.76 15 ASP B O 1
ATOM 2670 N N . ASP B 1 16 ? 20.869 -22.049 30.443 1.00 146.59 16 ASP B N 1
ATOM 2671 C CA . ASP B 1 16 ? 21.205 -21.632 29.084 1.00 157.24 16 ASP B CA 1
ATOM 2672 C C . ASP B 1 16 ? 20.004 -21.615 28.142 1.00 168.39 16 ASP B C 1
ATOM 2673 O O . ASP B 1 16 ? 20.026 -20.880 27.148 1.00 162.35 16 ASP B O 1
ATOM 2678 N N . SER B 1 17 ? 18.956 -22.388 28.437 1.00 179.11 17 SER B N 1
ATOM 2679 C CA . SER B 1 17 ? 17.867 -22.591 27.483 1.00 169.00 17 SER B CA 1
ATOM 2680 C C . SER B 1 17 ? 17.127 -21.301 27.132 1.00 147.60 17 SER B C 1
ATOM 2681 O O . SER B 1 17 ? 16.582 -21.188 26.029 1.00 140.11 17 SER B O 1
ATOM 2684 N N . TYR B 1 18 ? 17.090 -20.324 28.040 1.00 140.72 18 TYR B N 1
ATOM 2685 C CA . TYR B 1 18 ? 16.408 -19.064 27.745 1.00 135.74 18 TYR B CA 1
ATOM 2686 C C . TYR B 1 18 ? 17.129 -18.240 26.680 1.00 143.39 18 TYR B C 1
ATOM 2687 O O . TYR B 1 18 ? 16.489 -17.424 26.008 1.00 140.67 18 TYR B O 1
ATOM 2696 N N . ALA B 1 19 ? 18.436 -18.444 26.505 1.00 158.64 19 ALA B N 1
ATOM 2697 C CA . ALA B 1 19 ? 19.230 -17.651 25.569 1.00 165.98 19 ALA B CA 1
ATOM 2698 C C . ALA B 1 19 ? 18.795 -17.805 24.113 1.00 164.01 19 ALA B C 1
ATOM 2699 O O . ALA B 1 19 ? 19.086 -16.921 23.300 1.00 151.12 19 ALA B O 1
ATOM 2701 N N . SER B 1 20 ? 18.122 -18.901 23.754 1.00 172.97 20 SER B N 1
ATOM 2702 C CA . SER B 1 20 ? 17.813 -19.147 22.348 1.00 169.57 20 SER B CA 1
ATOM 2703 C C . SER B 1 20 ? 16.714 -18.237 21.807 1.00 150.21 20 SER B C 1
ATOM 2704 O O . SER B 1 20 ? 16.569 -18.128 20.585 1.00 160.79 20 SER B O 1
ATOM 2707 N N . LEU B 1 21 ? 15.937 -17.590 22.672 1.00 133.85 21 LEU B N 1
ATOM 2708 C CA . LEU B 1 21 ? 14.850 -16.706 22.251 1.00 127.88 21 LEU B CA 1
ATOM 2709 C C . LEU B 1 21 ? 15.097 -15.316 22.829 1.00 116.18 21 LEU B C 1
ATOM 2710 O O . LEU B 1 21 ? 14.828 -15.075 24.009 1.00 108.20 21 LEU B O 1
ATOM 2715 N N . ARG B 1 22 ? 15.620 -14.406 22.011 1.00 115.99 22 ARG B N 1
ATOM 2716 C CA . ARG B 1 22 ? 15.860 -13.041 22.459 1.00 124.20 22 ARG B CA 1
ATOM 2717 C C . ARG B 1 22 ? 15.045 -12.021 21.682 1.00 127.42 22 ARG B C 1
ATOM 2718 O O . ARG B 1 22 ? 14.425 -11.138 22.283 1.00 116.47 22 ARG B O 1
ATOM 2726 N N . ASN B 1 23 ? 15.008 -12.123 20.360 1.00 148.23 23 ASN B N 1
ATOM 2727 C CA . ASN B 1 23 ? 14.241 -11.195 19.542 1.00 166.36 23 ASN B CA 1
ATOM 2728 C C . ASN B 1 23 ? 13.168 -11.922 18.746 1.00 170.21 23 ASN B C 1
ATOM 2729 O O . ASN B 1 23 ? 12.785 -11.485 17.659 1.00 176.38 23 ASN B O 1
ATOM 2734 N N . ASP B 1 24 ? 12.675 -13.038 19.275 1.00 164.51 24 ASP B N 1
ATOM 2735 C CA . ASP B 1 24 ? 11.606 -13.769 18.606 1.00 160.79 24 ASP B CA 1
ATOM 2736 C C . ASP B 1 24 ? 10.293 -13.075 18.936 1.00 164.64 24 ASP B C 1
ATOM 2737 O O . ASP B 1 24 ? 9.711 -13.281 20.003 1.00 157.87 24 ASP B O 1
ATOM 2742 N N . GLN B 1 25 ? 9.834 -12.232 18.011 1.00 177.28 25 GLN B N 1
ATOM 2743 C CA . GLN B 1 25 ? 8.605 -11.480 18.227 1.00 179.83 25 GLN B CA 1
ATOM 2744 C C . GLN B 1 25 ? 7.387 -12.392 18.168 1.00 164.67 25 GLN B C 1
ATOM 2745 O O . GLN B 1 25 ? 6.475 -12.279 18.997 1.00 146.77 25 GLN B O 1
ATOM 2751 N N . GLU B 1 26 ? 7.371 -13.315 17.202 1.00 167.90 26 GLU B N 1
ATOM 2752 C CA . GLU B 1 26 ? 6.239 -14.220 17.028 1.00 166.37 26 GLU B CA 1
ATOM 2753 C C . GLU B 1 26 ? 6.011 -15.097 18.253 1.00 151.61 26 GLU B C 1
ATOM 2754 O O . GLU B 1 26 ? 4.866 -15.447 18.558 1.00 152.67 26 GLU B O 1
ATOM 2760 N N . PHE B 1 27 ? 7.080 -15.471 18.959 1.00 135.47 27 PHE B N 1
ATOM 2761 C CA . PHE B 1 27 ? 6.939 -16.322 20.137 1.00 115.86 27 PHE B CA 1
ATOM 2762 C C . PHE B 1 27 ? 6.410 -15.544 21.334 1.00 108.77 27 PHE B C 1
ATOM 2763 O O . PHE B 1 27 ? 5.443 -15.961 21.980 1.00 111.62 27 PHE B O 1
ATOM 2771 N N . TRP B 1 28 ? 7.034 -14.410 21.646 1.00 101.54 28 TRP B N 1
ATOM 2772 C CA . TRP B 1 28 ? 6.736 -13.714 22.888 1.00 91.50 28 TRP B CA 1
ATOM 2773 C C . TRP B 1 28 ? 5.495 -12.839 22.791 1.00 112.11 28 TRP B C 1
ATOM 2774 O O . TRP B 1 28 ? 4.879 -12.552 23.824 1.00 121.67 28 TRP B O 1
ATOM 2785 N N . GLU B 1 29 ? 5.119 -12.414 21.583 1.00 123.61 29 GLU B N 1
ATOM 2786 C CA . GLU B 1 29 ? 3.995 -11.491 21.431 1.00 116.12 29 GLU B CA 1
ATOM 2787 C C . GLU B 1 29 ? 2.689 -12.039 22.000 1.00 127.64 29 GLU B C 1
ATOM 2788 O O . GLU B 1 29 ? 2.014 -11.302 22.738 1.00 134.68 29 GLU B O 1
ATOM 2794 N N . PRO B 1 30 ? 2.261 -13.279 21.704 1.00 129.80 30 PRO B N 1
ATOM 2795 C CA . PRO B 1 30 ? 0.975 -13.746 22.261 1.00 120.88 30 PRO B CA 1
ATOM 2796 C C . PRO B 1 30 ? 0.952 -13.860 23.778 1.00 112.14 30 PRO B C 1
ATOM 2797 O O . PRO B 1 30 ? -0.091 -13.600 24.390 1.00 116.07 30 PRO B O 1
ATOM 2801 N N . LEU B 1 31 ? 2.064 -14.253 24.406 1.00 105.11 31 LEU B N 1
ATOM 2802 C CA . LEU B 1 31 ? 2.110 -14.303 25.866 1.00 90.06 31 LEU B CA 1
ATOM 2803 C C . LEU B 1 31 ? 1.863 -12.925 26.463 1.00 91.93 31 LEU B C 1
ATOM 2804 O O . LEU B 1 31 ? 1.045 -12.760 27.383 1.00 87.27 31 LEU B O 1
ATOM 2809 N N . ALA B 1 32 ? 2.553 -11.915 25.929 1.00 91.33 32 ALA B N 1
ATOM 2810 C CA . ALA B 1 32 ? 2.392 -10.555 26.424 1.00 92.41 32 ALA B CA 1
ATOM 2811 C C . ALA B 1 32 ? 0.991 -10.040 26.136 1.00 98.33 32 ALA B C 1
ATOM 2812 O O . ALA B 1 32 ? 0.408 -9.310 26.951 1.00 84.01 32 ALA B O 1
ATOM 2814 N N . ARG B 1 33 ? 0.435 -10.420 24.982 1.00 93.83 33 ARG B N 1
ATOM 2815 C CA . ARG B 1 33 ? -0.928 -10.035 24.635 1.00 110.65 33 ARG B CA 1
ATOM 2816 C C . ARG B 1 33 ? -1.914 -10.584 25.653 1.00 112.72 33 ARG B C 1
ATOM 2817 O O . ARG B 1 33 ? -2.786 -9.861 26.144 1.00 100.94 33 ARG B O 1
ATOM 2825 N N . ARG B 1 34 ? -1.781 -11.870 25.988 1.00 113.70 34 ARG B N 1
ATOM 2826 C CA . ARG B 1 34 ? -2.672 -12.471 26.973 1.00 123.36 34 ARG B CA 1
ATOM 2827 C C . ARG B 1 34 ? -2.545 -11.776 28.320 1.00 111.01 34 ARG B C 1
ATOM 2828 O O . ARG B 1 34 ? -3.551 -11.401 28.932 1.00 95.06 34 ARG B O 1
ATOM 2836 N N . ALA B 1 35 ? -1.311 -11.540 28.768 1.00 106.85 35 ALA B N 1
ATOM 2837 C CA . ALA B 1 35 ? -1.117 -10.893 30.062 1.00 93.18 35 ALA B CA 1
ATOM 2838 C C . ALA B 1 35 ? -1.764 -9.512 30.097 1.00 102.67 35 ALA B C 1
ATOM 2839 O O . ALA B 1 35 ? -2.584 -9.209 30.979 1.00 93.67 35 ALA B O 1
ATOM 2841 N N . LEU B 1 36 ? -1.430 -8.672 29.116 1.00 101.77 36 LEU B N 1
ATOM 2842 C CA . LEU B 1 36 ? -1.904 -7.295 29.115 1.00 93.93 36 LEU B CA 1
ATOM 2843 C C . LEU B 1 36 ? -3.412 -7.205 28.903 1.00 91.70 36 LEU B C 1
ATOM 2844 O O . LEU B 1 36 ? -4.086 -6.405 29.562 1.00 80.29 36 LEU B O 1
ATOM 2849 N N . GLU B 1 37 ? -3.971 -8.029 28.012 1.00 116.71 37 GLU B N 1
ATOM 2850 C CA . GLU B 1 37 ? -5.414 -8.003 27.798 1.00 127.06 37 GLU B CA 1
ATOM 2851 C C . GLU B 1 37 ? -6.169 -8.528 29.012 1.00 130.30 37 GLU B C 1
ATOM 2852 O O . GLU B 1 37 ? -7.248 -8.018 29.340 1.00 136.30 37 GLU B O 1
ATOM 2858 N N . GLU B 1 38 ? -5.630 -9.546 29.693 1.00 123.58 38 GLU B N 1
ATOM 2859 C CA . GLU B 1 38 ? -6.281 -10.033 30.902 1.00 113.24 38 GLU B CA 1
ATOM 2860 C C . GLU B 1 38 ? -6.275 -8.961 31.981 1.00 110.83 38 GLU B C 1
ATOM 2861 O O . GLU B 1 38 ? -7.252 -8.811 32.725 1.00 110.79 38 GLU B O 1
ATOM 2867 N N . LEU B 1 39 ? -5.188 -8.195 32.071 1.00 109.58 39 LEU B N 1
ATOM 2868 C CA . LEU B 1 39 ? -5.118 -7.113 33.046 1.00 97.19 39 LEU B CA 1
ATOM 2869 C C . LEU B 1 39 ? -5.800 -5.832 32.577 1.00 108.30 39 LEU B C 1
ATOM 2870 O O . LEU B 1 39 ? -5.861 -4.868 33.349 1.00 102.58 39 LEU B O 1
ATOM 2875 N N . GLY B 1 40 ? -6.328 -5.795 31.356 1.00 111.60 40 GLY B N 1
ATOM 2876 C CA . GLY B 1 40 ? -6.856 -4.550 30.828 1.00 100.03 40 GLY B CA 1
ATOM 2877 C C . GLY B 1 40 ? -5.781 -3.537 30.501 1.00 110.82 40 GLY B C 1
ATOM 2878 O O . GLY B 1 40 ? -6.013 -2.327 30.623 1.00 88.15 40 GLY B O 1
ATOM 2879 N N . LEU B 1 41 ? -4.587 -4.009 30.103 1.00 121.09 41 LEU B N 1
ATOM 2880 C CA . LEU B 1 41 ? -3.425 -3.182 29.830 1.00 110.82 41 LEU B CA 1
ATOM 2881 C C . LEU B 1 41 ? -3.120 -3.142 28.337 1.00 113.79 41 LEU B C 1
ATOM 2882 O O . LEU B 1 41 ? -3.299 -4.145 27.636 1.00 97.35 41 LEU B O 1
ATOM 2887 N N . PRO B 1 42 ? -2.663 -1.997 27.834 1.00 120.65 42 PRO B N 1
ATOM 2888 C CA . PRO B 1 42 ? -2.329 -1.879 26.408 1.00 114.78 42 PRO B CA 1
ATOM 2889 C C . PRO B 1 42 ? -1.224 -2.839 25.993 1.00 111.45 42 PRO B C 1
ATOM 2890 O O . PRO B 1 42 ? -0.362 -3.214 26.789 1.00 125.47 42 PRO B O 1
ATOM 2894 N N . VAL B 1 43 ? -1.254 -3.226 24.727 1.00 106.97 43 VAL B N 1
ATOM 2895 C CA . VAL B 1 43 ? -0.299 -4.176 24.159 1.00 116.53 43 VAL B CA 1
ATOM 2896 C C . VAL B 1 43 ? 0.712 -3.390 23.329 1.00 120.39 43 VAL B C 1
ATOM 2897 O O . VAL B 1 43 ? 0.300 -2.600 22.469 1.00 139.15 43 VAL B O 1
ATOM 2901 N N . PRO B 1 44 ? 2.012 -3.555 23.557 1.00 114.18 44 PRO B N 1
ATOM 2902 C CA . PRO B 1 44 ? 3.001 -2.800 22.775 1.00 109.89 44 PRO B CA 1
ATOM 2903 C C . PRO B 1 44 ? 3.071 -3.312 21.349 1.00 103.91 44 PRO B C 1
ATOM 2904 O O . PRO B 1 44 ? 2.957 -4.524 21.109 1.00 107.83 44 PRO B O 1
ATOM 2908 N N . PRO B 1 45 ? 3.249 -2.417 20.370 1.00 117.90 45 PRO B N 1
ATOM 2909 C CA . PRO B 1 45 ? 3.480 -2.884 18.990 1.00 133.43 45 PRO B CA 1
ATOM 2910 C C . PRO B 1 45 ? 4.833 -3.545 18.803 1.00 139.64 45 PRO B C 1
ATOM 2911 O O . PRO B 1 45 ? 4.950 -4.513 18.042 1.00 147.55 45 PRO B O 1
ATOM 2915 N N . VAL B 1 46 ? 5.863 -3.036 19.472 1.00 127.60 46 VAL B N 1
ATOM 2916 C CA . VAL B 1 46 ? 7.211 -3.585 19.410 1.00 119.45 46 VAL B CA 1
ATOM 2917 C C . VAL B 1 46 ? 7.544 -4.154 20.780 1.00 119.47 46 VAL B C 1
ATOM 2918 O O . VAL B 1 46 ? 7.185 -3.570 21.809 1.00 127.07 46 VAL B O 1
ATOM 2922 N N . LEU B 1 47 ? 8.226 -5.295 20.791 1.00 119.47 47 LEU B N 1
ATOM 2923 C CA . LEU B 1 47 ? 8.502 -6.013 22.029 1.00 107.95 47 LEU B CA 1
ATOM 2924 C C . LEU B 1 47 ? 9.812 -6.768 21.883 1.00 114.92 47 LEU B C 1
ATOM 2925 O O . LEU B 1 47 ? 9.939 -7.609 20.988 1.00 128.91 47 LEU B O 1
ATOM 2930 N N . ARG B 1 48 ? 10.783 -6.472 22.746 1.00 97.27 48 ARG B N 1
ATOM 2931 C CA . ARG B 1 48 ? 12.123 -7.020 22.597 1.00 109.94 48 ARG B CA 1
ATOM 2932 C C . ARG B 1 48 ? 12.533 -7.637 23.922 1.00 107.00 48 ARG B C 1
ATOM 2933 O O . ARG B 1 48 ? 12.410 -6.996 24.969 1.00 123.69 48 ARG B O 1
ATOM 2941 N N . VAL B 1 49 ? 13.004 -8.880 23.876 1.00 121.60 49 VAL B N 1
ATOM 2942 C CA . VAL B 1 49 ? 13.498 -9.563 25.068 1.00 122.33 49 VAL B CA 1
ATOM 2943 C C . VAL B 1 49 ? 15.022 -9.521 25.101 1.00 120.67 49 VAL B C 1
ATOM 2944 O O . VAL B 1 49 ? 15.667 -10.399 24.513 1.00 115.75 49 VAL B O 1
ATOM 2948 N N . PRO B 1 50 ? 15.646 -8.575 25.790 1.00 141.09 50 PRO B N 1
ATOM 2949 C CA . PRO B 1 50 ? 17.112 -8.529 25.767 1.00 144.07 50 PRO B CA 1
ATOM 2950 C C . PRO B 1 50 ? 17.688 -9.675 26.581 1.00 155.13 50 PRO B C 1
ATOM 2951 O O . PRO B 1 50 ? 16.940 -10.483 27.141 1.00 150.59 50 PRO B O 1
ATOM 2955 N N . GLY B 1 51 ? 19.002 -9.766 26.654 1.00 175.56 51 GLY B N 1
ATOM 2956 C CA . GLY B 1 51 ? 19.659 -10.717 27.525 1.00 193.42 51 GLY B CA 1
ATOM 2957 C C . GLY B 1 51 ? 19.935 -10.109 28.880 1.00 201.32 51 GLY B C 1
ATOM 2958 O O . GLY B 1 51 ? 19.162 -9.290 29.388 1.00 210.60 51 GLY B O 1
ATOM 2959 N N . GLU B 1 52 ? 21.026 -10.566 29.498 1.00 198.47 52 GLU B N 1
ATOM 2960 C CA . GLU B 1 52 ? 21.595 -9.941 30.687 1.00 196.85 52 GLU B CA 1
ATOM 2961 C C . GLU B 1 52 ? 20.815 -10.161 31.983 1.00 189.58 52 GLU B C 1
ATOM 2962 O O . GLU B 1 52 ? 21.344 -9.902 33.068 1.00 206.44 52 GLU B O 1
ATOM 2968 N N . SER B 1 53 ? 19.627 -10.746 31.927 1.00 154.78 53 SER B N 1
ATOM 2969 C CA . SER B 1 53 ? 18.872 -10.956 33.152 1.00 128.82 53 SER B CA 1
ATOM 2970 C C . SER B 1 53 ? 18.842 -12.430 33.533 1.00 152.26 53 SER B C 1
ATOM 2971 O O . SER B 1 53 ? 18.835 -13.318 32.675 1.00 151.44 53 SER B O 1
ATOM 2974 N N . THR B 1 54 ? 18.840 -12.670 34.847 1.00 161.57 54 THR B N 1
ATOM 2975 C CA . THR B 1 54 ? 18.749 -14.029 35.367 1.00 154.56 54 THR B CA 1
ATOM 2976 C C . THR B 1 54 ? 17.391 -14.644 35.059 1.00 152.34 54 THR B C 1
ATOM 2977 O O . THR B 1 54 ? 17.300 -15.830 34.716 1.00 148.02 54 THR B O 1
ATOM 2981 N N . ASN B 1 55 ? 16.327 -13.848 35.157 1.00 150.31 55 ASN B N 1
ATOM 2982 C CA . ASN B 1 55 ? 14.953 -14.228 34.890 1.00 154.73 55 ASN B CA 1
ATOM 2983 C C . ASN B 1 55 ? 14.516 -13.720 33.521 1.00 148.73 55 ASN B C 1
ATOM 2984 O O . ASN B 1 55 ? 15.076 -12.747 33.007 1.00 149.97 55 ASN B O 1
ATOM 2989 N N . PRO B 1 56 ? 13.534 -14.366 32.889 1.00 134.81 56 PRO B N 1
ATOM 2990 C CA . PRO B 1 56 ? 13.027 -13.866 31.600 1.00 116.07 56 PRO B CA 1
ATOM 2991 C C . PRO B 1 56 ? 12.274 -12.553 31.775 1.00 98.77 56 PRO B C 1
ATOM 2992 O O . PRO B 1 56 ? 11.263 -12.490 32.481 1.00 94.22 56 PRO B O 1
ATOM 2996 N N . VAL B 1 57 ? 12.776 -11.499 31.130 1.00 84.22 57 VAL B N 1
ATOM 2997 C CA . VAL B 1 57 ? 12.171 -10.173 31.174 1.00 94.61 57 VAL B CA 1
ATOM 2998 C C . VAL B 1 57 ? 12.038 -9.662 29.744 1.00 90.53 57 VAL B C 1
ATOM 2999 O O . VAL B 1 57 ? 12.963 -9.802 28.934 1.00 82.61 57 VAL B O 1
ATOM 3003 N N . LEU B 1 58 ? 10.893 -9.055 29.435 1.00 83.32 58 LEU B N 1
ATOM 3004 C CA . LEU B 1 58 ? 10.660 -8.479 28.120 1.00 86.89 58 LEU B CA 1
ATOM 3005 C C . LEU B 1 58 ? 10.178 -7.042 28.262 1.00 86.25 58 LEU B C 1
ATOM 3006 O O . LEU B 1 58 ? 9.336 -6.737 29.115 1.00 93.39 58 LEU B O 1
ATOM 3011 N N . VAL B 1 59 ? 10.709 -6.167 27.408 1.00 75.14 59 VAL B N 1
ATOM 3012 C CA . VAL B 1 59 ? 10.395 -4.744 27.426 1.00 92.52 59 VAL B CA 1
ATOM 3013 C C . VAL B 1 59 ? 9.651 -4.376 26.148 1.00 95.65 59 VAL B C 1
ATOM 3014 O O . VAL B 1 59 ? 10.013 -4.826 25.054 1.00 112.35 59 VAL B O 1
ATOM 3018 N N . GLY B 1 60 ? 8.581 -3.601 26.297 1.00 96.90 60 GLY B N 1
ATOM 3019 C CA . GLY B 1 60 ? 7.963 -2.936 25.169 1.00 92.04 60 GLY B CA 1
ATOM 3020 C C . GLY B 1 60 ? 8.656 -1.609 24.925 1.00 98.09 60 GLY B C 1
ATOM 3021 O O . GLY B 1 60 ? 9.169 -0.985 25.850 1.00 98.03 60 GLY B O 1
ATOM 3022 N N . GLU B 1 61 ? 8.693 -1.182 23.664 1.00 131.31 61 GLU B N 1
ATOM 3023 C CA . GLU B 1 61 ? 9.484 0.005 23.348 1.00 162.51 61 GLU B CA 1
ATOM 3024 C C . GLU B 1 61 ? 8.932 1.253 24.024 1.00 166.41 61 GLU B C 1
ATOM 3025 O O . GLU B 1 61 ? 9.719 1.982 24.653 1.00 198.66 61 GLU B O 1
ATOM 3031 N N . PRO B 1 62 ? 7.628 1.568 23.954 1.00 98.78 62 PRO B N 1
ATOM 3032 C CA . PRO B 1 62 ? 7.069 2.492 24.947 1.00 94.26 62 PRO B CA 1
ATOM 3033 C C . PRO B 1 62 ? 6.606 1.704 26.154 1.00 112.15 62 PRO B C 1
ATOM 3034 O O . PRO B 1 62 ? 6.640 2.176 27.295 1.00 104.94 62 PRO B O 1
ATOM 3038 N N . GLY B 1 63 ? 6.248 0.448 25.891 1.00 132.45 63 GLY B N 1
ATOM 3039 C CA . GLY B 1 63 ? 5.351 -0.282 26.740 1.00 107.44 63 GLY B CA 1
ATOM 3040 C C . GLY B 1 63 ? 6.052 -0.857 27.928 1.00 105.22 63 GLY B C 1
ATOM 3041 O O . GLY B 1 63 ? 7.253 -0.658 28.147 1.00 122.27 63 GLY B O 1
ATOM 3042 N N . PRO B 1 64 ? 5.297 -1.595 28.725 1.00 93.29 64 PRO B N 1
ATOM 3043 C CA . PRO B 1 64 ? 5.762 -1.926 30.072 1.00 80.04 64 PRO B CA 1
ATOM 3044 C C . PRO B 1 64 ? 6.797 -3.031 30.049 1.00 86.10 64 PRO B C 1
ATOM 3045 O O . PRO B 1 64 ? 7.235 -3.465 28.980 1.00 94.63 64 PRO B O 1
ATOM 3049 N N . VAL B 1 65 ? 7.200 -3.480 31.228 1.00 81.69 65 VAL B N 1
ATOM 3050 C CA . VAL B 1 65 ? 8.114 -4.597 31.377 1.00 62.39 65 VAL B CA 1
ATOM 3051 C C . VAL B 1 65 ? 7.322 -5.758 31.950 1.00 70.66 65 VAL B C 1
ATOM 3052 O O . VAL B 1 65 ? 6.656 -5.611 32.982 1.00 73.26 65 VAL B O 1
ATOM 3056 N N . ILE B 1 66 ? 7.359 -6.898 31.265 1.00 86.53 66 ILE B N 1
ATOM 3057 C CA . ILE B 1 66 ? 6.724 -8.123 31.738 1.00 82.95 66 ILE B CA 1
ATOM 3058 C C . ILE B 1 66 ? 7.824 -9.091 32.142 1.00 91.27 66 ILE B C 1
ATOM 3059 O O . ILE B 1 66 ? 8.719 -9.399 31.344 1.00 94.30 66 ILE B O 1
ATOM 3064 N N . LYS B 1 67 ? 7.758 -9.560 33.383 1.00 83.24 67 LYS B N 1
ATOM 3065 C CA . LYS B 1 67 ? 8.785 -10.405 33.974 1.00 83.64 67 LYS B CA 1
ATOM 3066 C C . LYS B 1 67 ? 8.155 -11.738 34.340 1.00 94.96 67 LYS B C 1
ATOM 3067 O O . LYS B 1 67 ? 7.250 -11.790 35.181 1.00 79.24 67 LYS B O 1
ATOM 3073 N N . LEU B 1 68 ? 8.616 -12.805 33.696 1.00 112.67 68 LEU B N 1
ATOM 3074 C CA . LEU B 1 68 ? 8.074 -14.132 33.929 1.00 99.47 68 LEU B CA 1
ATOM 3075 C C . LEU B 1 68 ? 8.964 -14.900 34.895 1.00 90.70 68 LEU B C 1
ATOM 3076 O O . LEU B 1 68 ? 10.181 -14.700 34.949 1.00 85.23 68 LEU B O 1
ATOM 3081 N N . PHE B 1 69 ? 8.335 -15.779 35.668 1.00 71.55 69 PHE B N 1
ATOM 3082 C CA . PHE B 1 69 ? 9.013 -16.549 36.699 1.00 99.51 69 PHE B CA 1
ATOM 3083 C C . PHE B 1 69 ? 8.754 -18.027 36.460 1.00 99.25 69 PHE B C 1
ATOM 3084 O O . PHE B 1 69 ? 7.597 -18.448 36.344 1.00 93.38 69 PHE B O 1
ATOM 3092 N N . GLY B 1 70 ? 9.824 -18.813 36.386 1.00 96.22 70 GLY B N 1
ATOM 3093 C CA . GLY B 1 70 ? 9.685 -20.237 36.190 1.00 106.76 70 GLY B CA 1
ATOM 3094 C C . GLY B 1 70 ? 9.361 -20.955 37.484 1.00 101.36 70 GLY B C 1
ATOM 3095 O O . GLY B 1 70 ? 9.162 -20.356 38.540 1.00 101.43 70 GLY B O 1
ATOM 3096 N N . GLU B 1 71 ? 9.316 -22.279 37.393 1.00 99.37 71 GLU B N 1
ATOM 3097 C CA . GLU B 1 71 ? 9.017 -23.102 38.555 1.00 116.11 71 GLU B CA 1
ATOM 3098 C C . GLU B 1 71 ? 10.255 -23.589 39.293 1.00 131.06 71 GLU B C 1
ATOM 3099 O O . GLU B 1 71 ? 10.181 -23.844 40.501 1.00 156.42 71 GLU B O 1
ATOM 3105 N N . HIS B 1 72 ? 11.396 -23.691 38.617 1.00 109.10 72 HIS B N 1
ATOM 3106 C CA . HIS B 1 72 ? 12.489 -24.500 39.138 1.00 136.36 72 HIS B CA 1
ATOM 3107 C C . HIS B 1 72 ? 13.601 -23.720 39.834 1.00 131.39 72 HIS B C 1
ATOM 3108 O O . HIS B 1 72 ? 13.829 -23.914 41.032 1.00 151.03 72 HIS B O 1
ATOM 3115 N N . TRP B 1 73 ? 14.280 -22.815 39.127 1.00 113.00 73 TRP B N 1
ATOM 3116 C CA . TRP B 1 73 ? 15.614 -22.432 39.592 1.00 130.78 73 TRP B CA 1
ATOM 3117 C C . TRP B 1 73 ? 15.571 -21.496 40.796 1.00 142.77 73 TRP B C 1
ATOM 3118 O O . TRP B 1 73 ? 15.979 -21.874 41.898 1.00 161.92 73 TRP B O 1
ATOM 3129 N N . CYS B 1 74 ? 15.075 -20.280 40.608 1.00 119.31 74 CYS B N 1
ATOM 3130 C CA . CYS B 1 74 ? 14.851 -19.396 41.746 1.00 124.07 74 CYS B CA 1
ATOM 3131 C C . CYS B 1 74 ? 13.581 -18.585 41.544 1.00 117.95 74 CYS B C 1
ATOM 3132 O O . CYS B 1 74 ? 13.383 -17.574 42.227 1.00 126.23 74 CYS B O 1
ATOM 3135 N N . GLY B 1 75 ? 12.727 -19.016 40.621 1.00 111.83 75 GLY B N 1
ATOM 3136 C CA . GLY B 1 75 ? 11.488 -18.346 40.318 1.00 117.49 75 GLY B CA 1
ATOM 3137 C C . GLY B 1 75 ? 10.606 -18.072 41.517 1.00 110.56 75 GLY B C 1
ATOM 3138 O O . GLY B 1 75 ? 10.164 -16.943 41.725 1.00 121.22 75 GLY B O 1
ATOM 3139 N N . PRO B 1 76 ? 10.317 -19.098 42.325 1.00 107.43 76 PRO B N 1
ATOM 3140 C CA . PRO B 1 76 ? 9.452 -18.859 43.496 1.00 99.20 76 PRO B CA 1
ATOM 3141 C C . PRO B 1 76 ? 10.038 -17.878 44.501 1.00 95.98 76 PRO B C 1
ATOM 3142 O O . PRO B 1 76 ? 9.349 -16.941 44.929 1.00 90.65 76 PRO B O 1
ATOM 3146 N N . GLU B 1 77 ? 11.302 -18.070 44.887 1.00 96.96 77 GLU B N 1
ATOM 3147 C CA . GLU B 1 77 ? 11.937 -17.195 45.870 1.00 96.15 77 GLU B CA 1
ATOM 3148 C C . GLU B 1 77 ? 12.077 -15.771 45.339 1.00 102.65 77 GLU B C 1
ATOM 3149 O O . GLU B 1 77 ? 11.758 -14.798 46.036 1.00 114.14 77 GLU B O 1
ATOM 3155 N N . SER B 1 78 ? 12.553 -15.634 44.100 1.00 96.22 78 SER B N 1
ATOM 3156 C CA . SER B 1 78 ? 12.713 -14.313 43.501 1.00 89.84 78 SER B CA 1
ATOM 3157 C C . SER B 1 78 ? 11.367 -13.623 43.322 1.00 87.39 78 SER B C 1
ATOM 3158 O O . SER B 1 78 ? 11.255 -12.402 43.485 1.00 79.55 78 SER B O 1
ATOM 3161 N N . LEU B 1 79 ? 10.333 -14.393 42.983 1.00 88.84 79 LEU B N 1
ATOM 3162 C CA . LEU B 1 79 ? 8.999 -13.831 42.827 1.00 85.09 79 LEU B CA 1
ATOM 3163 C C . LEU B 1 79 ? 8.463 -13.322 44.159 1.00 72.80 79 LEU B C 1
ATOM 3164 O O . LEU B 1 79 ? 7.920 -12.215 44.238 1.00 87.07 79 LEU B O 1
ATOM 3169 N N . ALA B 1 80 ? 8.610 -14.120 45.217 1.00 75.09 80 ALA B N 1
ATOM 3170 C CA . ALA B 1 80 ? 8.188 -13.680 46.543 1.00 95.84 80 ALA B CA 1
ATOM 3171 C C . ALA B 1 80 ? 8.918 -12.407 46.957 1.00 95.95 80 ALA B C 1
ATOM 3172 O O . ALA B 1 80 ? 8.298 -11.446 47.439 1.00 101.85 80 ALA B O 1
ATOM 3174 N N . SER B 1 81 ? 10.238 -12.373 46.745 1.00 84.39 81 SER B N 1
ATOM 3175 C CA . SER B 1 81 ? 11.023 -11.199 47.116 1.00 73.78 81 SER B CA 1
ATOM 3176 C C . SER B 1 81 ? 10.569 -9.959 46.352 1.00 67.82 81 SER B C 1
ATOM 3177 O O . SER B 1 81 ? 10.324 -8.906 46.950 1.00 76.88 81 SER B O 1
ATOM 3180 N N . GLU B 1 82 ? 10.457 -10.057 45.026 1.00 70.42 82 GLU B N 1
ATOM 3181 C CA . GLU B 1 82 ? 10.113 -8.868 44.252 1.00 62.42 82 GLU B CA 1
ATOM 3182 C C . GLU B 1 82 ? 8.675 -8.426 44.497 1.00 66.37 82 GLU B C 1
ATOM 3183 O O . GLU B 1 82 ? 8.391 -7.220 44.496 1.00 61.47 82 GLU B O 1
ATOM 3189 N N . SER B 1 83 ? 7.766 -9.373 44.742 1.00 64.42 83 SER B N 1
ATOM 3190 C CA . SER B 1 83 ? 6.388 -9.018 45.056 1.00 66.80 83 SER B CA 1
ATOM 3191 C C . SER B 1 83 ? 6.309 -8.247 46.371 1.00 66.78 83 SER B C 1
ATOM 3192 O O . SER B 1 83 ? 5.677 -7.181 46.448 1.00 66.78 83 SER B O 1
ATOM 3195 N N . GLU B 1 84 ? 6.958 -8.766 47.421 1.00 60.14 84 GLU B N 1
ATOM 3196 C CA . GLU B 1 84 ? 6.991 -8.043 48.688 1.00 60.37 84 GLU B CA 1
ATOM 3197 C C . GLU B 1 84 ? 7.658 -6.680 48.529 1.00 71.74 84 GLU B C 1
ATOM 3198 O O . GLU B 1 84 ? 7.191 -5.682 49.095 1.00 72.79 84 GLU B O 1
ATOM 3204 N N . ALA B 1 85 ? 8.723 -6.605 47.724 1.00 62.42 85 ALA B N 1
ATOM 3205 C CA . ALA B 1 85 ? 9.412 -5.332 47.544 1.00 61.89 85 ALA B CA 1
ATOM 3206 C C . ALA B 1 85 ? 8.499 -4.299 46.899 1.00 55.26 85 ALA B C 1
ATOM 3207 O O . ALA B 1 85 ? 8.453 -3.141 47.335 1.00 58.96 85 ALA B O 1
ATOM 3209 N N . TYR B 1 86 ? 7.765 -4.693 45.857 1.00 59.06 86 TYR B N 1
ATOM 3210 C CA . TYR B 1 86 ? 6.838 -3.743 45.248 1.00 60.32 86 TYR B CA 1
ATOM 3211 C C . TYR B 1 86 ? 5.713 -3.361 46.201 1.00 57.86 86 TYR B C 1
ATOM 3212 O O . TYR B 1 86 ? 5.212 -2.234 46.135 1.00 57.26 86 TYR B O 1
ATOM 3221 N N . ALA B 1 87 ? 5.301 -4.270 47.090 1.00 51.31 87 ALA B N 1
ATOM 3222 C CA . ALA B 1 87 ? 4.356 -3.866 48.130 1.00 58.12 87 ALA B CA 1
ATOM 3223 C C . ALA B 1 87 ? 4.952 -2.774 49.018 1.00 61.30 87 ALA B C 1
ATOM 3224 O O . ALA B 1 87 ? 4.280 -1.784 49.331 1.00 68.94 87 ALA B O 1
ATOM 3226 N N . VAL B 1 88 ? 6.221 -2.925 49.410 1.00 58.14 88 VAL B N 1
ATOM 3227 C CA . VAL B 1 88 ? 6.864 -1.953 50.293 1.00 52.30 88 VAL B CA 1
ATOM 3228 C C . VAL B 1 88 ? 7.161 -0.642 49.560 1.00 54.43 88 VAL B C 1
ATOM 3229 O O . VAL B 1 88 ? 7.086 0.440 50.155 1.00 62.60 88 VAL B O 1
ATOM 3233 N N . LEU B 1 89 ? 7.488 -0.703 48.272 1.00 53.28 89 LEU B N 1
ATOM 3234 C CA . LEU B 1 89 ? 7.859 0.476 47.492 1.00 52.50 89 LEU B CA 1
ATOM 3235 C C . LEU B 1 89 ? 6.667 1.210 46.886 1.00 62.53 89 LEU B C 1
ATOM 3236 O O . LEU B 1 89 ? 6.878 2.160 46.126 1.00 64.74 89 LEU B O 1
ATOM 3241 N N . ALA B 1 90 ? 5.433 0.818 47.234 1.00 55.76 90 ALA B N 1
ATOM 3242 C CA . ALA B 1 90 ? 4.247 1.258 46.493 1.00 50.31 90 ALA B CA 1
ATOM 3243 C C . ALA B 1 90 ? 4.199 2.769 46.306 1.00 68.27 90 ALA B C 1
ATOM 3244 O O . ALA B 1 90 ? 3.869 3.255 45.218 1.00 90.95 90 ALA B O 1
ATOM 3246 N N . ASP B 1 91 ? 4.514 3.531 47.345 1.00 64.43 91 ASP B N 1
ATOM 3247 C CA . ASP B 1 91 ? 4.505 4.986 47.221 1.00 81.13 91 ASP B CA 1
ATOM 3248 C C . ASP B 1 91 ? 5.820 5.582 47.693 1.00 80.29 91 ASP B C 1
ATOM 3249 O O . ASP B 1 91 ? 5.855 6.664 48.285 1.00 79.34 91 ASP B O 1
ATOM 3254 N N . ALA B 1 92 ? 6.918 4.896 47.431 1.00 66.20 92 ALA B N 1
ATOM 3255 C CA . ALA B 1 92 ? 8.188 5.414 47.909 1.00 66.10 92 ALA B CA 1
ATOM 3256 C C . ALA B 1 92 ? 8.682 6.524 46.983 1.00 65.16 92 ALA B C 1
ATOM 3257 O O . ALA B 1 92 ? 8.603 6.392 45.762 1.00 61.67 92 ALA B O 1
ATOM 3259 N N . PRO B 1 93 ? 9.195 7.617 47.535 1.00 70.20 93 PRO B N 1
ATOM 3260 C CA . PRO B 1 93 ? 9.780 8.699 46.731 1.00 69.69 93 PRO B CA 1
ATOM 3261 C C . PRO B 1 93 ? 11.186 8.398 46.209 1.00 68.91 93 PRO B C 1
ATOM 3262 O O . PRO B 1 93 ? 12.121 9.175 46.403 1.00 78.23 93 PRO B O 1
ATOM 3266 N N . VAL B 1 94 ? 11.332 7.261 45.538 1.00 58.99 94 VAL B N 1
ATOM 3267 C CA . VAL B 1 94 ? 12.611 6.830 44.977 1.00 62.18 94 VAL B CA 1
ATOM 3268 C C . VAL B 1 94 ? 12.362 6.447 43.524 1.00 58.17 94 VAL B C 1
ATOM 3269 O O . VAL B 1 94 ? 11.264 5.972 43.199 1.00 66.13 94 VAL B O 1
ATOM 3273 N N . PRO B 1 95 ? 13.322 6.647 42.609 1.00 60.32 95 PRO B N 1
ATOM 3274 C CA . PRO B 1 95 ? 13.053 6.313 41.201 1.00 54.51 95 PRO B CA 1
ATOM 3275 C C . PRO B 1 95 ? 13.034 4.813 40.937 1.00 65.05 95 PRO B C 1
ATOM 3276 O O . PRO B 1 95 ? 14.028 4.228 40.491 1.00 65.12 95 PRO B O 1
ATOM 3280 N N . VAL B 1 96 ? 11.876 4.201 41.162 1.00 56.86 96 VAL B N 1
ATOM 3281 C CA . VAL B 1 96 ? 11.651 2.779 40.911 1.00 49.67 96 VAL B CA 1
ATOM 3282 C C . VAL B 1 96 ? 10.415 2.655 40.030 1.00 49.69 96 VAL B C 1
ATOM 3283 O O . VAL B 1 96 ? 9.654 3.620 39.871 1.00 64.13 96 VAL B O 1
ATOM 3287 N N . PRO B 1 97 ? 10.198 1.496 39.422 1.00 55.11 97 PRO B N 1
ATOM 3288 C CA . PRO B 1 97 ? 8.966 1.303 38.653 1.00 54.00 97 PRO B CA 1
ATOM 3289 C C . PRO B 1 97 ? 7.761 1.080 39.557 1.00 53.31 97 PRO B C 1
ATOM 3290 O O . PRO B 1 97 ? 7.877 0.821 40.756 1.00 52.05 97 PRO B O 1
ATOM 3294 N N . ARG B 1 98 ? 6.585 1.229 38.960 1.00 63.18 98 ARG B N 1
ATOM 3295 C CA . ARG B 1 98 ? 5.332 0.902 39.622 1.00 56.45 98 ARG B CA 1
ATOM 3296 C C . ARG B 1 98 ? 4.857 -0.456 39.129 1.00 60.35 98 ARG B C 1
ATOM 3297 O O . ARG B 1 98 ? 4.938 -0.752 37.934 1.00 64.16 98 ARG B O 1
ATOM 3305 N N . LEU B 1 99 ? 4.372 -1.282 40.053 1.00 50.40 99 LEU B N 1
ATOM 3306 C CA . LEU B 1 99 ? 3.805 -2.569 39.679 1.00 55.25 99 LEU B CA 1
ATOM 3307 C C . LEU B 1 99 ? 2.495 -2.336 38.939 1.00 55.29 99 LEU B C 1
ATOM 3308 O O . LEU B 1 99 ? 1.542 -1.792 39.507 1.00 57.38 99 LEU B O 1
ATOM 3313 N N . LEU B 1 100 ? 2.453 -2.735 37.669 1.00 61.50 100 LEU B N 1
ATOM 3314 C CA . LEU B 1 100 ? 1.266 -2.557 36.846 1.00 69.71 100 LEU B CA 1
ATOM 3315 C C . LEU B 1 100 ? 0.322 -3.747 36.884 1.00 71.74 100 LEU B C 1
ATOM 3316 O O . LEU B 1 100 ? -0.857 -3.591 36.547 1.00 74.93 100 LEU B O 1
ATOM 3321 N N . GLY B 1 101 ? 0.803 -4.927 37.247 1.00 67.83 101 GLY B N 1
ATOM 3322 C CA . GLY B 1 101 ? -0.102 -6.056 37.364 1.00 61.98 101 GLY B CA 1
ATOM 3323 C C . GLY B 1 101 ? 0.640 -7.329 37.698 1.00 67.89 101 GLY B C 1
ATOM 3324 O O . GLY B 1 101 ? 1.874 -7.380 37.710 1.00 71.80 101 GLY B O 1
ATOM 3325 N N . ARG B 1 102 ? -0.142 -8.372 37.952 1.00 74.25 102 ARG B N 1
ATOM 3326 C CA . ARG B 1 102 ? 0.410 -9.691 38.200 1.00 87.50 102 ARG B CA 1
ATOM 3327 C C . ARG B 1 102 ? -0.611 -10.724 37.751 1.00 86.76 102 ARG B C 1
ATOM 3328 O O . ARG B 1 102 ? -1.820 -10.471 37.765 1.00 86.81 102 ARG B O 1
ATOM 3336 N N . GLY B 1 103 ? -0.120 -11.881 37.334 1.00 87.48 103 GLY B N 1
ATOM 3337 C CA . GLY B 1 103 ? -1.052 -12.898 36.888 1.00 92.93 103 GLY B CA 1
ATOM 3338 C C . GLY B 1 103 ? -0.380 -14.230 36.658 1.00 89.57 103 GLY B C 1
ATOM 3339 O O . GLY B 1 103 ? 0.795 -14.421 36.972 1.00 76.08 103 GLY B O 1
ATOM 3340 N N . GLU B 1 104 ? -1.145 -15.151 36.077 1.00 98.08 104 GLU B N 1
ATOM 3341 C CA . GLU B 1 104 ? -0.645 -16.473 35.735 1.00 95.01 104 GLU B CA 1
ATOM 3342 C C . GLU B 1 104 ? -1.065 -16.829 34.319 1.00 95.23 104 GLU B C 1
ATOM 3343 O O . GLU B 1 104 ? -2.203 -16.575 33.915 1.00 119.63 104 GLU B O 1
ATOM 3349 N N . LEU B 1 105 ? -0.130 -17.409 33.563 1.00 91.86 105 LEU B N 1
ATOM 3350 C CA . LEU B 1 105 ? -0.425 -17.833 32.198 1.00 116.81 105 LEU B CA 1
ATOM 3351 C C . LEU B 1 105 ? -1.324 -19.067 32.165 1.00 124.98 105 LEU B C 1
ATOM 3352 O O . LEU B 1 105 ? -2.089 -19.248 31.210 1.00 140.52 105 LEU B O 1
ATOM 3357 N N . ARG B 1 106 ? -1.244 -19.921 33.187 1.00 111.04 106 ARG B N 1
ATOM 3358 C CA . ARG B 1 106 ? -1.926 -21.219 33.206 1.00 118.08 106 ARG B CA 1
ATOM 3359 C C . ARG B 1 106 ? -2.431 -21.476 34.620 1.00 118.31 106 ARG B C 1
ATOM 3360 O O . ARG B 1 106 ? -2.015 -22.431 35.288 1.00 123.67 106 ARG B O 1
ATOM 3368 N N . PRO B 1 107 ? -3.393 -20.663 35.084 1.00 125.22 107 PRO B N 1
ATOM 3369 C CA . PRO B 1 107 ? -3.705 -20.574 36.524 1.00 142.22 107 PRO B CA 1
ATOM 3370 C C . PRO B 1 107 ? -4.059 -21.842 37.296 1.00 152.06 107 PRO B C 1
ATOM 3371 O O . PRO B 1 107 ? -3.360 -22.182 38.256 1.00 158.44 107 PRO B O 1
ATOM 3375 N N . GLY B 1 108 ? -5.122 -22.547 36.914 1.00 139.36 108 GLY B N 1
ATOM 3376 C CA . GLY B 1 108 ? -5.598 -23.629 37.758 1.00 130.82 108 GLY B CA 1
ATOM 3377 C C . GLY B 1 108 ? -5.570 -25.033 37.197 1.00 146.30 108 GLY B C 1
ATOM 3378 O O . GLY B 1 108 ? -6.528 -25.792 37.369 1.00 150.29 108 GLY B O 1
ATOM 3379 N N . THR B 1 109 ? -4.482 -25.403 36.542 1.00 153.33 109 THR B N 1
ATOM 3380 C CA . THR B 1 109 ? -4.315 -26.753 36.039 1.00 126.36 109 THR B CA 1
ATOM 3381 C C . THR B 1 109 ? -3.347 -27.535 36.925 1.00 125.78 109 THR B C 1
ATOM 3382 O O . THR B 1 109 ? -2.982 -27.110 38.024 1.00 121.14 109 THR B O 1
ATOM 3386 N N . GLY B 1 110 ? -2.933 -28.703 36.443 1.00 146.99 110 GLY B N 1
ATOM 3387 C CA . GLY B 1 110 ? -1.963 -29.541 37.117 1.00 136.92 110 GLY B CA 1
ATOM 3388 C C . GLY B 1 110 ? -0.526 -29.149 36.872 1.00 129.42 110 GLY B C 1
ATOM 3389 O O . GLY B 1 110 ? 0.375 -29.671 37.536 1.00 127.48 110 GLY B O 1
ATOM 3390 N N . ALA B 1 111 ? -0.295 -28.231 35.941 1.00 125.52 111 ALA B N 1
ATOM 3391 C CA . ALA B 1 111 ? 1.038 -27.807 35.559 1.00 122.71 111 ALA B CA 1
ATOM 3392 C C . ALA B 1 111 ? 1.335 -26.430 36.150 1.00 130.72 111 ALA B C 1
ATOM 3393 O O . ALA B 1 111 ? 0.517 -25.825 36.847 1.00 112.54 111 ALA B O 1
ATOM 3395 N N . TRP B 1 112 ? 2.524 -25.934 35.858 1.00 118.37 112 TRP B N 1
ATOM 3396 C CA . TRP B 1 112 ? 2.965 -24.671 36.425 1.00 109.06 112 TRP B CA 1
ATOM 3397 C C . TRP B 1 112 ? 2.143 -23.514 35.866 1.00 121.13 112 TRP B C 1
ATOM 3398 O O . TRP B 1 112 ? 1.941 -23.427 34.647 1.00 106.34 112 TRP B O 1
ATOM 3409 N N . PRO B 1 113 ? 1.630 -22.625 36.723 1.00 108.28 113 PRO B N 1
ATOM 3410 C CA . PRO B 1 113 ? 0.775 -21.529 36.240 1.00 116.62 113 PRO B CA 1
ATOM 3411 C C . PRO B 1 113 ? 1.526 -20.432 35.506 1.00 115.54 113 PRO B C 1
ATOM 3412 O O . PRO B 1 113 ? 0.875 -19.580 34.886 1.00 125.25 113 PRO B O 1
ATOM 3416 N N . TRP B 1 114 ? 2.857 -20.422 35.558 1.00 103.25 114 TRP B N 1
ATOM 3417 C CA . TRP B 1 114 ? 3.683 -19.369 34.978 1.00 98.83 114 TRP B CA 1
ATOM 3418 C C . TRP B 1 114 ? 3.250 -17.990 35.462 1.00 101.04 114 TRP B C 1
ATOM 3419 O O . TRP B 1 114 ? 2.639 -17.224 34.706 1.00 85.47 114 TRP B O 1
ATOM 3430 N N . PRO B 1 115 ? 3.528 -17.653 36.719 1.00 85.83 115 PRO B N 1
ATOM 3431 C CA . PRO B 1 115 ? 3.210 -16.310 37.207 1.00 93.50 115 PRO B CA 1
ATOM 3432 C C . PRO B 1 115 ? 4.123 -15.261 36.600 1.00 82.07 115 PRO B C 1
ATOM 3433 O O . PRO B 1 115 ? 5.263 -15.531 36.209 1.00 82.70 115 PRO B O 1
ATOM 3437 N N . TYR B 1 116 ? 3.595 -14.045 36.519 1.00 76.06 116 TYR B N 1
ATOM 3438 C CA . TYR B 1 116 ? 4.312 -12.927 35.932 1.00 83.09 116 TYR B CA 1
ATOM 3439 C C . TYR B 1 116 ? 3.950 -11.647 36.667 1.00 84.13 116 TYR B C 1
ATOM 3440 O O . TYR B 1 116 ? 2.835 -11.498 37.185 1.00 80.39 116 TYR B O 1
ATOM 3449 N N . LEU B 1 117 ? 4.914 -10.730 36.700 1.00 77.50 117 LEU B N 1
ATOM 3450 C CA . LEU B 1 117 ? 4.721 -9.358 37.135 1.00 73.97 117 LEU B CA 1
ATOM 3451 C C . LEU B 1 117 ? 4.874 -8.426 35.939 1.00 76.37 117 LEU B C 1
ATOM 3452 O O . LEU B 1 117 ? 5.633 -8.706 35.007 1.00 67.48 117 LEU B O 1
ATOM 3457 N N . VAL B 1 118 ? 4.155 -7.307 35.982 1.00 68.72 118 VAL B N 1
ATOM 3458 C CA . VAL B 1 118 ? 4.221 -6.277 34.953 1.00 72.58 118 VAL B CA 1
ATOM 3459 C C . VAL B 1 118 ? 4.462 -4.950 35.656 1.00 72.64 118 VAL B C 1
ATOM 3460 O O . VAL B 1 118 ? 3.670 -4.550 36.521 1.00 62.35 118 VAL B O 1
ATOM 3472 N N . SER B 1 120 ? 6.217 -0.687 35.177 1.00 63.11 120 SER B N 1
ATOM 3473 C CA . SER B 1 120 ? 6.506 0.355 34.206 1.00 61.63 120 SER B CA 1
ATOM 3474 C C . SER B 1 120 ? 7.974 0.300 33.797 1.00 56.22 120 SER B C 1
ATOM 3475 O O . SER B 1 120 ? 8.835 -0.202 34.526 1.00 61.54 120 SER B O 1
ATOM 3478 N N . ARG B 1 121 ? 8.258 0.842 32.620 1.00 58.82 121 ARG B N 1
ATOM 3479 C CA . ARG B 1 121 ? 9.607 0.840 32.084 1.00 65.20 121 ARG B CA 1
ATOM 3480 C C . ARG B 1 121 ? 10.312 2.137 32.443 1.00 70.73 121 ARG B C 1
ATOM 3481 O O . ARG B 1 121 ? 9.793 3.227 32.186 1.00 68.14 121 ARG B O 1
ATOM 3497 N N . THR B 1 123 ? 13.088 5.025 31.941 1.00 74.98 123 THR B N 1
ATOM 3498 C CA . THR B 1 123 ? 13.729 5.691 30.824 1.00 72.42 123 THR B CA 1
ATOM 3499 C C . THR B 1 123 ? 15.235 5.771 31.066 1.00 70.83 123 THR B C 1
ATOM 3500 O O . THR B 1 123 ? 15.746 5.364 32.112 1.00 65.33 123 THR B O 1
ATOM 3504 N N . GLY B 1 124 ? 15.956 6.314 30.091 1.00 80.80 124 GLY B N 1
ATOM 3505 C CA . GLY B 1 124 ? 17.393 6.454 30.200 1.00 81.25 124 GLY B CA 1
ATOM 3506 C C . GLY B 1 124 ? 18.135 5.211 29.755 1.00 80.78 124 GLY B C 1
ATOM 3507 O O . GLY B 1 124 ? 17.563 4.230 29.270 1.00 87.45 124 GLY B O 1
ATOM 3508 N N . THR B 1 125 ? 19.452 5.265 29.914 1.00 78.58 125 THR B N 1
ATOM 3509 C CA . THR B 1 125 ? 20.326 4.143 29.612 1.00 86.49 125 THR B CA 1
ATOM 3510 C C . THR B 1 125 ? 20.853 3.522 30.903 1.00 91.94 125 THR B C 1
ATOM 3511 O O . THR B 1 125 ? 20.885 4.161 31.960 1.00 102.50 125 THR B O 1
ATOM 3515 N N . THR B 1 126 ? 21.249 2.253 30.809 1.00 75.02 126 THR B N 1
ATOM 3516 C CA . THR B 1 126 ? 21.854 1.573 31.948 1.00 74.34 126 THR B CA 1
ATOM 3517 C C . THR B 1 126 ? 23.169 2.240 32.337 1.00 84.97 126 THR B C 1
ATOM 3518 O O . THR B 1 126 ? 23.863 2.832 31.506 1.00 87.50 126 THR B O 1
ATOM 3522 N N . TRP B 1 127 ? 23.500 2.145 33.630 1.00 82.19 127 TRP B N 1
ATOM 3523 C CA . TRP B 1 127 ? 24.812 2.581 34.096 1.00 82.95 127 TRP B CA 1
ATOM 3524 C C . TRP B 1 127 ? 25.922 1.891 33.317 1.00 87.58 127 TRP B C 1
ATOM 3525 O O . TRP B 1 127 ? 26.919 2.522 32.949 1.00 99.03 127 TRP B O 1
ATOM 3536 N N . ARG B 1 128 ? 25.762 0.589 33.062 1.00 95.77 128 ARG B N 1
ATOM 3537 C CA . ARG B 1 128 ? 26.787 -0.174 32.359 1.00 95.33 128 ARG B CA 1
ATOM 3538 C C . ARG B 1 128 ? 27.086 0.438 30.998 1.00 100.29 128 ARG B C 1
ATOM 3539 O O . ARG B 1 128 ? 28.252 0.602 30.624 1.00 101.63 128 ARG B O 1
ATOM 3547 N N . SER B 1 129 ? 26.041 0.789 30.244 1.00 106.30 129 SER B N 1
ATOM 3548 C CA . SER B 1 129 ? 26.250 1.444 28.956 1.00 107.32 129 SER B CA 1
ATOM 3549 C C . SER B 1 129 ? 26.881 2.817 29.141 1.00 103.31 129 SER B C 1
ATOM 3550 O O . SER B 1 129 ? 27.918 3.120 28.537 1.00 114.78 129 SER B O 1
ATOM 3553 N N . ALA B 1 130 ? 26.273 3.653 29.989 1.00 94.19 130 ALA B N 1
ATOM 3554 C CA . ALA B 1 130 ? 26.744 5.0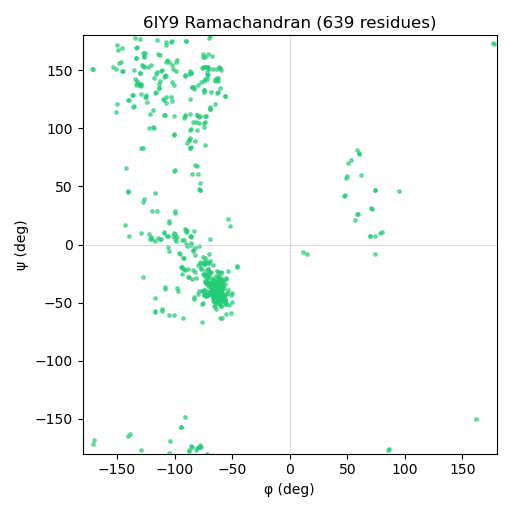20 30.184 1.00 103.86 130 ALA B CA 1
ATOM 3555 C C . ALA B 1 130 ? 28.234 5.049 30.496 1.00 98.46 130 ALA B C 1
ATOM 3556 O O . ALA B 1 130 ? 29.024 5.668 29.773 1.00 105.39 130 ALA B O 1
ATOM 3566 N N . ASP B 1 132 ? 30.408 2.727 30.061 1.00 105.14 132 ASP B N 1
ATOM 3567 C CA . ASP B 1 132 ? 31.154 2.149 28.953 1.00 103.33 132 ASP B CA 1
ATOM 3568 C C . ASP B 1 132 ? 31.062 2.976 27.680 1.00 106.14 132 ASP B C 1
ATOM 3569 O O . ASP B 1 132 ? 31.719 2.628 26.696 1.00 111.14 132 ASP B O 1
ATOM 3574 N N . GLY B 1 133 ? 30.241 4.024 27.655 1.00 103.57 133 GLY B N 1
ATOM 3575 C CA . GLY B 1 133 ? 30.072 4.782 26.431 1.00 115.83 133 GLY B CA 1
ATOM 3576 C C . GLY B 1 133 ? 30.518 6.227 26.503 1.00 123.09 133 GLY B C 1
ATOM 3577 O O . GLY B 1 133 ? 30.379 6.968 25.526 1.00 137.80 133 GLY B O 1
ATOM 3578 N N . THR B 1 134 ? 31.078 6.642 27.637 1.00 115.20 134 THR B N 1
ATOM 3579 C CA . THR B 1 134 ? 31.450 8.032 27.849 1.00 118.11 134 THR B CA 1
ATOM 3580 C C . THR B 1 134 ? 32.955 8.179 28.019 1.00 113.09 134 THR B C 1
ATOM 3581 O O . THR B 1 134 ? 33.634 7.290 28.543 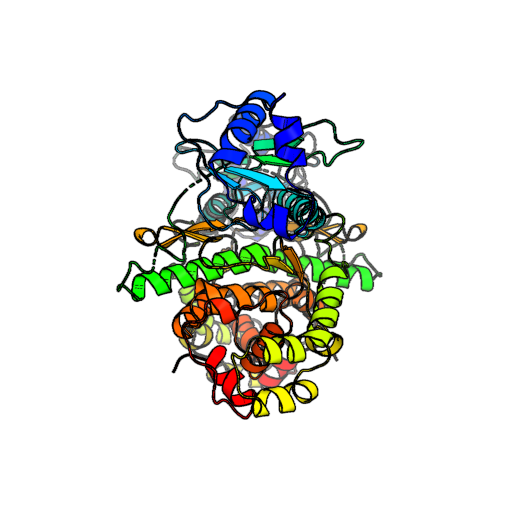1.00 113.86 134 THR B O 1
ATOM 3585 N N . THR B 1 135 ? 33.467 9.317 27.548 1.00 124.91 135 THR B N 1
ATOM 3586 C CA . THR B 1 135 ? 34.804 9.782 27.884 1.00 124.24 135 THR B CA 1
ATOM 3587 C C . THR B 1 135 ? 34.803 10.927 28.885 1.00 121.96 135 THR B C 1
ATOM 3588 O O . THR B 1 135 ? 35.881 11.345 29.324 1.00 123.95 135 THR B O 1
ATOM 3592 N N . ASP B 1 136 ? 33.630 11.446 29.250 1.00 116.70 136 ASP B N 1
ATOM 3593 C CA . ASP B 1 136 ? 33.506 12.557 30.195 1.00 117.84 136 ASP B CA 1
ATOM 3594 C C . ASP B 1 136 ? 33.475 11.988 31.609 1.00 114.59 136 ASP B C 1
ATOM 3595 O O . ASP B 1 136 ? 32.418 11.647 32.140 1.00 128.41 136 ASP B O 1
ATOM 3600 N N . ARG B 1 137 ? 34.654 11.875 32.226 1.00 113.32 137 ARG B N 1
ATOM 3601 C CA . ARG B 1 137 ? 34.728 11.317 33.574 1.00 113.80 137 ARG B CA 1
ATOM 3602 C C . ARG B 1 137 ? 34.128 12.248 34.623 1.00 110.67 137 ARG B C 1
ATOM 3603 O O . ARG B 1 137 ? 33.651 11.775 35.660 1.00 116.37 137 ARG B O 1
ATOM 3611 N N . ASN B 1 138 ? 34.147 13.562 34.387 1.00 110.79 138 ASN B N 1
ATOM 3612 C CA . ASN B 1 138 ? 33.559 14.485 35.353 1.00 107.14 138 ASN B CA 1
ATOM 3613 C C . ASN B 1 138 ? 32.055 14.271 35.458 1.00 110.33 138 ASN B C 1
ATOM 3614 O O . ASN B 1 138 ? 31.497 14.221 36.563 1.00 115.74 138 ASN B O 1
ATOM 3619 N N . ALA B 1 139 ? 31.383 14.137 34.312 1.00 100.59 139 ALA B N 1
ATOM 3620 C CA . ALA B 1 139 ? 29.954 13.848 34.316 1.00 100.18 139 ALA B CA 1
ATOM 3621 C C . ALA B 1 139 ? 29.667 12.495 34.955 1.00 99.12 139 ALA B C 1
ATOM 3622 O O . ALA B 1 139 ? 28.657 12.330 35.649 1.00 100.77 139 ALA B O 1
ATOM 3624 N N . LEU B 1 140 ? 30.548 11.513 34.739 1.00 100.35 140 LEU B N 1
ATOM 3625 C CA . LEU B 1 140 ? 30.355 10.203 35.352 1.00 97.23 140 LEU B CA 1
ATOM 3626 C C . LEU B 1 140 ? 30.456 10.288 36.870 1.00 100.75 140 LEU B C 1
ATOM 3627 O O . LEU B 1 140 ? 29.650 9.684 37.587 1.00 92.68 140 LEU B O 1
ATOM 3632 N N . LEU B 1 141 ? 31.423 11.057 37.379 1.00 104.34 141 LEU B N 1
ATOM 3633 C CA . LEU B 1 141 ? 31.562 11.213 38.824 1.00 97.34 141 LEU B CA 1
ATOM 3634 C C . LEU B 1 141 ? 30.386 11.985 39.417 1.00 94.84 141 LEU B C 1
ATOM 3635 O O . LEU B 1 141 ? 29.907 11.659 40.511 1.00 101.31 141 LEU B O 1
ATOM 3640 N N . ALA B 1 142 ? 29.916 13.022 38.717 1.00 96.48 142 ALA B N 1
ATOM 3641 C CA . ALA B 1 142 ? 28.736 13.747 39.179 1.00 95.28 142 ALA B CA 1
ATOM 3642 C C . ALA B 1 142 ? 27.520 12.827 39.242 1.00 87.60 142 ALA B C 1
ATOM 3643 O O . ALA B 1 142 ? 26.743 12.865 40.208 1.00 89.26 142 ALA B O 1
ATOM 3645 N N . LEU B 1 143 ? 27.351 11.984 38.221 1.00 79.25 143 LEU B N 1
ATOM 3646 C CA . LEU B 1 143 ? 26.289 10.987 38.239 1.00 79.28 143 LEU B CA 1
ATOM 3647 C C . LEU B 1 143 ? 26.457 10.028 39.411 1.00 87.12 143 LEU B C 1
ATOM 3648 O O . LEU B 1 143 ? 25.472 9.612 40.028 1.00 90.25 143 LEU B O 1
ATOM 3653 N N . ALA B 1 144 ? 27.700 9.671 39.737 1.00 83.05 144 ALA B N 1
ATOM 3654 C CA . ALA B 1 144 ? 27.932 8.782 40.871 1.00 84.99 144 ALA B CA 1
ATOM 3655 C C . ALA B 1 144 ? 27.526 9.443 42.186 1.00 86.45 144 ALA B C 1
ATOM 3656 O O . ALA B 1 144 ? 26.987 8.784 43.080 1.00 91.48 144 ALA B O 1
ATOM 3658 N N . ARG B 1 145 ? 27.768 10.748 42.319 1.00 89.66 145 ARG B N 1
ATOM 3659 C CA . ARG B 1 145 ? 27.328 11.457 43.522 1.00 77.77 145 ARG B CA 1
ATOM 3660 C C . ARG B 1 145 ? 25.804 11.503 43.617 1.00 80.30 145 ARG B C 1
ATOM 3661 O O . ARG B 1 145 ? 25.226 11.293 44.700 1.00 85.12 145 ARG B O 1
ATOM 3669 N N . GLU B 1 146 ? 25.139 11.779 42.492 1.00 77.74 146 GLU B N 1
ATOM 3670 C CA . GLU B 1 146 ? 23.679 11.728 42.468 1.00 71.22 146 GLU B CA 1
ATOM 3671 C C . GLU B 1 146 ? 23.172 10.343 42.861 1.00 66.24 146 GLU B C 1
ATOM 3672 O O . GLU B 1 146 ? 22.202 10.212 43.623 1.00 83.22 146 GLU B O 1
ATOM 3678 N N . LEU B 1 147 ? 23.833 9.298 42.362 1.00 77.10 147 LEU B N 1
ATOM 3679 C CA . LEU B 1 147 ? 23.482 7.935 42.738 1.00 73.33 147 LEU B CA 1
ATOM 3680 C C . LEU B 1 147 ? 23.716 7.691 44.222 1.00 77.26 147 LEU B C 1
ATOM 3681 O O . LEU B 1 147 ? 22.989 6.911 44.843 1.00 74.71 147 LEU B O 1
ATOM 3686 N N . GLY B 1 148 ? 24.721 8.343 44.807 1.00 75.52 148 GLY B N 1
ATOM 3687 C CA . GLY B 1 148 ? 24.924 8.223 46.245 1.00 62.34 148 GLY B CA 1
ATOM 3688 C C . GLY B 1 148 ? 23.764 8.789 47.042 1.00 62.29 148 GLY B C 1
ATOM 3689 O O . GLY B 1 148 ? 23.280 8.166 47.996 1.00 61.67 148 GLY B O 1
ATOM 3690 N N . ARG B 1 149 ? 23.291 9.975 46.654 1.00 63.13 149 ARG B N 1
ATOM 3691 C CA . ARG B 1 149 ? 22.096 10.527 47.302 1.00 61.32 149 ARG B CA 1
ATOM 3692 C C . ARG B 1 149 ? 20.896 9.595 47.138 1.00 61.58 149 ARG B C 1
ATOM 3693 O O . ARG B 1 149 ? 20.144 9.345 48.096 1.00 72.73 149 ARG B O 1
ATOM 3701 N N . VAL B 1 150 ? 20.690 9.089 45.917 1.00 69.86 150 VAL B N 1
ATOM 3702 C CA . VAL B 1 150 ? 19.550 8.213 45.651 1.00 52.97 150 VAL B CA 1
ATOM 3703 C C . VAL B 1 150 ? 19.635 6.952 46.500 1.00 63.66 150 VAL B C 1
ATOM 3704 O O . VAL B 1 150 ? 18.624 6.473 47.028 1.00 63.68 150 VAL B O 1
ATOM 3708 N N . LEU B 1 151 ? 20.838 6.393 46.642 1.00 57.07 151 LEU B N 1
ATOM 3709 C CA . LEU B 1 151 ? 21.013 5.203 47.464 1.00 54.26 151 LEU B CA 1
ATOM 3710 C C . LEU B 1 151 ? 20.726 5.505 48.927 1.00 67.48 151 LEU B C 1
ATOM 3711 O O . LEU B 1 151 ? 20.119 4.687 49.629 1.00 65.99 151 LEU B O 1
ATOM 3716 N N . GLY B 1 152 ? 21.157 6.675 49.405 1.00 59.52 152 GLY B N 1
ATOM 3717 C CA . GLY B 1 152 ? 20.829 7.064 50.766 1.00 60.83 152 GLY B CA 1
ATOM 3718 C C . GLY B 1 152 ? 19.334 7.134 51.008 1.00 57.55 152 GLY B C 1
ATOM 3719 O O . GLY B 1 152 ? 18.848 6.747 52.074 1.00 58.26 152 GLY B O 1
ATOM 3720 N N . ARG B 1 153 ? 18.580 7.620 50.019 1.00 64.88 153 ARG B N 1
ATOM 3721 C CA . ARG B 1 153 ? 17.125 7.664 50.181 1.00 47.38 153 ARG B CA 1
ATOM 3722 C C . ARG B 1 153 ? 16.502 6.273 50.064 1.00 55.40 153 ARG B C 1
ATOM 3723 O O . ARG B 1 153 ? 15.561 5.943 50.799 1.00 56.14 153 ARG B O 1
ATOM 3731 N N . LEU B 1 154 ? 17.008 5.448 49.142 1.00 58.87 154 LEU B N 1
ATOM 3732 C CA . LEU B 1 154 ? 16.499 4.088 48.977 1.00 56.95 154 LEU B CA 1
ATOM 3733 C C . LEU B 1 154 ? 16.689 3.265 50.246 1.00 63.08 154 LEU B C 1
ATOM 3734 O O . LEU B 1 154 ? 15.789 2.517 50.655 1.00 65.87 154 LEU B O 1
ATOM 3739 N N . HIS B 1 155 ? 17.863 3.382 50.874 1.00 57.06 155 HIS B N 1
ATOM 3740 C CA . HIS B 1 155 ? 18.161 2.628 52.088 1.00 52.26 155 HIS B CA 1
ATOM 3741 C C . HIS B 1 155 ? 17.121 2.867 53.174 1.00 51.40 155 HIS B C 1
ATOM 3742 O O . HIS B 1 155 ? 16.871 1.980 53.998 1.00 53.76 155 HIS B O 1
ATOM 3749 N N . ARG B 1 156 ? 16.503 4.047 53.190 1.00 45.62 156 ARG B N 1
ATOM 3750 C CA . ARG B 1 156 ? 15.611 4.450 54.270 1.00 56.37 156 ARG B CA 1
ATOM 3751 C C . ARG B 1 156 ? 14.138 4.265 53.928 1.00 51.80 156 ARG B C 1
ATOM 3752 O O . ARG B 1 156 ? 13.281 4.743 54.677 1.00 54.85 156 ARG B O 1
ATOM 3760 N N . VAL B 1 157 ? 13.821 3.604 52.817 1.00 51.35 157 VAL B N 1
ATOM 3761 C CA . VAL B 1 157 ? 12.419 3.220 52.603 1.00 54.21 157 VAL B CA 1
ATOM 3762 C C . VAL B 1 157 ? 11.959 2.388 53.796 1.00 59.66 157 VAL B C 1
ATOM 3763 O O . VAL B 1 157 ? 12.663 1.439 54.195 1.00 54.94 157 VAL B O 1
ATOM 3767 N N . PRO B 1 158 ? 10.845 2.725 54.443 1.00 48.99 158 PRO B N 1
ATOM 3768 C CA . PRO B 1 158 ? 10.465 2.006 55.668 1.00 46.93 158 PRO B CA 1
ATOM 3769 C C . PRO B 1 158 ? 10.183 0.536 55.392 1.00 57.10 158 PRO B C 1
ATOM 3770 O O . PRO B 1 158 ? 9.614 0.172 54.363 1.00 56.11 158 PRO B O 1
ATOM 3774 N N . LEU B 1 159 ? 10.606 -0.314 56.328 1.00 62.05 159 LEU B N 1
ATOM 3775 C CA . LEU B 1 159 ? 10.488 -1.763 56.179 1.00 59.06 159 LEU B CA 1
ATOM 3776 C C . LEU B 1 159 ? 9.106 -2.200 56.665 1.00 54.21 159 LEU B C 1
ATOM 3777 O O . LEU B 1 159 ? 8.912 -2.629 57.803 1.00 58.65 159 LEU B O 1
ATOM 3782 N N . THR B 1 160 ? 8.124 -2.088 55.767 1.00 56.12 160 THR B N 1
ATOM 3783 C CA . THR B 1 160 ? 6.726 -2.369 56.083 1.00 49.59 160 THR B CA 1
ATOM 3784 C C . THR B 1 160 ? 6.247 -3.700 55.506 1.00 54.97 160 THR B C 1
ATOM 3785 O O . THR B 1 160 ? 5.038 -3.923 55.400 1.00 49.80 160 THR B O 1
ATOM 3789 N N . GLY B 1 161 ? 7.166 -4.596 55.153 1.00 48.12 161 GLY B N 1
ATOM 3790 C CA . GLY B 1 161 ? 6.812 -5.865 54.557 1.00 43.29 161 GLY B CA 1
ATOM 3791 C C . GLY B 1 161 ? 6.327 -6.866 55.586 1.00 56.29 161 GLY B C 1
ATOM 3792 O O . GLY B 1 161 ? 6.139 -6.560 56.764 1.00 64.16 161 GLY B O 1
ATOM 3793 N N . ASN B 1 162 ? 6.106 -8.091 55.113 1.00 61.35 162 ASN B N 1
ATOM 3794 C CA . ASN B 1 162 ? 5.611 -9.180 55.946 1.00 65.70 162 ASN B CA 1
ATOM 3795 C C . ASN B 1 162 ? 6.649 -10.252 56.239 1.00 71.65 162 ASN B C 1
ATOM 3796 O O . ASN B 1 162 ? 6.640 -10.817 57.333 1.00 70.24 162 ASN B O 1
ATOM 3801 N N . THR B 1 163 ? 7.521 -10.586 55.284 1.00 74.34 163 THR B N 1
ATOM 3802 C CA . THR B 1 163 ? 8.449 -11.699 55.465 1.00 70.30 163 THR B CA 1
ATOM 3803 C C . THR B 1 163 ? 9.913 -11.273 55.446 1.00 77.59 163 THR B C 1
ATOM 3804 O O . THR B 1 163 ? 10.628 -11.525 56.421 1.00 83.48 163 THR B O 1
ATOM 3808 N N . VAL B 1 164 ? 10.392 -10.640 54.379 1.00 66.56 164 VAL B N 1
ATOM 3809 C CA . VAL B 1 164 ? 11.809 -10.318 54.251 1.00 67.59 164 VAL B CA 1
ATOM 3810 C C . VAL B 1 164 ? 12.099 -8.877 54.652 1.00 65.55 164 VAL B C 1
ATOM 3811 O O . VAL B 1 164 ? 13.144 -8.594 55.239 1.00 74.35 164 VAL B O 1
ATOM 3815 N N . LEU B 1 165 ? 11.198 -7.956 54.331 1.00 55.89 165 LEU B N 1
ATOM 3816 C CA . LEU B 1 165 ? 11.432 -6.530 54.544 1.00 59.45 165 LEU B CA 1
ATOM 3817 C C . LEU B 1 165 ? 10.734 -6.035 55.813 1.00 64.67 165 LEU B C 1
ATOM 3818 O O . LEU B 1 165 ? 9.850 -5.177 55.774 1.00 58.97 165 LEU B O 1
ATOM 3823 N N . THR B 1 166 ? 11.154 -6.581 56.954 1.00 51.95 166 THR B N 1
ATOM 3824 C CA . THR B 1 166 ? 10.725 -6.138 58.272 1.00 55.76 166 THR B CA 1
ATOM 3825 C C . THR B 1 166 ? 11.946 -5.846 59.130 1.00 60.95 166 THR B C 1
ATOM 3826 O O . THR B 1 166 ? 13.010 -6.430 58.913 1.00 59.90 166 THR B O 1
ATOM 3830 N N . PRO B 1 167 ? 11.821 -4.955 60.120 1.00 57.70 167 PRO B N 1
ATOM 3831 C CA . PRO B 1 167 ? 12.966 -4.678 61.007 1.00 63.19 167 PRO B CA 1
ATOM 3832 C C . PRO B 1 167 ? 13.469 -5.903 61.755 1.00 74.25 167 PRO B C 1
ATOM 3833 O O . PRO B 1 167 ? 14.630 -5.914 62.180 1.00 85.20 167 PRO B O 1
ATOM 3837 N N . HIS B 1 168 ? 12.633 -6.924 61.944 1.00 66.08 168 HIS B N 1
ATOM 3838 C CA . HIS B 1 168 ? 12.996 -8.095 62.732 1.00 73.11 168 HIS B CA 1
ATOM 3839 C C . HIS B 1 168 ? 13.205 -9.344 61.879 1.00 72.06 168 HIS B C 1
ATOM 3840 O O . HIS B 1 168 ? 13.349 -10.441 62.430 1.00 85.60 168 HIS B O 1
ATOM 3847 N N . SER B 1 169 ? 13.235 -9.209 60.554 1.00 72.03 169 SER B N 1
ATOM 3848 C CA . SER B 1 169 ? 13.491 -10.356 59.692 1.00 58.95 169 SER B CA 1
ATOM 3849 C C . SER B 1 169 ? 14.881 -10.926 59.948 1.00 66.65 169 SER B C 1
ATOM 3850 O O . SER B 1 169 ? 15.838 -10.191 60.210 1.00 65.54 169 SER B O 1
ATOM 3853 N N . GLU B 1 170 ? 14.987 -12.251 59.869 1.00 61.43 170 GLU B N 1
ATOM 3854 C CA . GLU B 1 170 ? 16.244 -12.958 60.079 1.00 66.15 170 GLU B CA 1
ATOM 3855 C C . GLU B 1 170 ? 16.839 -13.491 58.781 1.00 73.90 170 GLU B C 1
ATOM 3856 O O . GLU B 1 170 ? 17.830 -14.227 58.823 1.00 86.00 170 GLU B O 1
ATOM 3862 N N . VAL B 1 171 ? 16.252 -13.143 57.633 1.00 76.08 171 VAL B N 1
ATOM 3863 C CA . VAL B 1 171 ? 16.701 -13.696 56.355 1.00 78.26 171 VAL B CA 1
ATOM 3864 C C . VAL B 1 171 ? 18.141 -13.287 56.063 1.00 66.83 171 VAL B C 1
ATOM 3865 O O . VAL B 1 171 ? 18.986 -14.121 55.707 1.00 83.40 171 VAL B O 1
ATOM 3869 N N . PHE B 1 172 ? 18.438 -11.995 56.198 1.00 63.38 172 PHE B N 1
ATOM 3870 C CA . PHE B 1 172 ? 19.769 -11.493 55.858 1.00 68.20 172 PHE B CA 1
ATOM 3871 C C . PHE B 1 172 ? 20.865 -12.065 56.752 1.00 73.77 172 PHE B C 1
ATOM 3872 O O . PHE B 1 172 ? 21.903 -12.497 56.216 1.00 79.81 172 PHE B O 1
ATOM 3880 N N . PRO B 1 173 ? 20.728 -12.096 58.087 1.00 63.70 173 PRO B N 1
ATOM 3881 C CA . PRO B 1 173 ? 21.785 -12.735 58.894 1.00 69.48 173 PRO B CA 1
ATOM 3882 C C . PRO B 1 173 ? 21.980 -14.205 58.571 1.00 70.42 173 PRO B C 1
ATOM 3883 O O . PRO B 1 173 ? 23.117 -14.692 58.583 1.00 84.68 173 PRO B O 1
ATOM 3887 N N . GLU B 1 174 ? 20.899 -14.935 58.291 1.00 78.02 174 GLU B N 1
ATOM 3888 C CA . GLU B 1 174 ? 21.038 -16.349 57.953 1.00 81.10 174 GLU B CA 1
ATOM 3889 C C . GLU B 1 174 ? 21.784 -16.529 56.637 1.00 74.83 174 GLU B C 1
ATOM 3890 O O . GLU B 1 174 ? 22.636 -17.420 56.517 1.00 84.78 174 GLU B O 1
ATOM 3896 N N . LEU B 1 175 ? 21.475 -15.696 55.638 1.00 82.17 175 LEU B N 1
ATOM 3897 C CA . LEU B 1 175 ? 22.249 -15.724 54.402 1.00 75.74 175 LEU B CA 1
ATOM 3898 C C . LEU B 1 175 ? 23.719 -15.440 54.673 1.00 78.43 175 LEU B C 1
ATOM 3899 O O . LEU B 1 175 ? 24.603 -16.112 54.123 1.00 86.74 175 LEU B O 1
ATOM 3904 N N . LEU B 1 176 ? 24.001 -14.452 55.526 1.00 80.50 176 LEU B N 1
ATOM 3905 C CA . LEU B 1 176 ? 25.392 -14.123 55.821 1.00 82.45 176 LEU B CA 1
ATOM 3906 C C . LEU B 1 176 ? 26.096 -15.279 56.519 1.00 83.33 176 LEU B C 1
ATOM 3907 O O . LEU B 1 176 ? 27.273 -15.533 56.263 1.00 87.68 176 LEU B O 1
ATOM 3912 N N . ARG B 1 177 ? 25.391 -15.998 57.394 1.00 87.85 177 ARG B N 1
ATOM 3913 C CA . ARG B 1 177 ? 26.004 -17.148 58.059 1.00 97.09 177 ARG B CA 1
ATOM 3914 C C . ARG B 1 177 ? 26.294 -18.270 57.067 1.00 104.52 177 ARG B C 1
ATOM 3915 O O . ARG B 1 177 ? 27.365 -18.893 57.111 1.00 114.90 177 ARG B O 1
ATOM 3923 N N . GLU B 1 178 ? 25.349 -18.539 56.165 1.00 102.65 178 GLU B N 1
ATOM 3924 C CA . GLU B 1 178 ? 25.557 -19.557 55.139 1.00 104.12 178 GLU B CA 1
ATOM 3925 C C . GLU B 1 178 ? 26.770 -19.224 54.271 1.00 110.50 178 GLU B C 1
ATOM 3926 O O . GLU B 1 178 ? 27.633 -20.081 54.016 1.00 110.67 178 GLU B O 1
ATOM 3932 N N . ARG B 1 179 ? 26.867 -17.970 53.828 1.00 109.12 179 ARG B N 1
ATOM 3933 C CA . ARG B 1 179 ? 28.008 -17.568 53.012 1.00 100.25 179 ARG B CA 1
ATOM 3934 C C . ARG B 1 179 ? 29.298 -17.556 53.824 1.00 112.60 179 ARG B C 1
ATOM 3935 O O . ARG B 1 179 ? 30.364 -17.887 53.301 1.00 121.81 179 ARG B O 1
ATOM 3943 N N . ARG B 1 180 ? 29.225 -17.188 55.105 1.00 112.69 180 ARG B N 1
ATOM 3944 C CA . ARG B 1 180 ? 30.395 -17.257 55.971 1.00 106.39 180 ARG B CA 1
ATOM 3945 C C . ARG B 1 180 ? 30.918 -18.679 56.060 1.00 113.58 180 ARG B C 1
ATOM 3946 O O . ARG B 1 180 ? 32.132 -18.902 56.133 1.00 120.85 180 ARG B O 1
ATOM 3954 N N . ALA B 1 181 ? 30.013 -19.657 56.041 1.00 115.91 181 ALA B N 1
ATOM 3955 C CA . ALA B 1 181 ? 30.445 -21.050 56.057 1.00 117.96 181 ALA B CA 1
ATOM 3956 C C . ALA B 1 181 ? 31.053 -21.468 54.721 1.00 120.68 181 ALA B C 1
ATOM 3957 O O . ALA B 1 181 ? 32.085 -22.147 54.692 1.00 133.99 181 ALA B O 1
ATOM 3959 N N . ALA B 1 182 ? 30.436 -21.076 53.605 1.00 125.38 182 ALA B N 1
ATOM 3960 C CA . ALA B 1 182 ? 30.801 -21.650 52.310 1.00 120.98 182 ALA B CA 1
ATOM 3961 C C . ALA B 1 182 ? 31.810 -20.831 51.500 1.00 115.97 182 ALA B C 1
ATOM 3962 O O . ALA B 1 182 ? 32.280 -21.320 50.462 1.00 116.93 182 ALA B O 1
ATOM 3964 N N . THR B 1 183 ? 32.166 -19.622 51.948 1.00 110.49 183 THR B N 1
ATOM 3965 C CA . THR B 1 183 ? 32.884 -18.679 51.093 1.00 110.51 183 THR B CA 1
ATOM 3966 C C . THR B 1 183 ? 34.289 -19.161 50.753 1.00 114.26 183 THR B C 1
ATOM 3967 O O . THR B 1 183 ? 34.757 -18.972 49.624 1.00 121.33 183 THR B O 1
ATOM 3971 N N . VAL B 1 184 ? 34.989 -19.761 51.716 1.00 122.34 184 VAL B N 1
ATOM 3972 C CA . VAL B 1 184 ? 36.378 -20.135 51.476 1.00 123.72 184 VAL B C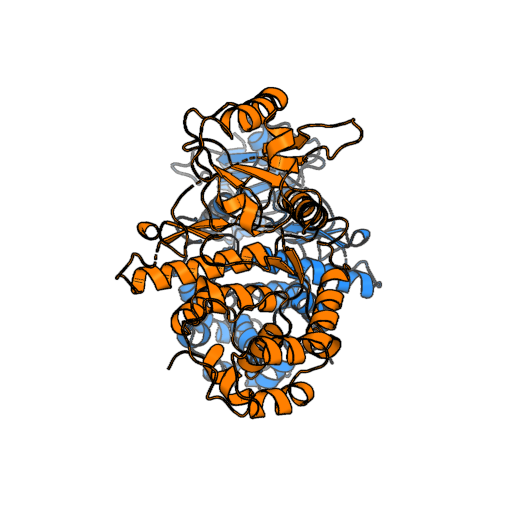A 1
ATOM 3973 C C . VAL B 1 184 ? 36.466 -21.237 50.426 1.00 132.06 184 VAL B C 1
ATOM 3974 O O . VAL B 1 184 ? 37.287 -21.169 49.502 1.00 136.72 184 VAL B O 1
ATOM 3978 N N . GLU B 1 185 ? 35.609 -22.256 50.530 1.00 134.14 185 GLU B N 1
ATOM 3979 C CA . GLU B 1 185 ? 35.580 -23.297 49.506 1.00 137.50 185 GLU B CA 1
ATOM 3980 C C . GLU B 1 185 ? 35.092 -22.747 48.170 1.0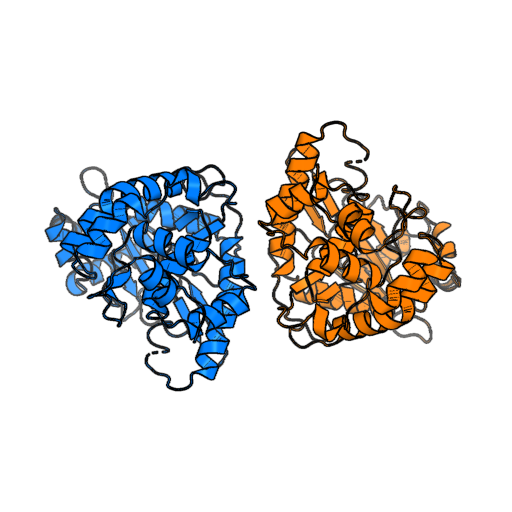0 138.21 185 GLU B C 1
ATOM 3981 O O . GLU B 1 185 ? 35.581 -23.157 47.108 1.00 152.39 185 GLU B O 1
ATOM 3987 N N . ASP B 1 186 ? 34.128 -21.822 48.199 1.00 124.18 186 ASP B N 1
ATOM 3988 C CA . ASP B 1 186 ? 33.697 -21.173 46.965 1.00 122.55 186 ASP B CA 1
ATOM 3989 C C . ASP B 1 186 ? 34.872 -20.511 46.257 1.00 132.48 186 ASP B C 1
ATOM 3990 O O . ASP B 1 186 ? 35.062 -20.685 45.048 1.00 140.39 186 ASP B O 1
ATOM 3995 N N . HIS B 1 187 ? 35.673 -19.745 46.999 1.00 120.66 187 HIS B N 1
ATOM 3996 C CA . HIS B 1 187 ? 36.785 -19.029 46.384 1.00 123.87 187 HIS B CA 1
ATOM 3997 C C . HIS B 1 187 ? 37.927 -19.961 46.005 1.00 133.99 187 HIS B C 1
ATOM 3998 O O . HIS B 1 187 ? 38.706 -19.642 45.100 1.00 145.36 187 HIS B O 1
ATOM 4005 N N . ARG B 1 188 ? 38.064 -21.098 46.690 1.00 135.00 188 ARG B N 1
ATOM 4006 C CA . ARG B 1 188 ? 39.014 -22.102 46.223 1.00 142.99 188 ARG B CA 1
ATOM 4007 C C . ARG B 1 188 ? 38.589 -22.673 44.877 1.00 144.92 188 ARG B C 1
ATOM 4008 O O . ARG B 1 188 ? 39.418 -22.827 43.972 1.00 162.74 188 ARG B O 1
ATOM 4016 N N . GLY B 1 189 ? 37.302 -22.982 44.721 1.00 152.70 189 GLY B N 1
ATOM 4017 C CA . GLY B 1 189 ? 36.829 -23.502 43.448 1.00 153.07 189 GLY B CA 1
ATOM 4018 C C . GLY B 1 189 ? 36.863 -22.468 42.336 1.00 161.91 189 GLY B C 1
ATOM 4019 O O . GLY B 1 189 ? 37.124 -22.800 41.176 1.00 177.99 189 GLY B O 1
ATOM 4020 N N . TRP B 1 190 ? 36.597 -21.205 42.672 1.00 160.25 190 TRP B N 1
ATOM 4021 C CA . TRP B 1 190 ? 36.524 -20.151 41.666 1.00 146.99 190 TRP B CA 1
ATOM 4022 C C . TRP B 1 190 ? 37.907 -19.731 41.181 1.00 142.72 190 TRP B C 1
ATOM 4023 O O . TRP B 1 190 ? 38.094 -19.467 39.988 1.00 152.82 190 TRP B O 1
ATOM 4034 N N . GLY B 1 191 ? 38.876 -19.645 42.088 1.00 141.14 191 GLY B N 1
ATOM 4035 C CA . GLY B 1 191 ? 40.242 -19.335 41.713 1.00 147.17 191 GLY B CA 1
ATOM 4036 C C . GLY B 1 191 ? 40.491 -17.887 41.339 1.00 144.87 191 GLY B C 1
ATOM 4037 O O . GLY B 1 191 ? 41.124 -17.611 40.316 1.00 161.54 191 GLY B O 1
ATOM 4038 N N . TYR B 1 192 ? 40.004 -16.952 42.153 1.00 148.00 192 TYR B N 1
ATOM 4039 C CA . TYR B 1 192 ? 40.313 -15.542 41.951 1.00 141.85 192 TYR B CA 1
ATOM 4040 C C . TYR B 1 192 ? 41.518 -15.071 42.754 1.00 148.67 192 TYR B C 1
ATOM 4041 O O . TYR B 1 192 ? 42.100 -14.035 42.413 1.00 148.53 192 TYR B O 1
ATOM 4050 N N . LEU B 1 193 ? 41.901 -15.792 43.807 1.00 153.36 193 LEU B N 1
ATOM 4051 C CA . LEU B 1 193 ? 42.927 -15.338 44.736 1.00 150.45 193 LEU B CA 1
ATOM 4052 C C . LEU B 1 193 ? 43.912 -16.465 45.018 1.00 152.33 193 LEU B C 1
ATOM 4053 O O . LEU B 1 193 ? 43.681 -17.628 44.677 1.00 154.61 193 LEU B O 1
ATOM 4058 N N . SER B 1 194 ? 45.018 -16.102 45.673 1.00 156.43 194 SER B N 1
ATOM 4059 C CA . SER B 1 194 ? 46.115 -17.020 45.941 1.00 164.37 194 SER B CA 1
ATOM 4060 C C . SER B 1 194 ? 45.764 -17.984 47.071 1.00 165.49 194 SER B C 1
ATOM 4061 O O . SER B 1 194 ? 44.947 -17.666 47.940 1.00 161.68 194 SER B O 1
ATOM 4064 N N . PRO B 1 195 ? 46.365 -19.177 47.072 1.00 170.07 195 PRO B N 1
ATOM 4065 C CA . PRO B 1 195 ? 46.117 -20.117 48.176 1.00 172.70 195 PRO B CA 1
ATOM 4066 C C . PRO B 1 195 ? 46.558 -19.589 49.528 1.00 176.27 195 PRO B C 1
ATOM 4067 O O . PRO B 1 195 ? 45.993 -19.993 50.550 1.00 166.42 195 PRO B O 1
ATOM 4071 N N . ARG B 1 196 ? 47.552 -18.700 49.569 1.00 188.84 196 ARG B N 1
ATOM 4072 C CA . ARG B 1 196 ? 48.007 -18.148 50.842 1.00 190.86 196 ARG B CA 1
ATOM 4073 C C . ARG B 1 196 ? 46.923 -17.284 51.478 1.00 180.17 196 ARG B C 1
ATOM 4074 O O . ARG B 1 196 ? 46.600 -17.434 52.666 1.00 192.21 196 ARG B O 1
ATOM 4082 N N . LEU B 1 197 ? 46.340 -16.377 50.690 1.00 161.70 197 LEU B N 1
ATOM 4083 C CA . LEU B 1 197 ? 45.235 -15.565 51.186 1.00 151.47 197 LEU B CA 1
ATOM 4084 C C . LEU B 1 197 ? 44.052 -16.438 51.586 1.00 145.92 197 LEU B C 1
ATOM 4085 O O . LEU B 1 197 ? 43.404 -16.186 52.606 1.00 150.79 197 LEU B O 1
ATOM 4090 N N . LEU B 1 198 ? 43.765 -17.481 50.803 1.00 147.57 198 LEU B N 1
ATOM 4091 C CA . LEU B 1 198 ? 42.646 -18.357 51.133 1.00 145.05 198 LEU B CA 1
ATOM 4092 C C . LEU B 1 198 ? 42.893 -19.135 52.423 1.00 150.14 198 LEU B C 1
ATOM 4093 O O . LEU B 1 198 ? 41.949 -19.391 53.180 1.00 143.63 198 LEU B O 1
ATOM 4098 N N . ASP B 1 199 ? 44.146 -19.509 52.694 1.00 153.41 199 ASP B N 1
ATOM 4099 C CA . ASP B 1 199 ? 44.468 -20.178 53.952 1.00 156.14 199 ASP B CA 1
ATOM 4100 C C . ASP B 1 199 ? 44.385 -19.218 55.131 1.00 154.57 199 ASP B C 1
ATOM 4101 O O . ASP B 1 199 ? 44.064 -19.638 56.248 1.00 157.11 199 ASP B O 1
ATOM 4106 N N . ARG B 1 200 ? 44.697 -17.939 54.911 1.00 156.62 200 ARG B N 1
ATOM 4107 C CA . ARG B 1 200 ? 44.536 -16.933 55.959 1.00 154.56 200 ARG B CA 1
ATOM 4108 C C . ARG B 1 200 ? 43.081 -16.495 56.135 1.00 153.27 200 ARG B C 1
ATOM 4109 O O . ARG B 1 200 ? 42.743 -15.878 57.156 1.00 157.66 200 ARG B O 1
ATOM 4117 N N . LEU B 1 201 ? 42.221 -16.815 55.162 1.00 151.08 201 LEU B N 1
ATOM 4118 C CA . LEU B 1 201 ? 40.864 -16.273 55.117 1.00 141.52 201 LEU B CA 1
ATOM 4119 C C . LEU B 1 201 ? 40.050 -16.638 56.355 1.00 137.11 201 LEU B C 1
ATOM 4120 O O . LEU B 1 201 ? 39.469 -15.760 57.004 1.00 139.11 201 LEU B O 1
ATOM 4125 N N . GLU B 1 202 ? 39.975 -17.932 56.688 1.00 141.37 202 GLU B N 1
ATOM 4126 C CA . GLU B 1 202 ? 39.087 -18.368 57.766 1.00 135.86 202 GLU B CA 1
ATOM 4127 C C . GLU B 1 202 ? 39.425 -17.704 59.095 1.00 136.18 202 GLU B C 1
ATOM 4128 O O . GLU B 1 202 ? 38.537 -17.504 59.931 1.00 139.33 202 GLU B O 1
ATOM 4134 N N . ASP B 1 203 ? 40.695 -17.358 59.310 1.00 140.96 203 ASP B N 1
ATOM 4135 C CA . ASP B 1 203 ? 41.056 -16.592 60.495 1.00 136.88 203 ASP B CA 1
ATOM 4136 C C . ASP B 1 203 ? 40.779 -15.109 60.302 1.00 136.64 203 ASP B C 1
ATOM 4137 O O . ASP B 1 203 ? 40.513 -14.401 61.280 1.00 140.06 203 ASP B O 1
ATOM 4142 N N . TRP B 1 204 ? 40.843 -14.623 59.059 1.00 130.09 204 TRP B N 1
ATOM 4143 C CA . TRP B 1 204 ? 40.558 -13.212 58.815 1.00 132.13 204 TRP B CA 1
ATOM 4144 C C . TRP B 1 204 ? 39.078 -12.889 58.981 1.00 128.61 204 TRP B C 1
ATOM 4145 O O . TRP B 1 204 ? 38.726 -11.865 59.579 1.00 123.05 204 TRP B O 1
ATOM 4156 N N . LEU B 1 205 ? 38.200 -13.742 58.461 1.00 124.39 205 LEU B N 1
ATOM 4157 C CA . LEU B 1 205 ? 36.785 -13.405 58.422 1.00 114.05 205 LEU B CA 1
ATOM 4158 C C . LEU B 1 205 ? 36.223 -13.286 59.836 1.00 110.57 205 LEU B C 1
ATOM 4159 O O . LEU B 1 205 ? 36.589 -14.071 60.720 1.00 121.56 205 LEU B O 1
ATOM 4164 N N . PRO B 1 206 ? 35.341 -12.321 60.085 1.00 109.37 206 PRO B N 1
ATOM 4165 C CA . PRO B 1 206 ? 34.788 -12.153 61.432 1.00 114.22 206 PRO B CA 1
ATOM 4166 C C . PRO B 1 206 ? 33.521 -12.964 61.636 1.00 110.71 206 PRO B C 1
ATOM 4167 O O . PRO B 1 206 ? 33.015 -13.597 60.703 1.00 104.27 206 PRO B O 1
ATOM 4171 N N . ASP B 1 207 ? 33.005 -12.953 62.860 1.00 110.49 207 ASP B N 1
ATOM 4172 C CA . ASP B 1 207 ? 31.712 -13.561 63.125 1.00 100.35 207 ASP B CA 1
ATOM 4173 C C . ASP B 1 207 ? 30.610 -12.718 62.500 1.00 95.30 207 ASP B C 1
ATOM 4174 O O . ASP B 1 207 ? 30.702 -11.489 62.438 1.00 86.16 207 ASP B O 1
ATOM 4179 N N . VAL B 1 208 ? 29.558 -13.391 62.027 1.00 102.86 208 VAL B N 1
ATOM 4180 C CA . VAL B 1 208 ? 28.430 -12.667 61.447 1.00 88.74 208 VAL B CA 1
ATOM 4181 C C . VAL B 1 208 ? 27.793 -11.756 62.488 1.00 88.40 208 VAL B C 1
ATOM 4182 O O . VAL B 1 208 ? 27.492 -10.588 62.210 1.00 94.29 208 VAL B O 1
ATOM 4186 N N . ASP B 1 209 ? 27.586 -12.269 63.706 1.00 98.70 209 ASP B N 1
ATOM 4187 C CA . ASP B 1 209 ? 27.015 -11.448 64.770 1.00 87.96 209 ASP B CA 1
ATOM 4188 C C . ASP B 1 209 ? 27.909 -10.261 65.106 1.00 91.56 209 ASP B C 1
ATOM 4189 O O . ASP B 1 209 ? 27.409 -9.195 65.481 1.00 107.75 209 ASP B O 1
ATOM 4194 N N . THR B 1 210 ? 29.226 -10.421 64.971 1.00 94.44 210 THR B N 1
ATOM 4195 C CA . THR B 1 210 ? 30.137 -9.320 65.264 1.00 91.87 210 THR B CA 1
ATOM 4196 C C . THR B 1 210 ? 30.087 -8.258 64.172 1.00 85.94 210 THR B C 1
ATOM 4197 O O . THR B 1 210 ? 30.104 -7.057 64.467 1.00 93.11 210 THR B O 1
ATOM 4201 N N . LEU B 1 211 ? 30.031 -8.679 62.905 1.00 81.74 211 LEU B N 1
ATOM 4202 C CA . LEU B 1 211 ? 30.001 -7.721 61.804 1.00 82.19 211 LEU B CA 1
ATOM 4203 C C . LEU B 1 211 ? 28.711 -6.908 61.785 1.00 78.82 211 LEU B C 1
ATOM 4204 O O . LEU B 1 211 ? 28.720 -5.748 61.357 1.00 92.36 211 LEU B O 1
ATOM 4209 N N . LEU B 1 212 ? 27.604 -7.485 62.249 1.00 80.45 212 LEU B N 1
ATOM 4210 C CA . LEU B 1 212 ? 26.302 -6.830 62.227 1.00 70.59 212 LEU B CA 1
ATOM 4211 C C . LEU B 1 212 ? 25.919 -6.210 63.567 1.00 75.69 212 LEU B C 1
ATOM 4212 O O . LEU B 1 212 ? 24.807 -5.691 63.697 1.00 78.98 212 LEU B O 1
ATOM 4217 N N . ALA B 1 213 ? 26.813 -6.244 64.554 1.00 75.90 213 ALA B N 1
ATOM 4218 C CA . ALA B 1 213 ? 26.487 -5.774 65.895 1.00 85.57 213 ALA B CA 1
ATOM 4219 C C . ALA B 1 213 ? 26.144 -4.290 65.895 1.00 83.71 213 ALA B C 1
ATOM 4220 O O . ALA B 1 213 ? 26.874 -3.470 65.331 1.00 77.47 213 ALA B O 1
ATOM 4222 N N . GLY B 1 214 ? 25.027 -3.948 66.537 1.00 82.50 214 GLY B N 1
ATOM 4223 C CA . GLY B 1 214 ? 24.636 -2.562 66.711 1.00 75.96 214 GLY B CA 1
ATOM 4224 C C . GLY B 1 214 ? 24.197 -1.843 65.457 1.00 86.50 214 GLY B C 1
ATOM 4225 O O . GLY B 1 214 ? 23.986 -0.628 65.504 1.00 90.08 214 GLY B O 1
ATOM 4226 N N . ARG B 1 215 ? 24.062 -2.547 64.337 1.00 80.40 215 ARG B N 1
ATOM 4227 C CA . ARG B 1 215 ? 23.654 -1.939 63.080 1.00 78.40 215 ARG B CA 1
ATOM 4228 C C . ARG B 1 215 ? 22.134 -1.910 62.956 1.00 76.04 215 ARG B C 1
ATOM 4229 O O . ARG B 1 215 ? 21.432 -2.817 63.412 1.00 66.79 215 ARG B O 1
ATOM 4237 N N . GLU B 1 216 ? 21.634 -0.866 62.311 1.00 81.00 216 GLU B N 1
ATOM 4238 C CA . GLU B 1 216 ? 20.216 -0.706 62.030 1.00 68.81 216 GLU B CA 1
ATOM 4239 C C . GLU B 1 216 ? 19.866 -1.310 60.672 1.00 57.57 216 GLU B C 1
ATOM 4240 O O . GLU B 1 216 ? 20.675 -1.271 59.740 1.00 72.79 216 GLU B O 1
ATOM 4246 N N . PRO B 1 217 ? 18.676 -1.886 60.524 1.00 73.33 217 PRO B N 1
ATOM 4247 C CA . PRO B 1 217 ? 18.301 -2.456 59.222 1.00 59.29 217 PRO B CA 1
ATOM 4248 C C . PRO B 1 217 ? 17.973 -1.374 58.204 1.00 65.09 217 PRO B C 1
ATOM 4249 O O . PRO B 1 217 ? 17.386 -0.342 58.535 1.00 62.06 217 PRO B O 1
ATOM 4253 N N . ARG B 1 218 ? 18.370 -1.620 56.952 1.00 61.97 218 ARG B N 1
ATOM 4254 C CA . ARG B 1 218 ? 18.043 -0.758 55.825 1.00 64.75 218 ARG B CA 1
ATOM 4255 C C . ARG B 1 218 ? 17.394 -1.601 54.734 1.00 63.72 218 ARG B C 1
ATOM 4256 O O . ARG B 1 218 ? 17.507 -2.831 54.723 1.00 64.22 218 ARG B O 1
ATOM 4264 N N . PHE B 1 219 ? 16.702 -0.919 53.819 1.00 52.95 219 PHE B N 1
ATOM 4265 C CA . PHE B 1 219 ? 16.195 -1.523 52.586 1.00 52.26 219 PHE B CA 1
ATOM 4266 C C . PHE B 1 219 ? 17.380 -1.729 51.649 1.00 54.52 219 PHE B C 1
ATOM 4267 O O . PHE B 1 219 ? 17.888 -0.775 51.058 1.00 54.00 219 PHE B O 1
ATOM 4275 N N . VAL B 1 220 ? 17.831 -2.974 51.509 1.00 55.48 220 VAL B N 1
ATOM 4276 C CA . VAL B 1 220 ? 19.081 -3.299 50.830 1.00 50.39 220 VAL B CA 1
ATOM 4277 C C . VAL B 1 220 ? 18.759 -3.981 49.509 1.00 65.04 220 VAL B C 1
ATOM 4278 O O . VAL B 1 220 ? 18.246 -5.107 49.490 1.00 73.87 220 VAL B O 1
ATOM 4282 N N . HIS B 1 221 ? 19.046 -3.296 48.404 1.00 60.01 221 HIS B N 1
ATOM 4283 C CA . HIS B 1 221 ? 19.083 -3.930 47.091 1.00 62.59 221 HIS B CA 1
ATOM 4284 C C . HIS B 1 221 ? 20.413 -4.665 46.969 1.00 65.03 221 HIS B C 1
ATOM 4285 O O . HIS B 1 221 ? 21.472 -4.034 46.875 1.00 62.27 221 HIS B O 1
ATOM 4292 N N . GLY B 1 222 ? 20.369 -5.991 46.983 1.00 54.37 222 GLY B N 1
ATOM 4293 C CA . GLY B 1 222 ? 21.583 -6.776 46.984 1.00 57.28 222 GLY B CA 1
ATOM 4294 C C . GLY B 1 222 ? 22.132 -7.138 45.621 1.00 74.96 222 GLY B C 1
ATOM 4295 O O . GLY B 1 222 ? 23.024 -7.989 45.540 1.00 73.70 222 GLY B O 1
ATOM 4296 N N . ASP B 1 223 ? 21.625 -6.537 44.546 1.00 73.91 223 ASP B N 1
ATOM 4297 C CA . ASP B 1 223 ? 22.037 -6.885 43.186 1.00 80.11 223 ASP B CA 1
ATOM 4298 C C . ASP B 1 223 ? 22.155 -5.635 42.313 1.00 72.08 223 ASP B C 1
ATOM 4299 O O . ASP B 1 223 ? 21.697 -5.605 41.170 1.00 93.10 223 ASP B O 1
ATOM 4304 N N . LEU B 1 224 ? 22.781 -4.582 42.844 1.00 76.48 224 LEU B N 1
ATOM 4305 C CA . LEU B 1 224 ? 22.917 -3.308 42.127 1.00 66.10 224 LEU B CA 1
ATOM 4306 C C . LEU B 1 224 ? 24.091 -3.348 41.142 1.00 84.00 224 LEU B C 1
ATOM 4307 O O . LEU B 1 224 ? 25.108 -2.669 41.297 1.00 92.07 224 LEU B O 1
ATOM 4312 N N . HIS B 1 225 ? 23.932 -4.153 40.094 1.00 83.51 225 HIS B N 1
ATOM 4313 C CA . HIS B 1 225 ? 24.918 -4.145 39.026 1.00 76.39 225 HIS B CA 1
ATOM 4314 C C . HIS B 1 225 ? 24.558 -3.072 37.995 1.00 82.72 225 HIS B C 1
ATOM 4315 O O . HIS B 1 225 ? 23.576 -2.340 38.138 1.00 79.54 225 HIS B O 1
ATOM 4322 N N . GLY B 1 226 ? 25.364 -2.983 36.934 1.00 71.86 226 GLY B N 1
ATOM 4323 C CA . GLY B 1 226 ? 25.348 -1.824 36.055 1.00 81.28 226 GLY B CA 1
ATOM 4324 C C . GLY B 1 226 ? 24.114 -1.683 35.186 1.00 80.74 226 GLY B C 1
ATOM 4325 O O . GLY B 1 226 ? 23.890 -0.606 34.623 1.00 90.66 226 GLY B O 1
ATOM 4326 N N . THR B 1 227 ? 23.320 -2.739 35.045 1.00 76.76 227 THR B N 1
ATOM 4327 C CA . THR B 1 227 ? 22.115 -2.692 34.229 1.00 71.13 227 THR B CA 1
ATOM 4328 C C . THR B 1 227 ? 20.837 -2.791 35.048 1.00 82.23 227 THR B C 1
ATOM 4329 O O . THR B 1 227 ? 19.748 -2.874 34.471 1.00 84.79 227 THR B O 1
ATOM 4333 N N . ASN B 1 228 ? 20.935 -2.810 36.367 1.00 70.43 228 ASN B N 1
ATOM 4334 C CA . ASN B 1 228 ? 19.766 -2.616 37.205 1.00 75.56 228 ASN B CA 1
ATOM 4335 C C . ASN B 1 228 ? 19.582 -1.156 37.563 1.00 67.60 228 ASN B C 1
ATOM 4336 O O . ASN B 1 228 ? 18.658 -0.821 38.310 1.00 61.20 228 ASN B O 1
ATOM 4341 N N . ILE B 1 229 ? 20.434 -0.288 37.019 1.00 71.88 229 ILE B N 1
ATOM 4342 C CA . ILE B 1 229 ? 20.440 1.137 37.313 1.00 68.11 229 ILE B CA 1
ATOM 4343 C C . ILE B 1 229 ? 20.336 1.874 35.990 1.00 73.56 229 ILE B C 1
ATOM 4344 O O . ILE B 1 229 ? 21.129 1.625 35.076 1.00 85.91 229 ILE B O 1
ATOM 4349 N N . PHE B 1 230 ? 19.370 2.781 35.888 1.00 68.79 230 PHE B N 1
ATOM 4350 C CA . PHE B 1 230 ? 19.134 3.546 34.671 1.00 75.66 230 PHE B CA 1
ATOM 4351 C C . PHE B 1 230 ? 19.378 5.016 34.965 1.00 69.76 230 PHE B C 1
ATOM 4352 O O . PHE B 1 230 ? 18.848 5.551 35.944 1.00 76.49 230 PHE B O 1
ATOM 4360 N N . VAL B 1 231 ? 20.163 5.665 34.104 1.00 84.23 231 VAL B N 1
ATOM 4361 C CA . VAL B 1 231 ? 20.648 7.014 34.346 1.00 86.23 231 VAL B CA 1
ATOM 4362 C C . VAL B 1 231 ? 20.464 7.858 33.094 1.00 88.67 231 VAL B C 1
ATOM 4363 O O . VAL B 1 231 ? 20.325 7.349 31.979 1.00 91.12 231 VAL B O 1
ATOM 4367 N N . ASP B 1 232 ? 20.481 9.170 33.298 1.00 73.49 232 ASP B N 1
ATOM 4368 C CA . ASP B 1 232 ? 20.570 10.158 32.226 1.00 71.65 232 ASP B CA 1
ATOM 4369 C C . ASP B 1 232 ? 21.870 10.912 32.485 1.00 91.40 232 ASP B C 1
ATOM 4370 O O . ASP B 1 232 ? 21.920 11.794 33.348 1.00 89.26 232 ASP B O 1
ATOM 4375 N N . LEU B 1 233 ? 22.921 10.553 31.745 1.00 87.13 233 LEU B N 1
ATOM 4376 C CA . LEU B 1 233 ? 24.245 11.102 32.023 1.00 90.56 233 LEU B CA 1
ATOM 4377 C C . LEU B 1 233 ? 24.283 12.611 31.805 1.00 100.22 233 LEU B C 1
ATOM 4378 O O . LEU B 1 233 ? 24.953 13.336 32.549 1.00 110.27 233 LEU B O 1
ATOM 4383 N N . ALA B 1 234 ? 23.578 13.102 30.782 1.00 104.93 234 ALA B N 1
ATOM 4384 C CA . ALA B 1 234 ? 23.620 14.529 30.477 1.00 106.97 234 ALA B CA 1
ATOM 4385 C C . ALA B 1 234 ? 22.949 15.353 31.570 1.00 91.29 234 ALA B C 1
ATOM 4386 O O . ALA B 1 234 ? 23.440 16.427 31.935 1.00 98.62 234 ALA B O 1
ATOM 4388 N N . ALA B 1 235 ? 21.835 14.869 32.108 1.00 89.18 235 ALA B N 1
ATOM 4389 C CA . ALA B 1 235 ? 21.111 15.595 33.142 1.00 98.53 235 ALA B CA 1
ATOM 4390 C C . ALA B 1 235 ? 21.576 15.254 34.551 1.00 97.43 235 ALA B C 1
ATOM 4391 O O . ALA B 1 235 ? 21.070 15.848 35.509 1.00 95.28 235 ALA B O 1
ATOM 4393 N N . THR B 1 236 ? 22.539 14.345 34.695 1.00 95.76 236 THR B N 1
ATOM 4394 C CA . THR B 1 236 ? 22.986 13.850 35.997 1.00 90.05 236 THR B CA 1
ATOM 4395 C C . THR B 1 236 ? 21.786 13.415 36.844 1.00 90.53 236 THR B C 1
ATOM 4396 O O . THR B 1 236 ? 21.521 13.927 37.935 1.00 94.37 236 THR B O 1
ATOM 4400 N N . GLU B 1 237 ? 21.041 12.456 36.296 1.00 79.80 237 GLU B N 1
ATOM 4401 C CA . GLU B 1 237 ? 19.811 11.965 36.897 1.00 72.72 237 GLU B CA 1
ATOM 4402 C C . GLU B 1 237 ? 19.844 10.449 36.961 1.00 78.12 237 GLU B C 1
ATOM 4403 O O . GLU B 1 237 ? 20.285 9.788 36.016 1.00 76.98 237 GLU B O 1
ATOM 4409 N N . VAL B 1 238 ? 19.387 9.904 38.082 1.00 74.76 238 VAL B N 1
ATOM 4410 C CA . VAL B 1 238 ? 19.116 8.478 38.199 1.00 68.66 238 VAL B CA 1
ATOM 4411 C C . VAL B 1 238 ? 17.651 8.267 37.835 1.00 66.74 238 VAL B C 1
ATOM 4412 O O . VAL B 1 238 ? 16.752 8.646 38.590 1.00 69.13 238 VAL B O 1
ATOM 4416 N N . THR B 1 239 ? 17.405 7.656 36.680 1.00 72.21 239 THR B N 1
ATOM 4417 C CA . THR B 1 239 ? 16.041 7.477 36.210 1.00 70.13 239 THR B CA 1
ATOM 4418 C C . THR B 1 239 ? 15.422 6.153 36.641 1.00 75.30 239 THR B C 1
ATOM 4419 O O . THR B 1 239 ? 14.208 5.986 36.492 1.00 80.11 239 THR B O 1
ATOM 4423 N N . GLY B 1 240 ? 16.206 5.210 37.167 1.00 70.50 240 GLY B N 1
ATOM 4424 C CA . GLY B 1 240 ? 15.597 3.957 37.586 1.00 62.42 240 GLY B CA 1
ATOM 4425 C C . GLY B 1 240 ? 16.449 2.962 38.351 1.00 68.81 240 GLY B C 1
ATOM 4426 O O . GLY B 1 240 ? 17.666 2.899 38.167 1.00 80.86 240 GLY B O 1
ATOM 4427 N N . ILE B 1 241 ? 15.794 2.170 39.204 1.00 67.27 241 ILE B N 1
ATOM 4428 C CA . ILE B 1 241 ? 16.375 1.022 39.899 1.00 61.33 241 ILE B CA 1
ATOM 4429 C C . ILE B 1 241 ? 15.299 -0.061 39.883 1.00 72.39 241 ILE B C 1
ATOM 4430 O O . ILE B 1 241 ? 14.173 0.190 40.326 1.00 67.15 241 ILE B O 1
ATOM 4435 N N . VAL B 1 242 ? 15.618 -1.253 39.352 1.00 56.76 242 VAL B N 1
ATOM 4436 C CA . VAL B 1 242 ? 14.526 -2.119 38.894 1.00 72.17 242 VAL B CA 1
ATOM 4437 C C . VAL B 1 242 ? 14.452 -3.563 39.393 1.00 89.42 242 VAL B C 1
ATOM 4438 O O . VAL B 1 242 ? 13.354 -4.129 39.461 1.00 109.95 242 VAL B O 1
ATOM 4442 N N . ASP B 1 243 ? 15.574 -4.187 39.741 1.00 59.21 243 ASP B N 1
ATOM 4443 C CA . ASP B 1 243 ? 15.569 -5.636 40.006 1.00 80.35 243 ASP B CA 1
ATOM 4444 C C . ASP B 1 243 ? 15.535 -5.923 41.505 1.00 71.49 243 ASP B C 1
ATOM 4445 O O . ASP B 1 243 ? 16.567 -5.955 42.171 1.00 81.56 243 ASP B O 1
ATOM 4450 N N . PHE B 1 244 ? 14.332 -6.129 42.044 1.00 61.64 244 PHE B N 1
ATOM 4451 C CA . PHE B 1 244 ? 14.157 -6.375 43.472 1.00 63.53 244 PHE B CA 1
ATOM 4452 C C . PHE B 1 244 ? 13.980 -7.854 43.814 1.00 67.59 244 PHE B C 1
ATOM 4453 O O . PHE B 1 244 ? 13.387 -8.186 44.848 1.00 64.16 244 PHE B O 1
ATOM 4461 N N . THR B 1 245 ? 14.533 -8.751 42.993 1.00 73.04 245 THR B N 1
ATOM 4462 C CA . THR B 1 245 ? 14.465 -10.177 43.295 1.00 70.85 245 THR B CA 1
ATOM 4463 C C . THR B 1 245 ? 15.417 -10.575 44.415 1.00 75.63 245 THR B C 1
ATOM 4464 O O . THR B 1 245 ? 15.253 -11.653 44.998 1.00 73.57 245 THR B O 1
ATOM 4468 N N . ASP B 1 246 ? 16.402 -9.729 44.734 1.00 70.57 246 ASP B N 1
ATOM 4469 C CA . ASP B 1 246 ? 17.326 -9.952 45.849 1.00 71.38 246 ASP B CA 1
ATOM 4470 C C . ASP B 1 246 ? 17.335 -8.672 46.685 1.00 66.66 246 ASP B C 1
ATOM 4471 O O . ASP B 1 246 ? 18.223 -7.825 46.560 1.00 76.35 246 ASP B O 1
ATOM 4476 N N . VAL B 1 247 ? 16.351 -8.549 47.561 1.00 63.53 247 VAL B N 1
ATOM 4477 C CA . VAL B 1 247 ? 16.252 -7.428 48.483 1.00 65.77 247 VAL B CA 1
ATOM 4478 C C . VAL B 1 247 ? 16.279 -7.995 49.887 1.00 58.70 247 VAL B C 1
ATOM 4479 O O . VAL B 1 247 ? 15.933 -9.158 50.112 1.00 71.50 247 VAL B O 1
ATOM 4483 N N . TYR B 1 248 ? 16.721 -7.175 50.832 1.00 66.39 248 TYR B N 1
ATOM 4484 C CA . TYR B 1 248 ? 16.817 -7.626 52.208 1.00 55.48 248 TYR B CA 1
ATOM 4485 C C . TYR B 1 248 ? 16.539 -6.465 53.149 1.00 65.07 248 TYR B C 1
ATOM 4486 O O . TYR B 1 248 ? 16.651 -5.292 52.781 1.00 54.30 248 TYR B O 1
ATOM 4495 N N . ALA B 1 249 ? 16.131 -6.817 54.366 1.00 67.01 249 ALA B N 1
ATOM 4496 C CA . ALA B 1 249 ? 16.244 -5.923 55.515 1.00 55.59 249 ALA B CA 1
ATOM 4497 C C . ALA B 1 249 ? 17.635 -6.176 56.074 1.00 60.02 249 ALA B C 1
ATOM 4498 O O . ALA B 1 249 ? 17.842 -7.066 56.901 1.00 63.34 249 ALA B O 1
ATOM 4500 N N . GLY B 1 250 ? 18.611 -5.417 55.585 1.00 64.04 250 GLY B N 1
ATOM 4501 C CA . GLY B 1 250 ? 19.991 -5.756 55.875 1.00 64.15 250 GLY B CA 1
ATOM 4502 C C . GLY B 1 250 ? 20.924 -4.598 56.161 1.00 57.70 250 GLY B C 1
ATOM 4503 O O . GLY B 1 250 ? 20.486 -3.482 56.449 1.00 65.35 250 GLY B O 1
ATOM 4504 N N . ASP B 1 251 ? 22.224 -4.875 56.111 1.00 61.59 251 ASP B N 1
ATOM 4505 C CA . ASP B 1 251 ? 23.245 -3.853 56.293 1.00 67.66 251 ASP B CA 1
ATOM 4506 C C . ASP B 1 251 ? 23.510 -3.168 54.955 1.00 52.94 251 ASP B C 1
ATOM 4507 O O . ASP B 1 251 ? 23.614 -3.834 53.922 1.00 77.57 251 ASP B O 1
ATOM 4512 N N . SER B 1 252 ? 23.596 -1.834 54.979 1.00 69.91 252 SER B N 1
ATOM 4513 C CA . SER B 1 252 ? 23.802 -1.035 53.766 1.00 70.76 252 SER B CA 1
ATOM 4514 C C . SER B 1 252 ? 25.113 -1.372 53.042 1.00 58.28 252 SER B C 1
ATOM 4515 O O . SER B 1 252 ? 25.210 -1.274 51.795 1.00 82.71 252 SER B O 1
ATOM 4518 N N . ARG B 1 253 ? 26.133 -1.783 53.797 1.00 70.52 253 ARG B N 1
ATOM 4519 C CA . ARG B 1 253 ? 27.410 -2.127 53.182 1.00 79.76 253 ARG B CA 1
ATOM 4520 C C . ARG B 1 253 ? 27.242 -3.253 52.164 1.00 79.57 253 ARG B C 1
ATOM 4521 O O . ARG B 1 253 ? 27.955 -3.299 51.143 1.00 91.58 253 ARG B O 1
ATOM 4529 N N . TYR B 1 254 ? 26.282 -4.149 52.410 1.00 70.12 254 TYR B N 1
ATOM 4530 C CA . TYR B 1 254 ? 25.990 -5.201 51.446 1.00 71.71 254 TYR B CA 1
ATOM 4531 C C . TYR B 1 254 ? 25.579 -4.608 50.103 1.00 62.28 254 TYR B C 1
ATOM 4532 O O . TYR B 1 254 ? 25.969 -5.121 49.047 1.00 73.73 254 TYR B O 1
ATOM 4541 N N . SER B 1 255 ? 24.788 -3.526 50.123 1.00 63.27 255 SER B N 1
ATOM 4542 C CA . SER B 1 255 ? 24.462 -2.826 48.881 1.00 65.41 255 SER B CA 1
ATOM 4543 C C . SER B 1 255 ? 25.734 -2.379 48.176 1.00 64.00 255 SER B C 1
ATOM 4544 O O . SER B 1 255 ? 25.911 -2.597 46.957 1.00 77.89 255 SER B O 1
ATOM 4547 N N . LEU B 1 256 ? 26.661 -1.793 48.949 1.00 71.04 256 LEU B N 1
ATOM 4548 C CA . LEU B 1 256 ? 27.869 -1.270 48.308 1.00 76.10 256 LEU B CA 1
ATOM 4549 C C . LEU B 1 256 ? 28.679 -2.369 47.635 1.00 79.50 256 LEU B C 1
ATOM 4550 O O . LEU B 1 256 ? 29.366 -2.103 46.642 1.00 75.35 256 LEU B O 1
ATOM 4555 N N . VAL B 1 257 ? 28.616 -3.599 48.154 1.00 89.40 257 VAL B N 1
ATOM 4556 C CA . VAL B 1 257 ? 29.492 -4.658 47.631 1.00 87.59 257 VAL B CA 1
ATOM 4557 C C . VAL B 1 257 ? 29.253 -4.869 46.137 1.00 86.76 257 VAL B C 1
ATOM 4558 O O . VAL B 1 257 ? 30.146 -4.657 45.302 1.00 99.27 257 VAL B O 1
ATOM 4562 N N . GLN B 1 258 ? 28.038 -5.297 45.784 1.00 108.73 258 GLN B N 1
ATOM 4563 C CA . GLN B 1 258 ? 27.709 -5.540 44.385 1.00 88.63 258 GLN B CA 1
ATOM 4564 C C . GLN B 1 258 ? 27.703 -4.250 43.577 1.00 89.51 258 GLN B C 1
ATOM 4565 O O . GLN B 1 258 ? 27.997 -4.285 42.374 1.00 83.91 258 GLN B O 1
ATOM 4571 N N . LEU B 1 259 ? 27.371 -3.104 44.194 1.00 104.03 259 LEU B N 1
ATOM 4572 C CA . LEU B 1 259 ? 27.436 -1.863 43.425 1.00 80.48 259 LEU B CA 1
ATOM 4573 C C . LEU B 1 259 ? 28.856 -1.580 42.937 1.00 99.76 259 LEU B C 1
ATOM 4574 O O . LEU B 1 259 ? 29.062 -1.223 41.771 1.00 96.95 259 LEU B O 1
ATOM 4579 N N . HIS B 1 260 ? 29.850 -1.756 43.809 1.00 99.84 260 HIS B N 1
ATOM 4580 C CA . HIS B 1 260 ? 31.216 -1.346 43.498 1.00 84.58 260 HIS B CA 1
ATOM 4581 C C . HIS B 1 260 ? 31.957 -2.390 42.672 1.00 86.80 260 HIS B C 1
ATOM 4582 O O . HIS B 1 260 ? 32.636 -2.048 41.697 1.00 91.92 260 HIS B O 1
ATOM 4589 N N . LEU B 1 261 ? 31.858 -3.667 43.047 1.00 96.05 261 LEU B N 1
ATOM 4590 C CA . LEU B 1 261 ? 32.686 -4.663 42.372 1.00 86.76 261 LEU B CA 1
ATOM 4591 C C . LEU B 1 261 ? 32.178 -5.048 40.987 1.00 96.99 261 LEU B C 1
ATOM 4592 O O . LEU B 1 261 ? 32.964 -5.548 40.172 1.00 97.35 261 LEU B O 1
ATOM 4597 N N . ASN B 1 262 ? 30.900 -4.819 40.687 1.00 95.11 262 ASN B N 1
ATOM 4598 C CA . ASN B 1 262 ? 30.336 -5.194 39.397 1.00 94.54 262 ASN B CA 1
ATOM 4599 C C . ASN B 1 262 ? 29.987 -3.976 38.550 1.00 87.65 262 ASN B C 1
ATOM 4600 O O . ASN B 1 262 ? 30.468 -3.850 37.420 1.00 88.80 262 ASN B O 1
ATOM 4605 N N . ALA B 1 263 ? 29.167 -3.061 39.073 1.00 88.54 263 ALA B N 1
ATOM 4606 C CA . ALA B 1 263 ? 28.750 -1.913 38.273 1.00 85.52 263 ALA B CA 1
ATOM 4607 C C . ALA B 1 263 ? 29.885 -0.912 38.100 1.00 91.76 263 ALA B C 1
ATOM 4608 O O . ALA B 1 263 ? 30.098 -0.395 36.998 1.00 91.92 263 ALA B O 1
ATOM 4610 N N . PHE B 1 264 ? 30.627 -0.625 39.170 1.00 101.86 264 PHE B N 1
ATOM 4611 C CA . PHE B 1 264 ? 31.735 0.320 39.088 1.00 101.85 264 PHE B CA 1
ATOM 4612 C C . PHE B 1 264 ? 33.023 -0.318 38.589 1.00 100.45 264 PHE B C 1
ATOM 4613 O O . PHE B 1 264 ? 34.006 0.403 38.377 1.00 94.47 264 PHE B O 1
ATOM 4621 N N . ARG B 1 265 ? 33.035 -1.638 38.393 1.00 100.65 265 ARG B N 1
ATOM 4622 C CA . ARG B 1 265 ? 34.208 -2.372 37.914 1.00 100.04 265 ARG B CA 1
ATOM 4623 C C . ARG B 1 265 ? 35.406 -2.214 38.852 1.00 111.87 265 ARG B C 1
ATOM 4624 O O . ARG B 1 265 ? 36.557 -2.341 38.433 1.00 105.78 265 ARG B O 1
ATOM 4632 N N . GLY B 1 266 ? 35.147 -1.957 40.134 1.00 115.06 266 GLY B N 1
ATOM 4633 C CA . GLY B 1 266 ? 36.212 -1.805 41.106 1.00 109.61 266 GLY B CA 1
ATOM 4634 C C . GLY B 1 266 ? 36.890 -0.454 41.124 1.00 109.84 266 GLY B C 1
ATOM 4635 O O . GLY B 1 266 ? 37.931 -0.311 41.775 1.00 116.37 266 GLY B O 1
ATOM 4636 N N . ASP B 1 267 ? 36.334 0.541 40.437 1.00 108.75 267 ASP B N 1
ATOM 4637 C CA . ASP B 1 267 ? 36.941 1.866 40.360 1.00 109.26 267 ASP B CA 1
ATOM 4638 C C . ASP B 1 267 ? 36.776 2.578 41.698 1.00 100.47 267 ASP B C 1
ATOM 4639 O O . ASP B 1 267 ? 35.662 2.956 42.075 1.00 107.37 267 ASP B O 1
ATOM 4644 N N . ARG B 1 268 ? 37.887 2.771 42.416 1.00 104.37 268 ARG B N 1
ATOM 4645 C CA . ARG B 1 268 ? 37.828 3.397 43.733 1.00 102.72 268 ARG B CA 1
ATOM 4646 C C . ARG B 1 268 ? 37.479 4.878 43.663 1.00 102.35 268 ARG B C 1
ATOM 4647 O O . ARG B 1 268 ? 36.946 5.422 44.634 1.00 115.57 268 ARG B O 1
ATOM 4655 N N . GLU B 1 269 ? 37.764 5.538 42.541 1.00 111.01 269 GLU B N 1
ATOM 4656 C CA . GLU B 1 269 ? 37.392 6.942 42.388 1.00 119.17 269 GLU B CA 1
ATOM 4657 C C . GLU B 1 269 ? 35.880 7.100 42.277 1.00 111.67 269 GLU B C 1
ATOM 4658 O O . GLU B 1 269 ? 35.291 8.001 42.892 1.00 112.70 269 GLU B O 1
ATOM 4664 N N . ILE B 1 270 ? 35.234 6.222 41.507 1.00 95.75 270 ILE B N 1
ATOM 4665 C CA . ILE B 1 270 ? 33.780 6.244 41.405 1.00 90.35 270 ILE B CA 1
ATOM 4666 C C . ILE B 1 270 ? 33.145 5.856 42.734 1.00 88.55 270 ILE B C 1
ATOM 4667 O O . ILE B 1 270 ? 32.121 6.423 43.136 1.00 101.38 270 ILE B O 1
ATOM 4672 N N . LEU B 1 271 ? 33.732 4.878 43.430 1.00 94.07 271 LEU B N 1
ATOM 4673 C CA . LEU B 1 271 ? 33.245 4.524 44.759 1.00 92.66 271 LEU B CA 1
ATOM 4674 C C . LEU B 1 271 ? 33.330 5.713 45.704 1.00 92.14 271 LEU B C 1
ATOM 4675 O O . LEU B 1 271 ? 32.399 5.974 46.478 1.00 94.33 271 LEU B O 1
ATOM 4680 N N . ALA B 1 272 ? 34.447 6.444 45.656 1.00 103.70 272 ALA B N 1
ATOM 4681 C CA . ALA B 1 272 ? 34.605 7.619 46.503 1.00 105.45 272 ALA B CA 1
ATOM 4682 C C . ALA B 1 272 ? 33.568 8.680 46.167 1.00 99.28 272 ALA B C 1
ATOM 4683 O O . ALA B 1 272 ? 33.009 9.313 47.068 1.00 109.24 272 ALA B O 1
ATOM 4685 N N . ALA B 1 273 ? 33.294 8.886 44.876 1.00 87.42 273 ALA B N 1
ATOM 4686 C CA . ALA B 1 273 ? 32.272 9.856 44.485 1.00 85.21 273 ALA B CA 1
ATOM 4687 C C . ALA B 1 273 ? 30.896 9.449 45.006 1.00 93.45 273 ALA B C 1
ATOM 4688 O O . ALA B 1 273 ? 30.143 10.279 45.534 1.00 87.01 273 ALA B O 1
ATOM 4690 N N . LEU B 1 274 ? 30.549 8.168 44.854 1.00 88.38 274 LEU B N 1
ATOM 4691 C CA . LEU B 1 274 ? 29.270 7.676 45.357 1.00 78.25 274 LEU B CA 1
ATOM 4692 C C . LEU B 1 274 ? 29.152 7.886 46.859 1.00 84.00 274 LEU B C 1
ATOM 4693 O O . LEU B 1 274 ? 28.103 8.315 47.355 1.00 91.77 274 LEU B O 1
ATOM 4698 N N . LEU B 1 275 ? 30.214 7.567 47.602 1.00 91.49 275 LEU B N 1
ATOM 4699 C CA . LEU B 1 275 ? 30.185 7.761 49.048 1.00 82.55 275 LEU B CA 1
ATOM 4700 C C . LEU B 1 275 ? 30.077 9.239 49.400 1.00 85.03 275 LEU B C 1
ATOM 4701 O O . LEU B 1 275 ? 29.369 9.610 50.345 1.00 83.18 275 LEU B O 1
ATOM 4706 N N . ASP B 1 276 ? 30.767 10.098 48.643 1.00 84.59 276 ASP B N 1
ATOM 4707 C CA . ASP B 1 276 ? 30.663 11.538 48.847 1.00 91.84 276 ASP B CA 1
ATOM 4708 C C . ASP B 1 276 ? 29.229 12.015 48.686 1.00 90.02 276 ASP B C 1
ATOM 4709 O O . ASP B 1 276 ? 28.747 12.835 49.476 1.00 86.12 276 ASP B O 1
ATOM 4714 N N . GLY B 1 277 ? 28.533 11.520 47.662 1.00 83.88 277 GLY B N 1
ATOM 4715 C CA . GLY B 1 277 ? 27.168 11.961 47.435 1.00 72.26 277 GLY B CA 1
ATOM 4716 C C . GLY B 1 277 ? 26.251 11.644 48.600 1.00 79.29 277 GLY B C 1
ATOM 4717 O O . GLY B 1 277 ? 25.386 12.446 48.960 1.00 88.25 277 GLY B O 1
ATOM 4718 N N . ALA B 1 278 ? 26.444 10.485 49.219 1.00 85.09 278 ALA B N 1
ATOM 4719 C CA . ALA B 1 278 ? 25.626 10.038 50.337 1.00 79.36 278 ALA B CA 1
ATOM 4720 C C . ALA B 1 278 ? 26.107 10.566 51.683 1.00 75.26 278 ALA B C 1
ATOM 4721 O O . ALA B 1 278 ? 25.499 10.237 52.706 1.00 67.42 278 ALA B O 1
ATOM 4723 N N . GLN B 1 279 ? 27.172 11.373 51.705 1.00 82.88 279 GLN B N 1
ATOM 4724 C CA . GLN B 1 279 ? 27.866 11.748 52.942 1.00 91.65 279 GLN B CA 1
ATOM 4725 C C . GLN B 1 279 ? 28.119 10.518 53.812 1.00 90.04 279 GLN B C 1
ATOM 4726 O O . GLN B 1 279 ? 27.960 10.541 55.034 1.00 108.10 279 GLN B O 1
ATOM 4732 N N . TRP B 1 280 ? 28.523 9.434 53.159 1.00 96.95 280 TRP B N 1
ATOM 4733 C CA . TRP B 1 280 ? 28.821 8.162 53.809 1.00 80.97 280 TRP B CA 1
ATOM 4734 C C . TRP B 1 280 ? 30.272 8.220 54.261 1.00 95.95 280 TRP B C 1
ATOM 4735 O O . TRP B 1 280 ? 31.191 7.983 53.472 1.00 104.34 280 TRP B O 1
ATOM 4746 N N . LYS B 1 281 ? 30.482 8.529 55.538 1.00 100.09 281 LYS B N 1
ATOM 4747 C CA . LYS B 1 281 ? 31.831 8.766 56.034 1.00 110.25 281 LYS B CA 1
ATOM 4748 C C . LYS B 1 281 ? 32.595 7.454 56.165 1.00 107.11 281 LYS B C 1
ATOM 4749 O O . LYS B 1 281 ? 32.076 6.465 56.692 1.00 109.65 281 LYS B O 1
ATOM 4755 N N . ARG B 1 282 ? 33.829 7.449 55.669 1.00 113.91 282 ARG B N 1
ATOM 4756 C CA . ARG B 1 282 ? 34.669 6.261 55.708 1.00 113.42 282 ARG B CA 1
ATOM 4757 C C . ARG B 1 282 ? 35.354 6.164 57.066 1.00 121.17 282 ARG B C 1
ATOM 4758 O O . ARG B 1 282 ? 35.900 7.152 57.566 1.00 128.53 282 ARG B O 1
ATOM 4766 N N . THR B 1 283 ? 35.328 4.975 57.659 1.00 115.20 283 THR B N 1
ATOM 4767 C CA . THR B 1 283 ? 35.971 4.728 58.941 1.00 108.97 283 THR B CA 1
ATOM 4768 C C . THR B 1 283 ? 37.288 3.986 58.733 1.00 109.91 283 THR B C 1
ATOM 4769 O O . THR B 1 283 ? 37.642 3.600 57.618 1.00 122.86 283 THR B O 1
ATOM 4773 N N . GLU B 1 284 ? 38.023 3.798 59.833 1.00 116.87 284 GLU B N 1
ATOM 4774 C CA . GLU B 1 284 ? 39.330 3.152 59.750 1.00 139.11 284 GLU B CA 1
ATOM 4775 C C . GLU B 1 284 ? 39.208 1.729 59.221 1.00 138.81 284 GLU B C 1
ATOM 4776 O O . GLU B 1 284 ? 39.963 1.316 58.332 1.00 140.63 284 GLU B O 1
ATOM 4782 N N . ASP B 1 285 ? 38.254 0.966 59.748 1.00 127.32 285 ASP B N 1
ATOM 4783 C CA . ASP B 1 285 ? 38.043 -0.413 59.335 1.00 125.28 285 ASP B CA 1
ATOM 4784 C C . ASP B 1 285 ? 37.048 -0.536 58.190 1.00 107.88 285 ASP B C 1
ATOM 4785 O O . ASP B 1 285 ? 36.597 -1.647 57.896 1.00 116.98 285 ASP B O 1
ATOM 4790 N N . PHE B 1 286 ? 36.710 0.578 57.538 1.00 99.27 286 PHE B N 1
ATOM 4791 C CA . PHE B 1 286 ? 35.713 0.565 56.470 1.00 106.00 286 PHE B CA 1
ATOM 4792 C C . PHE B 1 286 ? 36.094 -0.413 55.363 1.00 106.39 286 PHE B C 1
ATOM 4793 O O . PHE B 1 286 ? 35.275 -1.240 54.939 1.00 88.92 286 PHE B O 1
ATOM 4801 N N . ALA B 1 287 ? 37.348 -0.350 54.904 1.00 94.59 287 ALA B N 1
ATOM 4802 C CA . ALA B 1 287 ? 37.794 -1.229 53.829 1.00 96.56 287 ALA B CA 1
ATOM 4803 C C . ALA B 1 287 ? 37.738 -2.692 54.250 1.00 107.52 287 ALA B C 1
ATOM 4804 O O . ALA B 1 287 ? 37.320 -3.555 53.470 1.00 112.14 287 ALA B O 1
ATOM 4806 N N . ARG B 1 288 ? 38.145 -2.989 55.487 1.00 100.59 288 ARG B N 1
ATOM 4807 C CA . ARG B 1 288 ? 38.133 -4.372 55.956 1.00 103.44 288 ARG B CA 1
ATOM 4808 C C . ARG B 1 288 ? 36.707 -4.872 56.162 1.00 102.33 288 ARG B C 1
ATOM 4809 O O . ARG B 1 288 ? 36.393 -6.024 55.836 1.00 104.86 288 ARG B O 1
ATOM 4817 N N . GLU B 1 289 ? 35.834 -4.024 56.712 1.00 103.38 289 GLU B N 1
ATOM 4818 C CA . GLU B 1 289 ? 34.424 -4.382 56.831 1.00 100.74 289 GLU B CA 1
ATOM 4819 C C . GLU B 1 289 ? 33.826 -4.715 55.470 1.00 95.25 289 GLU B C 1
ATOM 4820 O O . GLU B 1 289 ? 33.104 -5.711 55.318 1.00 96.32 289 GLU B O 1
ATOM 4826 N N . LEU B 1 290 ? 34.123 -3.896 54.460 1.00 95.58 290 LEU B N 1
ATOM 4827 C CA . LEU B 1 290 ? 33.536 -4.139 53.151 1.00 89.30 290 LEU B CA 1
ATOM 4828 C C . LEU B 1 290 ? 34.181 -5.326 52.450 1.00 96.22 290 LEU B C 1
ATOM 4829 O O . LEU B 1 290 ? 33.525 -5.986 51.643 1.00 103.69 290 LEU B O 1
ATOM 4834 N N . LEU B 1 291 ? 35.437 -5.643 52.765 1.00 98.85 291 LEU B N 1
ATOM 4835 C CA . LEU B 1 291 ? 36.000 -6.901 52.279 1.00 107.52 291 LEU B CA 1
ATOM 4836 C C . LEU B 1 291 ? 35.292 -8.093 52.910 1.00 102.18 291 LEU B C 1
ATOM 4837 O O . LEU B 1 291 ? 35.019 -9.096 52.235 1.00 103.14 291 LEU B O 1
ATOM 4842 N N . ALA B 1 292 ? 34.998 -8.003 54.209 1.00 100.05 292 ALA B N 1
ATOM 4843 C CA . ALA B 1 292 ? 34.244 -9.065 54.863 1.00 92.39 292 ALA B CA 1
ATOM 4844 C C . ALA B 1 292 ? 32.891 -9.252 54.196 1.00 96.04 292 ALA B C 1
ATOM 4845 O O . ALA B 1 292 ? 32.473 -10.383 53.927 1.00 101.71 292 ALA B O 1
ATOM 4847 N N . PHE B 1 293 ? 32.203 -8.149 53.897 1.00 95.24 293 PHE B N 1
ATOM 4848 C CA . PHE B 1 293 ? 30.930 -8.266 53.192 1.00 92.44 293 PHE B CA 1
ATOM 4849 C C . PHE B 1 293 ? 31.121 -8.791 51.774 1.00 92.60 293 PHE B C 1
ATOM 4850 O O . PHE B 1 293 ? 30.248 -9.493 51.251 1.00 89.33 293 PHE B O 1
ATOM 4858 N N . THR B 1 294 ? 32.256 -8.470 51.148 1.00 108.87 294 THR B N 1
ATOM 4859 C CA . THR B 1 294 ? 32.576 -9.015 49.833 1.00 94.78 294 THR B CA 1
ATOM 4860 C C . THR B 1 294 ? 32.641 -10.532 49.867 1.00 98.71 294 THR B C 1
ATOM 4861 O O . THR B 1 294 ? 32.116 -11.205 48.972 1.00 110.45 294 THR B O 1
ATOM 4865 N N . PHE B 1 295 ? 33.284 -11.092 50.892 1.00 90.34 295 PHE B N 1
ATOM 4866 C CA . PHE B 1 295 ? 33.337 -12.545 50.992 1.00 97.11 295 PHE B CA 1
ATOM 4867 C C . PHE B 1 295 ? 31.996 -13.134 51.419 1.00 96.40 295 PHE B C 1
ATOM 4868 O O . PHE B 1 295 ? 31.647 -14.240 50.995 1.00 112.08 295 PHE B O 1
ATOM 4876 N N . LEU B 1 296 ? 31.226 -12.414 52.232 1.00 92.71 296 LEU B N 1
ATOM 4877 C CA . LEU B 1 296 ? 29.944 -12.903 52.723 1.00 89.56 296 LEU B CA 1
ATOM 4878 C C . LEU B 1 296 ? 28.789 -12.618 51.765 1.00 92.32 296 LEU B C 1
ATOM 4879 O O . LEU B 1 296 ? 27.629 -12.846 52.127 1.00 84.57 296 LEU B O 1
ATOM 4884 N N . HIS B 1 297 ? 29.070 -12.117 50.566 1.00 93.69 297 HIS B N 1
ATOM 4885 C CA . HIS B 1 297 ? 28.001 -11.831 49.621 1.00 87.47 297 HIS B CA 1
ATOM 4886 C C . HIS B 1 297 ? 27.430 -13.121 49.038 1.00 93.44 297 HIS B C 1
ATOM 4887 O O . HIS B 1 297 ? 28.111 -14.145 48.936 1.00 100.47 297 HIS B O 1
ATOM 4894 N N . ASP B 1 298 ? 26.154 -13.054 48.648 1.00 82.57 298 ASP B N 1
ATOM 4895 C CA . ASP B 1 298 ? 25.455 -14.217 48.112 1.00 87.07 298 ASP B CA 1
ATOM 4896 C C . ASP B 1 298 ? 25.958 -14.624 46.729 1.00 94.76 298 ASP B C 1
ATOM 4897 O O . ASP B 1 298 ? 25.806 -15.790 46.346 1.00 96.61 298 ASP B O 1
ATOM 4902 N N . PHE B 1 299 ? 26.551 -13.703 45.980 1.00 79.53 299 PHE B N 1
ATOM 4903 C CA . PHE B 1 299 ? 26.901 -13.912 44.583 1.00 87.87 299 PHE B CA 1
ATOM 4904 C C . PHE B 1 299 ? 28.405 -14.077 44.410 1.00 107.93 299 PHE B C 1
ATOM 4905 O O . PHE B 1 299 ? 29.192 -13.939 45.350 1.00 112.37 299 PHE B O 1
ATOM 4913 N N . GLU B 1 300 ? 28.795 -14.386 43.172 1.00 114.39 300 GLU B N 1
ATOM 4914 C CA . GLU B 1 300 ? 30.201 -14.385 42.774 1.00 108.97 300 GLU B CA 1
ATOM 4915 C C . GLU B 1 300 ? 30.535 -12.960 42.344 1.00 101.70 300 GLU B C 1
ATOM 4916 O O . GLU B 1 300 ? 30.517 -12.600 41.166 1.00 121.39 300 GLU B O 1
ATOM 4922 N N . VAL B 1 301 ? 30.844 -12.132 43.346 1.00 102.20 301 VAL B N 1
ATOM 4923 C CA . VAL B 1 301 ? 30.984 -10.698 43.128 1.00 96.60 301 VAL B CA 1
ATOM 4924 C C . VAL B 1 301 ? 32.266 -10.339 42.399 1.00 92.57 301 VAL B C 1
ATOM 4925 O O . VAL B 1 301 ? 32.341 -9.265 41.790 1.00 107.66 301 VAL B O 1
ATOM 4929 N N . PHE B 1 302 ? 33.289 -11.197 42.446 1.00 97.62 302 PHE B N 1
ATOM 4930 C CA . PHE B 1 302 ? 34.502 -10.911 41.693 1.00 108.60 302 PHE B CA 1
ATOM 4931 C C . PHE B 1 302 ? 34.322 -11.154 40.204 1.00 119.49 302 PHE B C 1
ATOM 4932 O O . PHE B 1 302 ? 35.152 -10.700 39.408 1.00 114.93 302 PHE B O 1
ATOM 4940 N N . GLU B 1 303 ? 33.276 -11.877 39.816 1.00 123.81 303 GLU B N 1
ATOM 4941 C CA . GLU B 1 303 ? 32.948 -12.017 38.408 1.00 130.22 303 GLU B CA 1
ATOM 4942 C C . GLU B 1 303 ? 32.660 -10.638 37.823 1.00 130.03 303 GLU B C 1
ATOM 4943 O O . GLU B 1 303 ? 31.968 -9.825 38.444 1.00 131.45 303 GLU B O 1
ATOM 4949 N N . GLU B 1 304 ? 33.221 -10.371 36.642 1.00 117.53 304 GLU B N 1
ATOM 4950 C CA . GLU B 1 304 ? 33.152 -9.099 35.918 1.00 112.83 304 GLU B CA 1
ATOM 4951 C C . GLU B 1 304 ? 34.027 -8.004 36.520 1.00 109.28 304 GLU B C 1
ATOM 4952 O O . GLU B 1 304 ? 33.931 -6.849 36.090 1.00 113.11 304 GLU B O 1
ATOM 4958 N N . THR B 1 305 ? 34.862 -8.315 37.515 1.00 107.09 305 THR B N 1
ATOM 4959 C CA . THR B 1 305 ? 35.748 -7.315 38.104 1.00 108.07 305 THR B CA 1
ATOM 4960 C C . THR B 1 305 ? 37.075 -7.324 37.353 1.00 118.98 305 THR B C 1
ATOM 4961 O O . THR B 1 305 ? 37.829 -8.304 37.466 1.00 119.46 305 THR B O 1
ATOM 4965 N N . PRO B 1 306 ? 37.418 -6.260 36.588 1.00 118.41 306 PRO B N 1
ATOM 4966 C CA . PRO B 1 306 ? 38.621 -6.253 35.743 1.00 125.95 306 PRO B CA 1
ATOM 4967 C C . PRO B 1 306 ? 39.931 -5.983 36.488 1.00 130.10 306 PRO B C 1
ATOM 4968 O O . PRO B 1 306 ? 40.744 -5.155 36.073 1.00 131.53 306 PRO B O 1
ATOM 4972 N N . LEU B 1 307 ? 40.130 -6.680 37.605 1.00 133.17 307 LEU B N 1
ATOM 4973 C CA . LEU B 1 307 ? 41.325 -6.526 38.424 1.00 131.39 307 LEU B CA 1
ATOM 4974 C C . LEU B 1 307 ? 41.807 -7.906 38.841 1.00 144.82 307 LEU B C 1
ATOM 4975 O O . LEU B 1 307 ? 41.024 -8.705 39.363 1.00 143.24 307 LEU B O 1
ATOM 4980 N N . ASP B 1 308 ? 43.091 -8.182 38.617 1.00 157.04 308 ASP B N 1
ATOM 4981 C CA . ASP B 1 308 ? 43.669 -9.475 38.973 1.00 155.16 308 ASP B CA 1
ATOM 4982 C C . ASP B 1 308 ? 44.000 -9.500 40.460 1.00 149.49 308 ASP B C 1
ATOM 4983 O O . ASP B 1 308 ? 44.909 -8.799 40.917 1.00 148.66 308 ASP B O 1
ATOM 4988 N N . LEU B 1 309 ? 43.256 -10.305 41.215 1.00 141.83 309 LEU B N 1
ATOM 4989 C CA . LEU B 1 309 ? 43.477 -10.498 42.641 1.00 142.63 309 LEU B CA 1
ATOM 4990 C C . LEU B 1 309 ? 44.217 -11.796 42.947 1.00 157.80 309 LEU B C 1
ATOM 4991 O O . LEU B 1 309 ? 44.315 -12.182 44.117 1.00 149.78 309 LEU B O 1
ATOM 4996 N N . SER B 1 310 ? 44.735 -12.479 41.921 1.00 173.67 310 SER B N 1
ATOM 4997 C CA . SER B 1 310 ? 45.465 -13.725 42.141 1.00 174.46 310 SER B CA 1
ATOM 4998 C C . SER B 1 310 ? 46.758 -13.496 42.917 1.00 172.73 310 SER B C 1
ATOM 4999 O O . SER B 1 310 ? 47.080 -14.260 43.833 1.00 179.12 310 SER B O 1
ATOM 5002 N N . GLY B 1 311 ? 47.516 -12.465 42.564 1.00 167.05 311 GLY B N 1
ATOM 5003 C CA . GLY B 1 311 ? 48.769 -12.204 43.246 1.00 172.86 311 GLY B CA 1
ATOM 5004 C C . GLY B 1 311 ? 48.560 -11.399 44.511 1.00 168.24 311 GLY B C 1
ATOM 5005 O O . GLY B 1 311 ? 49.076 -10.284 44.635 1.00 171.19 311 GLY B O 1
ATOM 5006 N N . PHE B 1 312 ? 47.799 -11.947 45.457 1.00 175.29 312 PHE B N 1
ATOM 5007 C CA . PHE B 1 312 ? 47.450 -11.227 46.675 1.00 158.66 312 PHE B CA 1
ATOM 5008 C C . PHE B 1 312 ? 47.588 -12.139 47.885 1.00 159.84 312 PHE B C 1
ATOM 5009 O O . PHE B 1 312 ? 46.904 -13.163 47.975 1.00 163.55 312 PHE B O 1
ATOM 5017 N N . THR B 1 313 ? 48.472 -11.766 48.805 1.00 163.30 313 THR B N 1
ATOM 5018 C CA . THR B 1 313 ? 48.572 -12.367 50.126 1.00 163.76 313 THR B CA 1
ATOM 5019 C C . THR B 1 313 ? 48.193 -11.317 51.164 1.00 160.54 313 THR B C 1
ATOM 5020 O O . THR B 1 313 ? 48.165 -10.119 50.869 1.00 168.84 313 THR B O 1
ATOM 5024 N N . ASP B 1 314 ? 47.901 -11.775 52.391 1.00 157.18 314 ASP B N 1
ATOM 5025 C CA . ASP B 1 314 ? 47.491 -10.877 53.472 1.00 154.76 314 ASP B CA 1
ATOM 5026 C C . ASP B 1 314 ? 46.213 -10.117 53.123 1.00 159.77 314 ASP B C 1
ATOM 5027 O O . ASP B 1 314 ? 46.276 -8.949 52.718 1.00 159.42 314 ASP B O 1
ATOM 5032 N N . PRO B 1 315 ? 45.038 -10.760 53.234 1.00 157.18 315 PRO B N 1
ATOM 5033 C CA . PRO B 1 315 ? 43.768 -10.116 52.848 1.00 155.43 315 PRO B CA 1
ATOM 5034 C C . PRO B 1 315 ? 43.553 -8.686 53.336 1.00 148.17 315 PRO B C 1
ATOM 5035 O O . PRO B 1 315 ? 42.689 -7.990 52.798 1.00 135.69 315 PRO B O 1
ATOM 5039 N N . GLU B 1 316 ? 44.295 -8.234 54.352 1.00 140.58 316 GLU B N 1
ATOM 5040 C CA . GLU B 1 316 ? 44.234 -6.822 54.726 1.00 134.61 316 GLU B CA 1
ATOM 5041 C C . GLU B 1 316 ? 44.626 -5.922 53.558 1.00 134.19 316 GLU B C 1
ATOM 5042 O O . GLU B 1 316 ? 43.965 -4.909 53.285 1.00 133.02 316 GLU B O 1
ATOM 5048 N N . GLU B 1 317 ? 45.699 -6.284 52.851 1.00 137.56 317 GLU B N 1
ATOM 5049 C CA . GLU B 1 317 ? 46.122 -5.502 51.696 1.00 139.73 317 GLU B CA 1
ATOM 5050 C C . GLU B 1 317 ? 45.091 -5.577 50.578 1.00 134.81 317 GLU B C 1
ATOM 5051 O O . GLU B 1 317 ? 44.863 -4.590 49.871 1.00 133.26 317 GLU B O 1
ATOM 5057 N N . LEU B 1 318 ? 44.463 -6.741 50.399 1.00 136.03 318 LEU B N 1
ATOM 5058 C CA . LEU B 1 318 ? 43.387 -6.858 49.419 1.00 136.37 318 LEU B CA 1
ATOM 5059 C C . LEU B 1 318 ? 42.221 -5.941 49.768 1.00 129.06 318 LEU B C 1
ATOM 5060 O O . LEU B 1 318 ? 41.608 -5.335 48.879 1.00 117.98 318 LEU B O 1
ATOM 5065 N N . ALA B 1 319 ? 41.893 -5.838 51.059 1.00 129.10 319 ALA B N 1
ATOM 5066 C CA . ALA B 1 319 ? 40.831 -4.937 51.498 1.00 123.17 319 ALA B CA 1
ATOM 5067 C C . ALA B 1 319 ? 41.186 -3.491 51.187 1.00 113.28 319 ALA B C 1
ATOM 5068 O O . ALA B 1 319 ? 40.354 -2.727 50.682 1.00 110.97 319 ALA B O 1
ATOM 5070 N N . GLN B 1 320 ? 42.421 -3.096 51.500 1.00 118.93 320 GLN B N 1
ATOM 5071 C CA . GLN B 1 320 ? 42.863 -1.745 51.166 1.00 129.97 320 GLN B CA 1
ATOM 5072 C C . GLN B 1 320 ? 42.848 -1.502 49.660 1.00 127.26 320 GLN B C 1
ATOM 5073 O O . GLN B 1 320 ? 42.560 -0.385 49.214 1.00 119.96 320 GLN B O 1
ATOM 5079 N N . PHE B 1 321 ? 43.141 -2.532 48.863 1.00 123.76 321 PHE B N 1
ATOM 5080 C CA . PHE B 1 321 ? 43.179 -2.358 47.414 1.00 129.98 321 PHE B CA 1
ATOM 5081 C C . PHE B 1 321 ? 41.782 -2.200 46.835 1.00 124.25 321 PHE B C 1
ATOM 5082 O O . PHE B 1 321 ? 41.549 -1.328 45.990 1.00 133.75 321 PHE B O 1
ATOM 5090 N N . LEU B 1 322 ? 40.843 -3.033 47.274 1.00 120.96 322 LEU B N 1
ATOM 5091 C CA . LEU B 1 322 ? 39.510 -3.009 46.687 1.00 108.29 322 LEU B CA 1
ATOM 5092 C C . LEU B 1 322 ? 38.669 -1.859 47.226 1.00 115.12 322 LEU B C 1
ATOM 5093 O O . LEU B 1 322 ? 37.937 -1.216 46.466 1.00 117.17 322 LEU B O 1
ATOM 5098 N N . TRP B 1 323 ? 38.755 -1.580 48.526 1.00 121.11 323 TRP B N 1
ATOM 5099 C CA . TRP B 1 323 ? 37.822 -0.668 49.166 1.00 110.44 323 TRP B CA 1
ATOM 5100 C C . TRP B 1 323 ? 38.473 0.558 49.788 1.00 117.14 323 TRP B C 1
ATOM 5101 O O . TRP B 1 323 ? 37.770 1.355 50.420 1.00 102.33 323 TRP B O 1
ATOM 5112 N N . GLY B 1 324 ? 39.784 0.746 49.620 1.00 123.20 324 GLY B N 1
ATOM 5113 C CA . GLY B 1 324 ? 40.437 1.911 50.143 1.00 124.99 324 GLY B CA 1
ATOM 5114 C C . GLY B 1 324 ? 40.044 3.165 49.384 1.00 116.46 324 GLY B C 1
ATOM 5115 O O . GLY B 1 324 ? 39.284 3.120 48.407 1.00 108.05 324 GLY B O 1
ATOM 5116 N N . PRO B 1 325 ? 40.558 4.306 49.832 1.00 116.76 325 PRO B N 1
ATOM 5117 C CA . PRO B 1 325 ? 40.314 5.557 49.114 1.00 113.39 325 PRO B CA 1
ATOM 5118 C C . PRO B 1 325 ? 41.119 5.609 47.828 1.00 121.14 325 PRO B C 1
ATOM 5119 O O . PRO B 1 325 ? 42.084 4.848 47.662 1.00 137.66 325 PRO B O 1
ATOM 5123 N N . PRO B 1 326 ? 40.746 6.473 46.887 1.00 114.73 326 PRO B N 1
ATOM 5124 C CA . PRO B 1 326 ? 41.589 6.678 45.706 1.00 127.33 326 PRO B CA 1
ATOM 5125 C C . PRO B 1 326 ? 42.870 7.406 46.078 1.00 133.85 326 PRO B C 1
ATOM 5126 O O . PRO B 1 326 ? 42.913 8.188 47.031 1.00 137.07 326 PRO B O 1
ATOM 5130 N N . ASP B 1 327 ? 43.926 7.132 45.319 1.00 144.93 327 ASP B N 1
ATOM 5131 C CA . ASP B 1 327 ? 45.222 7.740 45.596 1.00 140.03 327 ASP B CA 1
ATOM 5132 C C . ASP B 1 327 ? 45.182 9.239 45.322 1.00 140.94 327 ASP B C 1
ATOM 5133 O O . ASP B 1 327 ? 45.214 9.666 44.169 1.00 144.11 327 ASP B O 1
#

Nearest PDB structures (foldseek):
  6iy9-assembly2_B  TM=1.003E+00  e=1.039E-61  Streptomyces hygroscopicus
  4dta-assembly1_A  TM=7.129E-01  e=3.072E-10  Enterococcus casseliflavus
  4n57-assembly1_A  TM=7.024E-01  e=3.428E-10  Enterococcus casseliflavus
  4dfb-assembly2_B  TM=6.775E-01  e=1.507E-10  Enterococcus casseliflavus
  3n4v-assembly2_B  TM=6.963E-01  e=4.508E-10  Enterococcus casseliflavus